Protein AF-0000000078833634 (afdb_homodimer)

Organism: Myxococcus xanthus (strain DK1622) (NCBI:txid246197)

Sequence (546 aa):
MDEECPRMRRIAFINEKGGTCKTTLAVNTAAWLAKERGLRVLLVDLDTQGHAGKALGVDVRTLPRNVFHLLTDTSVRFEDVVQRSALEGLDVLPAYKEMADFPVVVAADERRAHRLADRLRAAEAAGYDAIVFDAPPSMGTTTRNILVAATEVVVPVALTYLALDGCAEVADTVRQVGEAEGRPDLRVTKVVPTLYRKTALATAILERLKAYFPDALAATPLGYDVKVDEAQSHGQTIWEYAPRSRGAQMLAAIAAELHGEPAPKRRRASQKAMDEECPRMRRIAFINEKGGTCKTTLAVNTAAWLAKERGLRVLLVDLDTQGHAGKALGVDVRTLPRNVFHLLTDTSVRFEDVVQRSALEGLDVLPAYKEMADFPVVVAADERRAHRLADRLRAAEAAGYDAIVFDAPPSMGTTTRNILVAATEVVVPVALTYLALDGCAEVADTVRQVGEAEGRPDLRVTKVVPTLYRKTALATAILERLKAYFPDALAATPLGYDVKVDEAQSHGQTIWEYAPRSRGAQMLAAIAAELHGEPAPKRRRASQKA

Nearest PDB structures (foldseek):
  2bej-assembly1_A  TM=9.418E-01  e=9.243E-22  Thermus thermophilus HB27
  2bek-assembly2_D  TM=9.414E-01  e=1.473E-21  Thermus thermophilus HB27
  6non-assembly2_B  TM=8.761E-01  e=3.487E-17  Cyanothece
  2oze-assembly1_A-2  TM=8.473E-01  e=8.302E-15  Streptococcus pyogenes
  3k9h-assembly1_B  TM=8.268E-01  e=2.221E-12  Borreliella burgdorferi B31

InterPro domains:
  IPR025669 AAA domain [PF13614] (8-180)
  IPR027417 P-loop containing nucleoside triphosphate hydrolase [G3DSA:3.40.50.300] (4-267)
  IPR027417 P-loop containing nucleoside triphosphate hydrolase [SSF52540] (8-264)
  IPR050678 DNA Partitioning ATPase [PTHR13696] (7-258)

Structure (mmCIF, N/CA/C/O backbone):
data_AF-0000000078833634-model_v1
#
loop_
_entity.id
_entity.type
_entity.pdbx_description
1 polymer 'Sporulation initiation inhibitor protein'
#
loop_
_atom_site.group_PDB
_atom_site.id
_atom_site.type_symbol
_atom_site.label_atom_id
_atom_site.label_alt_id
_atom_site.label_comp_id
_atom_site.label_asym_id
_atom_site.label_entity_id
_atom_site.label_seq_id
_atom_site.pdbx_PDB_ins_code
_atom_site.Cartn_x
_atom_site.Cartn_y
_atom_site.Cartn_z
_atom_site.occupancy
_atom_site.B_iso_or_equiv
_atom_site.auth_seq_id
_atom_site.auth_comp_id
_atom_site.auth_asym_id
_atom_site.auth_atom_id
_atom_site.pdbx_PDB_model_num
ATOM 1 N N . MET A 1 1 ? -18.234 43.625 10.953 1 28.36 1 MET A N 1
ATOM 2 C CA . MET A 1 1 ? -17.047 43.125 10.273 1 28.36 1 MET A CA 1
ATOM 3 C C . MET A 1 1 ? -16.703 41.719 10.742 1 28.36 1 MET A C 1
ATOM 5 O O . MET A 1 1 ? -16.234 41.531 11.867 1 28.36 1 MET A O 1
ATOM 9 N N . ASP A 1 2 ? -17.578 40.719 10.633 1 33.41 2 ASP A N 1
ATOM 10 C CA . ASP A 1 2 ? -17.578 39.344 11.125 1 33.41 2 ASP A CA 1
ATOM 11 C C . ASP A 1 2 ? -16.234 38.688 10.875 1 33.41 2 ASP A C 1
ATOM 13 O O . ASP A 1 2 ? -15.805 38.531 9.727 1 33.41 2 ASP A O 1
ATOM 17 N N . GLU A 1 3 ? -15.164 39 11.578 1 36.03 3 GLU A N 1
ATOM 18 C CA . GLU A 1 3 ? -13.812 38.438 11.555 1 36.03 3 GLU A CA 1
ATOM 19 C C . GLU A 1 3 ? -13.852 36.938 11.258 1 36.03 3 GLU A C 1
ATOM 21 O O . GLU A 1 3 ? -14.453 36.156 12 1 36.03 3 GLU A O 1
ATOM 26 N N . GLU A 1 4 ? -14.094 36.531 10.055 1 41.19 4 GLU A N 1
ATOM 27 C CA . GLU A 1 4 ? -14.102 35.156 9.562 1 41.19 4 GLU A CA 1
ATOM 28 C C . GLU A 1 4 ? -13.047 34.312 10.266 1 41.19 4 GLU A C 1
ATOM 30 O O . GLU A 1 4 ? -11.859 34.656 10.266 1 41.19 4 GLU A O 1
ATOM 35 N N . CYS A 1 5 ? -13.234 33.938 11.484 1 42.56 5 CYS A N 1
ATOM 36 C CA . CYS A 1 5 ? -12.375 33 12.219 1 42.56 5 CYS A CA 1
ATOM 37 C C . CYS A 1 5 ? -11.625 32.094 11.258 1 42.56 5 CYS A C 1
ATOM 39 O O . CYS A 1 5 ? -12.227 31.453 10.398 1 42.56 5 CYS A O 1
ATOM 41 N N . PRO A 1 6 ? -10.352 32.469 10.969 1 53.53 6 PRO A N 1
ATOM 42 C CA . PRO A 1 6 ? -9.578 31.656 10.016 1 53.53 6 PRO A CA 1
ATOM 43 C C . PRO A 1 6 ? -9.867 30.156 10.125 1 53.53 6 PRO A C 1
ATOM 45 O O . PRO A 1 6 ? -9.898 29.625 11.234 1 53.53 6 PRO A O 1
ATOM 48 N N . ARG A 1 7 ? -10.672 29.562 9.25 1 73.12 7 ARG A N 1
ATOM 49 C CA . ARG A 1 7 ? -11.062 28.156 9.219 1 73.12 7 ARG A CA 1
ATOM 50 C C . ARG A 1 7 ? -9.836 27.25 9.242 1 73.12 7 ARG A C 1
ATOM 52 O O . ARG A 1 7 ? -8.812 27.562 8.625 1 73.12 7 ARG A O 1
ATOM 59 N N . MET A 1 8 ? -9.742 26.375 10.203 1 89 8 MET A N 1
ATOM 60 C CA . MET A 1 8 ? -8.695 25.375 10.344 1 89 8 MET A CA 1
ATOM 61 C C . MET A 1 8 ? -8.359 24.734 9 1 89 8 MET A C 1
ATOM 63 O O . MET A 1 8 ? -9.25 24.297 8.273 1 89 8 MET A O 1
ATOM 67 N N . ARG A 1 9 ? -7.117 24.953 8.586 1 92.88 9 ARG A N 1
ATOM 68 C CA . ARG A 1 9 ? -6.676 24.312 7.352 1 92.88 9 ARG A CA 1
ATOM 69 C C . ARG A 1 9 ? -6.605 22.797 7.508 1 92.88 9 ARG A C 1
ATOM 71 O O . ARG A 1 9 ? -6.09 22.297 8.508 1 92.88 9 ARG A O 1
ATOM 78 N N . ARG A 1 10 ? -7.199 22.109 6.609 1 96.56 10 ARG A N 1
ATOM 79 C CA . ARG A 1 10 ? -7.156 20.641 6.559 1 96.56 10 ARG A CA 1
ATOM 80 C C . ARG A 1 10 ? -6.598 20.156 5.227 1 96.56 10 ARG A C 1
ATOM 82 O O . ARG A 1 10 ? -7.32 20.094 4.234 1 96.56 10 ARG A O 1
ATOM 89 N N . ILE A 1 11 ? -5.305 19.781 5.211 1 97.44 11 ILE A N 1
ATOM 90 C CA . ILE A 1 11 ? -4.539 19.5 4 1 97.44 11 ILE A CA 1
ATOM 91 C C . ILE A 1 11 ? -4.359 18 3.828 1 97.44 11 ILE A C 1
ATOM 93 O O . ILE A 1 11 ? -3.742 17.344 4.668 1 97.44 11 ILE A O 1
ATOM 97 N N . ALA A 1 12 ? -4.859 17.484 2.74 1 98.31 12 ALA A N 1
ATOM 98 C CA . ALA A 1 12 ? -4.758 16.062 2.486 1 98.31 12 ALA A CA 1
ATOM 99 C C . ALA A 1 12 ? -3.758 15.766 1.37 1 98.31 12 ALA A C 1
ATOM 101 O O . ALA A 1 12 ? -3.834 16.359 0.291 1 98.31 12 ALA A O 1
ATOM 102 N N . PHE A 1 13 ? -2.812 14.898 1.613 1 98.31 13 PHE A N 1
ATOM 103 C CA . PHE A 1 13 ? -1.938 14.359 0.581 1 98.31 13 PHE A CA 1
ATOM 104 C C . PHE A 1 13 ? -2.471 13.023 0.066 1 98.31 13 PHE A C 1
ATOM 106 O O . PHE A 1 13 ? -2.496 12.039 0.8 1 98.31 13 PHE A O 1
ATOM 113 N N . ILE A 1 14 ? -2.873 13.062 -1.222 1 97.06 14 ILE A N 1
ATOM 114 C CA . ILE A 1 14 ? -3.549 11.875 -1.734 1 97.06 14 ILE A CA 1
ATOM 115 C C . ILE A 1 14 ? -2.943 11.477 -3.078 1 97.06 14 ILE A C 1
ATOM 117 O O . ILE A 1 14 ? -2.533 12.336 -3.861 1 97.06 14 ILE A O 1
ATOM 121 N N . ASN A 1 15 ? -2.812 10.242 -3.268 1 94.19 15 ASN A N 1
ATOM 122 C CA . ASN A 1 15 ? -2.488 9.602 -4.539 1 94.19 15 ASN A CA 1
ATOM 123 C C . ASN A 1 15 ? -2.762 8.102 -4.496 1 94.19 15 ASN A C 1
ATOM 125 O O . ASN A 1 15 ? -2.582 7.465 -3.459 1 94.19 15 ASN A O 1
ATOM 129 N N . GLU A 1 16 ? -3.217 7.555 -5.582 1 90.44 16 GLU A N 1
ATOM 130 C CA . GLU A 1 16 ? -3.52 6.129 -5.648 1 90.44 16 GLU A CA 1
ATOM 131 C C . GLU A 1 16 ? -2.242 5.297 -5.758 1 90.44 16 GLU A C 1
ATOM 133 O O . GLU A 1 16 ? -2.234 4.113 -5.414 1 90.44 16 GLU A O 1
ATOM 138 N N . LYS A 1 17 ? -1.292 5.938 -6.152 1 88.56 17 LYS A N 1
ATOM 139 C CA . LYS A 1 17 ? -0.023 5.238 -6.328 1 88.56 17 LYS A CA 1
ATOM 140 C C . LYS A 1 17 ? 0.823 5.305 -5.059 1 88.56 17 LYS A C 1
ATOM 142 O O . LYS A 1 17 ? 0.898 6.348 -4.41 1 88.56 17 LYS A O 1
ATOM 147 N N . GLY A 1 18 ? 1.418 4.156 -4.754 1 87.25 18 GLY A N 1
ATOM 148 C CA . GLY A 1 18 ? 2.389 4.129 -3.672 1 87.25 18 GLY A CA 1
ATOM 149 C C . GLY A 1 18 ? 3.748 4.668 -4.074 1 87.25 18 GLY A C 1
ATOM 150 O O . GLY A 1 18 ? 4.047 4.785 -5.266 1 87.25 18 GLY A O 1
ATOM 151 N N . GLY A 1 19 ? 4.457 5.086 -3.158 1 87.38 19 GLY A N 1
ATOM 152 C CA . GLY A 1 19 ? 5.832 5.473 -3.432 1 87.38 19 GLY A CA 1
ATOM 153 C C . GLY A 1 19 ? 5.953 6.852 -4.055 1 87.38 19 GLY A C 1
ATOM 154 O O . GLY A 1 19 ? 6.98 7.184 -4.645 1 87.38 19 GLY A O 1
ATOM 155 N N . THR A 1 20 ? 4.98 7.633 -3.896 1 91.94 20 THR A N 1
ATOM 156 C CA . THR A 1 20 ? 4.996 8.953 -4.52 1 91.94 20 THR A CA 1
ATOM 157 C C . THR A 1 20 ? 5.398 10.023 -3.508 1 91.94 20 THR A C 1
ATOM 159 O O . THR A 1 20 ? 5.234 11.219 -3.764 1 91.94 20 THR A O 1
ATOM 162 N N . CYS A 1 21 ? 5.75 9.703 -2.281 1 95.25 21 CYS A N 1
ATOM 163 C CA . CYS A 1 21 ? 6.27 10.594 -1.244 1 95.25 21 CYS A CA 1
ATOM 164 C C . CYS A 1 21 ? 5.133 11.281 -0.495 1 95.25 21 CYS A C 1
ATOM 166 O O . CYS A 1 21 ? 5.277 12.422 -0.049 1 95.25 21 CYS A O 1
ATOM 168 N N . LYS A 1 22 ? 3.986 10.703 -0.498 1 96.75 22 LYS A N 1
ATOM 169 C CA . LYS A 1 22 ? 2.861 11.242 0.261 1 96.75 22 LYS A CA 1
ATOM 170 C C . LYS A 1 22 ? 3.242 11.469 1.721 1 96.75 22 LYS A C 1
ATOM 172 O O . LYS A 1 22 ? 3.094 12.57 2.242 1 96.75 22 LYS A O 1
ATOM 177 N N . THR A 1 23 ? 3.797 10.422 2.324 1 96.62 23 THR A N 1
ATOM 178 C CA . THR A 1 23 ? 4.148 10.469 3.74 1 96.62 23 THR A CA 1
ATOM 179 C C . THR A 1 23 ? 5.25 11.492 3.99 1 96.62 23 THR A C 1
ATOM 181 O O . THR A 1 23 ? 5.16 12.297 4.918 1 96.62 23 THR A O 1
ATOM 184 N N . THR A 1 24 ? 6.258 11.484 3.135 1 96.31 24 THR A N 1
ATOM 185 C CA . THR A 1 24 ? 7.359 12.43 3.26 1 96.31 24 THR A CA 1
ATOM 186 C C . THR A 1 24 ? 6.844 13.867 3.236 1 96.31 24 THR A C 1
ATOM 188 O O . THR A 1 24 ? 7.188 14.672 4.109 1 96.31 24 THR A O 1
ATOM 191 N N . LEU A 1 25 ? 5.98 14.141 2.289 1 97.81 25 LEU A N 1
ATOM 192 C CA . LEU A 1 25 ? 5.453 15.492 2.141 1 97.81 25 LEU A CA 1
ATOM 193 C C . LEU A 1 25 ? 4.531 15.844 3.301 1 97.81 25 LEU A C 1
ATOM 195 O O . LEU A 1 25 ? 4.586 16.953 3.828 1 97.81 25 LEU A O 1
ATOM 199 N N . ALA A 1 26 ? 3.719 14.945 3.709 1 98.38 26 ALA A N 1
ATOM 200 C CA . ALA A 1 26 ? 2.781 15.195 4.801 1 98.38 26 ALA A CA 1
ATOM 201 C C . ALA A 1 26 ? 3.523 15.508 6.102 1 98.38 26 ALA A C 1
ATOM 203 O O . ALA A 1 26 ? 3.264 16.531 6.742 1 98.38 26 ALA A O 1
ATOM 204 N N . VAL A 1 27 ? 4.484 14.68 6.438 1 98.06 27 VAL A N 1
ATOM 205 C CA . VAL A 1 27 ? 5.227 14.812 7.688 1 98.06 27 VAL A CA 1
ATOM 206 C C . VAL A 1 27 ? 6.008 16.125 7.699 1 98.06 27 VAL A C 1
ATOM 208 O O . VAL A 1 27 ? 5.934 16.891 8.664 1 98.06 27 VAL A O 1
ATOM 211 N N . ASN A 1 28 ? 6.641 16.375 6.645 1 97.12 28 ASN A N 1
ATOM 212 C CA . ASN A 1 28 ? 7.547 17.516 6.648 1 97.12 28 ASN A CA 1
ATOM 213 C C . ASN A 1 28 ? 6.793 18.828 6.445 1 97.12 28 ASN A C 1
ATOM 215 O O . ASN A 1 28 ? 7.211 19.875 6.945 1 97.12 28 ASN A O 1
ATOM 219 N N . THR A 1 29 ? 5.676 18.781 5.73 1 97.5 29 THR A N 1
ATOM 220 C CA . THR A 1 29 ? 4.816 19.969 5.672 1 97.5 29 THR A CA 1
ATOM 221 C C . THR A 1 29 ? 4.262 20.297 7.055 1 97.5 29 THR A C 1
ATOM 223 O O . THR A 1 29 ? 4.316 21.453 7.492 1 97.5 29 THR A O 1
ATOM 226 N N . ALA A 1 30 ? 3.777 19.281 7.762 1 98.44 30 ALA A N 1
ATOM 227 C CA . ALA A 1 30 ? 3.273 19.484 9.117 1 98.44 30 ALA A CA 1
ATOM 228 C C . ALA A 1 30 ? 4.359 20.047 10.031 1 98.44 30 ALA A C 1
ATOM 230 O O . ALA A 1 30 ? 4.117 21 10.781 1 98.44 30 ALA A O 1
ATOM 231 N N . ALA A 1 31 ? 5.504 19.5 9.914 1 98.06 31 ALA A N 1
ATOM 232 C CA . ALA A 1 31 ? 6.629 19.953 10.734 1 98.06 31 ALA A CA 1
ATOM 233 C C . ALA A 1 31 ? 6.996 21.391 10.414 1 98.06 31 ALA A C 1
ATOM 235 O O . ALA A 1 31 ? 7.258 22.188 11.32 1 98.06 31 ALA A O 1
ATOM 236 N N . TRP A 1 32 ? 7.035 21.719 9.156 1 97.56 32 TRP A N 1
ATOM 237 C CA . TRP A 1 32 ? 7.391 23.062 8.734 1 97.56 32 TRP A CA 1
ATOM 238 C C . TRP A 1 32 ? 6.371 24.078 9.242 1 97.56 32 TRP A C 1
ATOM 240 O O . TRP A 1 32 ? 6.742 25.156 9.727 1 97.56 32 TRP A O 1
ATOM 250 N N . LEU A 1 33 ? 5.113 23.75 9.164 1 97.38 33 LEU A N 1
ATOM 251 C CA . LEU A 1 33 ? 4.055 24.625 9.641 1 97.38 33 LEU A CA 1
ATOM 252 C C . LEU A 1 33 ? 4.215 24.906 11.133 1 97.38 33 LEU A C 1
ATOM 254 O O . LEU A 1 33 ? 4.059 26.047 11.586 1 97.38 33 LEU A O 1
ATOM 258 N N . ALA A 1 34 ? 4.516 23.875 11.867 1 97.5 34 ALA A N 1
ATOM 259 C CA . ALA A 1 34 ? 4.695 24.031 13.305 1 97.5 34 ALA A CA 1
ATOM 260 C C . ALA A 1 34 ? 5.953 24.844 13.625 1 97.5 34 ALA A C 1
ATOM 262 O O . ALA A 1 34 ? 5.902 25.797 14.391 1 97.5 34 ALA A O 1
ATOM 263 N N . LYS A 1 35 ? 7.008 24.5 12.984 1 96.62 35 LYS A N 1
ATOM 264 C CA . LYS A 1 35 ? 8.312 25.062 13.32 1 96.62 35 LYS A CA 1
ATOM 265 C C . LYS A 1 35 ? 8.445 26.484 12.805 1 96.62 35 LYS A C 1
ATOM 267 O O . LYS A 1 35 ? 8.867 27.375 13.547 1 96.62 35 LYS A O 1
ATOM 272 N N . GLU A 1 36 ? 8.125 26.703 11.562 1 95.38 36 GLU A N 1
ATOM 273 C CA . GLU A 1 36 ? 8.414 27.969 10.906 1 95.38 36 GLU A CA 1
ATOM 274 C C . GLU A 1 36 ? 7.266 28.953 11.07 1 95.38 36 GLU A C 1
ATOM 276 O O . GLU A 1 36 ? 7.484 30.172 11.109 1 95.38 36 GLU A O 1
ATOM 281 N N . ARG A 1 37 ? 6.066 28.422 11.25 1 95.06 37 ARG A N 1
ATOM 282 C CA . ARG A 1 37 ? 4.922 29.328 11.328 1 95.06 37 ARG A CA 1
ATOM 283 C C . ARG A 1 37 ? 4.344 29.359 12.734 1 95.06 37 ARG A C 1
ATOM 285 O O . ARG A 1 37 ? 3.438 30.156 13.023 1 95.06 37 ARG A O 1
ATOM 292 N N . GLY A 1 38 ? 4.758 28.531 13.602 1 96.06 38 GLY A N 1
ATOM 293 C CA . GLY A 1 38 ? 4.316 28.516 14.984 1 96.06 38 GLY A CA 1
ATOM 294 C C . GLY A 1 38 ? 2.893 28.016 15.156 1 96.06 38 GLY A C 1
ATOM 295 O O . GLY A 1 38 ? 2.195 28.422 16.094 1 96.06 38 GLY A O 1
ATOM 296 N N . LEU A 1 39 ? 2.479 27.188 14.25 1 96.69 39 LEU A N 1
ATOM 297 C CA . LEU A 1 39 ? 1.116 26.656 14.305 1 96.69 39 LEU A CA 1
ATOM 298 C C . LEU A 1 39 ? 1.049 25.391 15.156 1 96.69 39 LEU A C 1
ATOM 300 O O . LEU A 1 39 ? 2.033 24.656 15.258 1 96.69 39 LEU A O 1
ATOM 304 N N . ARG A 1 40 ? -0.09 25.203 15.75 1 97.69 40 ARG A N 1
ATOM 305 C CA . ARG A 1 40 ? -0.394 23.891 16.328 1 97.69 40 ARG A CA 1
ATOM 306 C C . ARG A 1 40 ? -0.978 22.953 15.273 1 97.69 40 ARG A C 1
ATOM 308 O O . ARG A 1 40 ? -2.082 23.188 14.773 1 97.69 40 ARG A O 1
ATOM 315 N N . VAL A 1 41 ? -0.226 21.922 14.953 1 98.38 41 VAL A N 1
ATOM 316 C CA . VAL A 1 41 ? -0.566 21.094 13.805 1 98.38 41 VAL A CA 1
ATOM 317 C C . VAL A 1 41 ? -0.829 19.672 14.258 1 98.38 41 VAL A C 1
ATOM 319 O O . VAL A 1 41 ? -0.1 19.125 15.094 1 98.38 41 VAL A O 1
ATOM 322 N N . LEU A 1 42 ? -1.906 19.062 13.734 1 98.75 42 LEU A N 1
ATOM 323 C CA . LEU A 1 42 ? -2.191 17.641 13.906 1 98.75 42 LEU A CA 1
ATOM 324 C C . LEU A 1 42 ? -1.935 16.875 12.609 1 98.75 42 LEU A C 1
ATOM 326 O O . LEU A 1 42 ? -2.543 17.172 11.578 1 98.75 42 LEU A O 1
ATOM 330 N N . LEU A 1 43 ? -0.965 16.031 12.648 1 98.81 43 LEU A N 1
ATOM 331 C CA . LEU A 1 43 ? -0.747 15.094 11.547 1 98.81 43 LEU A CA 1
ATOM 332 C C . LEU A 1 43 ? -1.576 13.828 11.734 1 98.81 43 LEU A C 1
ATOM 334 O O . LEU A 1 43 ? -1.431 13.125 12.742 1 98.81 43 LEU A O 1
ATOM 338 N N . VAL A 1 44 ? -2.441 13.516 10.789 1 98.88 44 VAL A N 1
ATOM 339 C CA . VAL A 1 44 ? -3.322 12.359 10.883 1 98.88 44 VAL A CA 1
ATOM 340 C C . VAL A 1 44 ? -2.877 11.289 9.883 1 98.88 44 VAL A C 1
ATOM 342 O O . VAL A 1 44 ? -2.904 11.516 8.672 1 98.88 44 VAL A O 1
ATOM 345 N N . ASP A 1 45 ? -2.453 10.203 10.414 1 98.56 45 ASP A N 1
ATOM 346 C CA . ASP A 1 45 ? -2.088 9.039 9.609 1 98.56 45 ASP A CA 1
ATOM 347 C C . ASP A 1 45 ? -3.277 8.094 9.445 1 98.56 45 ASP A C 1
ATOM 349 O O . ASP A 1 45 ? -3.955 7.762 10.414 1 98.56 45 ASP A O 1
ATOM 353 N N . LEU A 1 46 ? -3.496 7.672 8.172 1 98.31 46 LEU A N 1
ATOM 354 C CA . LEU A 1 46 ? -4.598 6.742 7.957 1 98.31 46 LEU A CA 1
ATOM 355 C C . LEU A 1 46 ? -4.141 5.531 7.148 1 98.31 46 LEU A C 1
ATOM 357 O O . LEU A 1 46 ? -4.969 4.797 6.605 1 98.31 46 LEU A O 1
ATOM 361 N N . ASP A 1 47 ? -2.887 5.375 7.051 1 96.81 47 ASP A N 1
ATOM 362 C CA . ASP A 1 47 ? -2.307 4.23 6.352 1 96.81 47 ASP A CA 1
ATOM 363 C C . ASP A 1 47 ? -2.004 3.092 7.324 1 96.81 47 ASP A C 1
ATOM 365 O O . ASP A 1 47 ? -1.521 3.328 8.43 1 96.81 47 ASP A O 1
ATOM 369 N N . THR A 1 48 ? -2.168 1.844 6.863 1 95.19 48 THR A N 1
ATOM 370 C CA . THR A 1 48 ? -1.993 0.668 7.711 1 95.19 48 THR A CA 1
ATOM 371 C C . THR A 1 48 ? -0.525 0.487 8.086 1 95.19 48 THR A C 1
ATOM 373 O O . THR A 1 48 ? -0.205 -0.255 9.016 1 95.19 48 THR A O 1
ATOM 376 N N . GLN A 1 49 ? 0.316 1.157 7.441 1 91.69 49 GLN A N 1
ATOM 377 C CA . GLN A 1 49 ? 1.747 0.987 7.664 1 91.69 49 GLN A CA 1
ATOM 378 C C . GLN A 1 49 ? 2.234 1.866 8.812 1 91.69 49 GLN A C 1
ATOM 380 O O . GLN A 1 49 ? 3.266 1.582 9.422 1 91.69 49 GLN A O 1
ATOM 385 N N . GLY A 1 50 ? 1.528 2.924 9.125 1 94.94 50 GLY A N 1
ATOM 386 C CA . GLY A 1 50 ? 1.855 3.793 10.242 1 94.94 50 GLY A CA 1
ATOM 387 C C . GLY A 1 50 ? 3.133 4.582 10.023 1 94.94 50 GLY A C 1
ATOM 388 O O . GLY A 1 50 ? 3.834 4.91 10.984 1 94.94 50 GLY A O 1
ATOM 389 N N . HIS A 1 51 ? 3.453 4.926 8.844 1 94.44 51 HIS A N 1
ATOM 390 C CA . HIS A 1 51 ? 4.742 5.531 8.531 1 94.44 51 HIS A CA 1
ATOM 391 C C . HIS A 1 51 ? 4.844 6.941 9.102 1 94.44 51 HIS A C 1
ATOM 393 O O . HIS A 1 51 ? 5.918 7.367 9.523 1 94.44 51 HIS A O 1
ATOM 399 N N . ALA A 1 52 ? 3.73 7.66 9.078 1 96.94 52 ALA A N 1
ATOM 400 C CA . ALA A 1 52 ? 3.773 9.039 9.547 1 96.94 52 ALA A CA 1
ATOM 401 C C . ALA A 1 52 ? 4.145 9.102 11.023 1 96.94 52 ALA A C 1
ATOM 403 O O . ALA A 1 52 ? 5.008 9.891 11.422 1 96.94 52 ALA A O 1
ATOM 404 N N . GLY A 1 53 ? 3.465 8.273 11.867 1 96.75 53 GLY A N 1
ATOM 405 C CA . GLY A 1 53 ? 3.826 8.211 13.273 1 96.75 53 GLY A CA 1
ATOM 406 C C . GLY A 1 53 ? 5.266 7.789 13.5 1 96.75 53 GLY A C 1
ATOM 407 O O . GLY A 1 53 ? 5.988 8.422 14.281 1 96.75 53 GLY A O 1
ATOM 408 N N . LYS A 1 54 ? 5.684 6.77 12.773 1 94.12 54 LYS A N 1
ATOM 409 C CA . LYS A 1 54 ? 7.051 6.27 12.891 1 94.12 54 LYS A CA 1
ATOM 410 C C . LYS A 1 54 ? 8.062 7.352 12.531 1 94.12 54 LYS A C 1
ATOM 412 O O . LYS A 1 54 ? 9.094 7.492 13.195 1 94.12 54 LYS A O 1
ATOM 417 N N . ALA A 1 55 ? 7.777 8.109 11.516 1 95.5 55 ALA A N 1
ATOM 418 C CA . ALA A 1 55 ? 8.664 9.164 11.039 1 95.5 55 ALA A CA 1
ATOM 419 C C . ALA A 1 55 ? 8.844 10.258 12.094 1 95.5 55 ALA A C 1
ATOM 421 O O . ALA A 1 55 ? 9.781 11.055 12.016 1 95.5 55 ALA A O 1
ATOM 422 N N . LEU A 1 56 ? 7.902 10.281 13.039 1 96.62 56 LEU A N 1
ATOM 423 C CA . LEU A 1 56 ? 7.988 11.273 14.109 1 96.62 56 LEU A CA 1
ATOM 424 C C . LEU A 1 56 ? 8.453 10.633 15.414 1 96.62 56 LEU A C 1
ATOM 426 O O . LEU A 1 56 ? 8.344 11.242 16.484 1 96.62 56 LEU A O 1
ATOM 430 N N . GLY A 1 57 ? 8.805 9.43 15.359 1 94.31 57 GLY A N 1
ATOM 431 C CA . GLY A 1 57 ? 9.406 8.766 16.5 1 94.31 57 GLY A CA 1
ATOM 432 C C . GLY A 1 57 ? 8.391 8.055 17.375 1 94.31 57 GLY A C 1
ATOM 433 O O . GLY A 1 57 ? 8.711 7.625 18.484 1 94.31 57 GLY A O 1
ATOM 434 N N . VAL A 1 58 ? 7.188 7.895 16.938 1 95 58 VAL A N 1
ATOM 435 C CA . VAL A 1 58 ? 6.148 7.191 17.672 1 95 58 VAL A CA 1
ATOM 436 C C . VAL A 1 58 ? 6.23 5.695 17.391 1 95 58 VAL A C 1
ATOM 438 O O . VAL A 1 58 ? 6.332 5.285 16.219 1 95 58 VAL A O 1
ATOM 441 N N . ASP A 1 59 ? 6.258 4.863 18.422 1 93.31 59 ASP A N 1
ATOM 442 C CA . ASP A 1 59 ? 6.16 3.418 18.219 1 93.31 59 ASP A CA 1
ATOM 443 C C . ASP A 1 59 ? 4.707 2.979 18.062 1 93.31 59 ASP A C 1
ATOM 445 O O . ASP A 1 59 ? 4.078 2.543 19.031 1 93.31 59 ASP A O 1
ATOM 449 N N . VAL A 1 60 ? 4.234 2.973 16.906 1 93.62 60 VAL A N 1
ATOM 450 C CA . VAL A 1 60 ? 2.82 2.771 16.609 1 93.62 60 VAL A CA 1
ATOM 451 C C . VAL A 1 60 ? 2.424 1.332 16.922 1 93.62 60 VAL A C 1
ATOM 453 O O . VAL A 1 60 ? 1.242 1.032 17.109 1 93.62 60 VAL A O 1
ATOM 456 N N . ARG A 1 61 ? 3.33 0.419 17.047 1 88.75 61 ARG A N 1
ATOM 457 C CA . ARG A 1 61 ? 3.066 -1.001 17.266 1 88.75 61 ARG A CA 1
ATOM 458 C C . ARG A 1 61 ? 2.607 -1.269 18.688 1 88.75 61 ARG A C 1
ATOM 460 O O . ARG A 1 61 ? 1.964 -2.285 18.953 1 88.75 61 ARG A O 1
ATOM 467 N N . THR A 1 62 ? 2.959 -0.361 19.578 1 91.31 62 THR A N 1
ATOM 468 C CA . THR A 1 62 ? 2.738 -0.616 21 1 91.31 62 THR A CA 1
ATOM 469 C C . THR A 1 62 ? 1.574 0.219 21.516 1 91.31 62 THR A C 1
ATOM 471 O O . THR A 1 62 ? 1.202 0.108 22.688 1 91.31 62 THR A O 1
ATOM 474 N N . LEU A 1 63 ? 1.021 1.036 20.703 1 95.31 63 LEU A N 1
ATOM 475 C CA . LEU A 1 63 ? -0.062 1.902 21.156 1 95.31 63 LEU A CA 1
ATOM 476 C C . LEU A 1 63 ? -1.334 1.097 21.391 1 95.31 63 LEU A C 1
ATOM 478 O O . LEU A 1 63 ? -1.732 0.284 20.562 1 95.31 63 LEU A O 1
ATOM 482 N N . PRO A 1 64 ? -1.992 1.345 22.516 1 95.06 64 PRO A N 1
ATOM 483 C CA . PRO A 1 64 ? -3.227 0.611 22.797 1 95.06 64 PRO A CA 1
ATOM 484 C C . PRO A 1 64 ? -4.383 1.022 21.891 1 95.06 64 PRO A C 1
ATOM 486 O O . PRO A 1 64 ? -5.316 0.244 21.688 1 95.06 64 PRO A O 1
ATOM 489 N N . ARG A 1 65 ? -4.324 2.309 21.484 1 97.19 65 ARG A N 1
ATOM 490 C CA . ARG A 1 65 ? -5.344 2.85 20.594 1 97.19 65 ARG A CA 1
ATOM 491 C C . ARG A 1 65 ? -4.719 3.719 19.516 1 97.19 65 ARG A C 1
ATOM 493 O O . ARG A 1 65 ? -3.643 4.289 19.703 1 97.19 65 ARG A O 1
ATOM 500 N N . ASN A 1 66 ? -5.352 3.707 18.438 1 98.06 66 ASN A N 1
ATOM 501 C CA . ASN A 1 66 ? -4.973 4.57 17.312 1 98.06 66 ASN A CA 1
ATOM 502 C C . ASN A 1 66 ? -6.199 5.09 16.578 1 98.06 66 ASN A C 1
ATOM 504 O O . ASN A 1 66 ? -7.309 5.086 17.109 1 98.06 66 ASN A O 1
ATOM 508 N N . VAL A 1 67 ? -6.035 5.586 15.438 1 98.62 67 VAL A N 1
ATOM 509 C CA . VAL A 1 67 ? -7.109 6.266 14.719 1 98.62 67 VAL A CA 1
ATOM 510 C C . VAL A 1 67 ? -8.242 5.285 14.422 1 98.62 67 VAL A C 1
ATOM 512 O O . VAL A 1 67 ? -9.414 5.664 14.414 1 98.62 67 VAL A O 1
ATOM 515 N N . PHE A 1 68 ? -7.938 3.99 14.227 1 98.56 68 PHE A N 1
ATOM 516 C CA . PHE A 1 68 ? -8.953 2.975 13.984 1 98.56 68 PHE A CA 1
ATOM 517 C C . PHE A 1 68 ? -9.961 2.926 15.133 1 98.56 68 PHE A C 1
ATOM 519 O O . PHE A 1 68 ? -11.172 2.953 14.906 1 98.56 68 PHE A O 1
ATOM 526 N N . HIS A 1 69 ? -9.453 2.957 16.281 1 98.62 69 HIS A N 1
ATOM 527 C CA . HIS A 1 69 ? -10.289 2.889 17.469 1 98.62 69 HIS A CA 1
ATOM 528 C C . HIS A 1 69 ? -11.109 4.164 17.641 1 98.62 69 HIS A C 1
ATOM 530 O O . HIS A 1 69 ? -12.289 4.105 18 1 98.62 69 HIS A O 1
ATOM 536 N N . LEU A 1 70 ? -10.469 5.266 17.375 1 98.5 70 LEU A N 1
ATOM 537 C CA . LEU A 1 70 ? -11.18 6.539 17.422 1 98.5 70 LEU A CA 1
ATOM 538 C C . LEU A 1 70 ? -12.375 6.539 16.484 1 98.5 70 LEU A C 1
ATOM 540 O O . LEU A 1 70 ? -13.453 7.027 16.828 1 98.5 70 LEU A O 1
ATOM 544 N N . LEU A 1 71 ? -12.25 5.914 15.289 1 98.25 71 LEU A N 1
ATOM 545 C CA . LEU A 1 71 ? -13.242 6.008 14.227 1 98.25 71 LEU A CA 1
ATOM 546 C C . LEU A 1 71 ? -14.32 4.945 14.391 1 98.25 71 LEU A C 1
ATOM 548 O O . LEU A 1 71 ? -15.398 5.051 13.797 1 98.25 71 LEU A O 1
ATOM 552 N N . THR A 1 72 ? -14.031 3.867 15.172 1 98.06 72 THR A N 1
ATOM 553 C CA . THR A 1 72 ? -14.945 2.732 15.156 1 98.06 72 THR A CA 1
ATOM 554 C C . THR A 1 72 ? -15.586 2.533 16.531 1 98.06 72 THR A C 1
ATOM 556 O O . THR A 1 72 ? -16.547 1.785 16.672 1 98.06 72 THR A O 1
ATOM 559 N N . ASP A 1 73 ? -15.062 3.209 17.547 1 97.5 73 ASP A N 1
ATOM 560 C CA . ASP A 1 73 ? -15.555 3.09 18.922 1 97.5 73 ASP A CA 1
ATOM 561 C C . ASP A 1 73 ? -15.898 4.457 19.5 1 97.5 73 ASP A C 1
ATOM 563 O O . ASP A 1 73 ? -15.008 5.258 19.797 1 97.5 73 ASP A O 1
ATOM 567 N N . THR A 1 74 ? -17.156 4.719 19.766 1 95.06 74 THR A N 1
ATOM 568 C CA . THR A 1 74 ? -17.641 6.02 20.219 1 95.06 74 THR A CA 1
ATOM 569 C C . THR A 1 74 ? -17.141 6.332 21.625 1 95.06 74 THR A C 1
ATOM 571 O O . THR A 1 74 ? -17.156 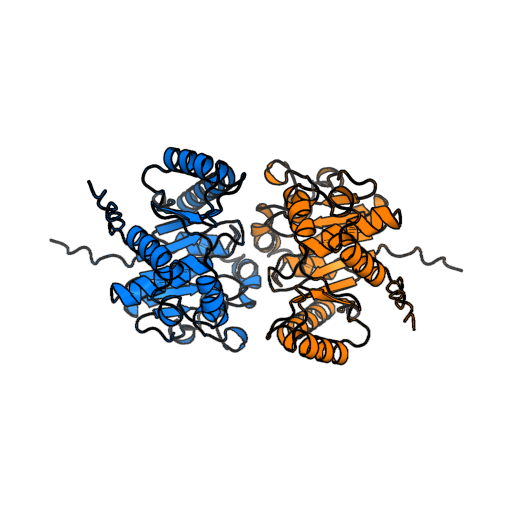7.492 22.047 1 95.06 74 THR A O 1
ATOM 574 N N . SER A 1 75 ? -16.672 5.348 22.312 1 97.12 75 SER A N 1
ATOM 575 C CA . SER A 1 75 ? -16.203 5.555 23.672 1 97.12 75 SER A CA 1
ATOM 576 C C . SER A 1 75 ? -14.766 6.066 23.703 1 97.12 75 SER A C 1
ATOM 578 O O . SER A 1 75 ? -14.281 6.543 24.734 1 97.12 75 SER A O 1
ATOM 580 N N . VAL A 1 76 ? -14.078 5.973 22.641 1 97.94 76 VAL A N 1
ATOM 581 C CA . VAL A 1 76 ? -12.688 6.41 22.578 1 97.94 76 VAL A CA 1
ATOM 582 C C . VAL A 1 76 ? -12.633 7.918 22.328 1 97.94 76 VAL A C 1
ATOM 584 O O . VAL A 1 76 ? -13.266 8.43 21.406 1 97.94 76 VAL A O 1
ATOM 587 N N . ARG A 1 77 ? -11.883 8.617 23.172 1 97.12 77 ARG A N 1
ATOM 588 C CA . ARG A 1 77 ? -11.781 10.07 23.062 1 97.12 77 ARG A CA 1
ATOM 589 C C . ARG A 1 77 ? -10.57 10.477 22.234 1 97.12 77 ARG A C 1
ATOM 591 O O . ARG A 1 77 ? -9.555 9.781 22.219 1 97.12 77 ARG A O 1
ATOM 598 N N . PHE A 1 78 ? -10.727 11.586 21.625 1 97.56 78 PHE A N 1
ATOM 599 C CA . PHE A 1 78 ? -9.688 12.172 20.781 1 97.56 78 PHE A CA 1
ATOM 600 C C . PHE A 1 78 ? -8.375 12.289 21.547 1 97.56 78 PHE A C 1
ATOM 602 O O . PHE A 1 78 ? -7.324 11.867 21.047 1 97.56 78 PHE A O 1
ATOM 609 N N . GLU A 1 79 ? -8.445 12.648 22.781 1 96.12 79 GLU A N 1
ATOM 610 C CA . GLU A 1 79 ? -7.273 12.906 23.609 1 96.12 79 GLU A CA 1
ATOM 611 C C . GLU A 1 79 ? -6.559 11.609 23.984 1 96.12 79 GLU A C 1
ATOM 613 O O . GLU A 1 79 ? -5.367 11.625 24.297 1 96.12 79 GLU A O 1
ATOM 618 N N . ASP A 1 80 ? -7.324 10.492 23.844 1 95.62 80 ASP A N 1
ATOM 619 C CA . ASP A 1 80 ? -6.77 9.195 24.219 1 95.62 80 ASP A CA 1
ATOM 620 C C . ASP A 1 80 ? -5.91 8.617 23.109 1 95.62 80 ASP A C 1
ATOM 622 O O . ASP A 1 80 ? -5.141 7.676 23.328 1 95.62 80 ASP A O 1
ATOM 626 N N . VAL A 1 81 ? -5.957 9.203 21.953 1 98.06 81 VAL A N 1
ATOM 627 C CA . VAL A 1 81 ? -5.344 8.578 20.781 1 98.06 81 VAL A CA 1
ATOM 628 C C . VAL A 1 81 ? -4.203 9.453 20.266 1 98.06 81 VAL A C 1
ATOM 630 O O . VAL A 1 81 ? -3.209 8.945 19.75 1 98.06 81 VAL A O 1
ATOM 633 N N . VAL A 1 82 ? -4.258 10.75 20.469 1 98.31 82 VAL A N 1
ATOM 634 C CA . VAL A 1 82 ? -3.279 11.703 19.953 1 98.31 82 VAL A CA 1
ATOM 635 C C . VAL A 1 82 ? -1.949 11.516 20.672 1 98.31 82 VAL A C 1
ATOM 637 O O . VAL A 1 82 ? -1.92 11.336 21.891 1 98.31 82 VAL A O 1
ATOM 640 N N . GLN A 1 83 ? -0.899 11.516 19.906 1 98.12 83 GLN A N 1
ATOM 641 C CA . GLN A 1 83 ? 0.45 11.422 20.453 1 98.12 83 GLN A CA 1
ATOM 642 C C . GLN A 1 83 ? 1.233 12.711 20.219 1 98.12 83 GLN A C 1
ATOM 644 O O . GLN A 1 83 ? 1.114 13.328 19.156 1 98.12 83 GLN A O 1
ATOM 649 N N . ARG A 1 84 ? 2.02 13.07 21.172 1 96.25 84 ARG A N 1
ATOM 650 C CA . ARG A 1 84 ? 2.932 14.195 21 1 96.25 84 ARG A CA 1
ATOM 651 C C . ARG A 1 84 ? 4.18 13.773 20.234 1 96.25 84 ARG A C 1
ATOM 653 O O . ARG A 1 84 ? 4.609 12.617 20.328 1 96.25 84 ARG A O 1
ATOM 660 N N . SER A 1 85 ? 4.648 14.656 19.422 1 95.38 85 SER A N 1
ATOM 661 C CA . SER A 1 85 ? 5.945 14.43 18.797 1 95.38 85 SER A CA 1
ATOM 662 C C . SER A 1 85 ? 7.047 15.203 19.516 1 95.38 85 SER A C 1
ATOM 664 O O . SER A 1 85 ? 6.785 15.914 20.484 1 95.38 85 SER A O 1
ATOM 666 N N . ALA A 1 86 ? 8.273 15.016 19.047 1 92.94 86 ALA A N 1
ATOM 667 C CA . ALA A 1 86 ? 9.406 15.727 19.625 1 92.94 86 ALA A CA 1
ATOM 668 C C . ALA A 1 86 ? 9.398 17.203 19.219 1 92.94 86 ALA A C 1
ATOM 670 O O . ALA A 1 86 ? 10.031 18.031 19.875 1 92.94 86 ALA A O 1
ATOM 671 N N . LEU A 1 87 ? 8.703 17.516 18.203 1 94.81 87 LEU A N 1
ATOM 672 C CA . LEU A 1 87 ? 8.633 18.891 17.719 1 94.81 87 LEU A CA 1
ATOM 673 C C . LEU A 1 87 ? 7.465 19.641 18.359 1 94.81 87 LEU A C 1
ATOM 675 O O . LEU A 1 87 ? 6.305 19.234 18.203 1 94.81 87 LEU A O 1
ATOM 679 N N . GLU A 1 88 ? 7.801 20.688 19.016 1 95.38 88 GLU A N 1
ATOM 680 C CA . GLU A 1 88 ? 6.758 21.5 19.656 1 95.38 88 GLU A CA 1
ATOM 681 C C . GLU A 1 88 ? 5.734 21.969 18.625 1 95.38 88 GLU A C 1
ATOM 683 O O . GLU A 1 88 ? 6.105 22.438 17.531 1 95.38 88 GLU A O 1
ATOM 688 N N . GLY A 1 89 ? 4.512 21.75 18.969 1 97 89 GLY A N 1
ATOM 689 C CA . GLY A 1 89 ? 3.439 22.219 18.109 1 97 89 GLY A CA 1
ATOM 690 C C . GLY A 1 89 ? 2.949 21.172 17.125 1 97 89 GLY A C 1
ATOM 691 O O . GLY A 1 89 ? 1.975 21.406 16.406 1 97 89 GLY A O 1
ATOM 692 N N . LEU A 1 90 ? 3.613 20.031 17.125 1 98.06 90 LEU A N 1
ATOM 693 C CA . LEU A 1 90 ? 3.229 18.984 16.188 1 98.06 90 LEU A CA 1
ATOM 694 C C . LEU A 1 90 ? 2.811 17.719 16.938 1 98.06 90 LEU A C 1
ATOM 696 O O . LEU A 1 90 ? 3.623 17.125 17.656 1 98.06 90 LEU A O 1
ATOM 700 N N . ASP A 1 91 ? 1.537 17.375 16.797 1 98.5 91 ASP A N 1
ATOM 701 C CA . ASP A 1 91 ? 1.019 16.125 17.312 1 98.5 91 ASP A CA 1
ATOM 702 C C . ASP A 1 91 ? 0.653 15.164 16.188 1 98.5 91 ASP A C 1
ATOM 704 O O . ASP A 1 91 ? 0.575 15.578 15.023 1 98.5 91 ASP A O 1
ATOM 708 N N . VAL A 1 92 ? 0.518 13.914 16.578 1 98.5 92 VAL A N 1
ATOM 709 C CA . VAL A 1 92 ? 0.189 12.938 15.547 1 98.5 92 VAL A CA 1
ATOM 710 C C . VAL A 1 92 ? -0.956 12.047 16.031 1 98.5 92 VAL A C 1
ATOM 712 O O . VAL A 1 92 ? -1.012 11.672 17.203 1 98.5 92 VAL A O 1
ATOM 715 N N . LEU A 1 93 ? -1.918 11.875 15.211 1 98.62 93 LEU A N 1
ATOM 716 C CA . LEU A 1 93 ? -2.916 10.82 15.328 1 98.62 93 LEU A CA 1
ATOM 717 C C . LEU A 1 93 ? -2.5 9.586 14.531 1 98.62 93 LEU A C 1
ATOM 719 O O . LEU A 1 93 ? -2.664 9.547 13.312 1 98.62 93 LEU A O 1
ATOM 723 N N . PRO A 1 94 ? -1.95 8.578 15.172 1 98.44 94 PRO A N 1
ATOM 724 C CA . PRO A 1 94 ? -1.281 7.48 14.477 1 98.44 94 PRO A CA 1
ATOM 725 C C . PRO A 1 94 ? -2.256 6.414 13.977 1 98.44 94 PRO A C 1
ATOM 727 O O . PRO A 1 94 ? -3.365 6.293 14.5 1 98.44 94 PRO A O 1
ATOM 730 N N . ALA A 1 95 ? -1.84 5.723 12.953 1 97.94 95 ALA A N 1
ATOM 731 C CA . ALA A 1 95 ? -2.514 4.535 12.43 1 97.94 95 ALA A CA 1
ATOM 732 C C . ALA A 1 95 ? -1.604 3.314 12.508 1 97.94 95 ALA A C 1
ATOM 734 O O . ALA A 1 95 ? -0.399 3.441 12.734 1 97.94 95 ALA A O 1
ATOM 735 N N . TYR A 1 96 ? -2.184 2.209 12.367 1 95.12 96 TYR A N 1
ATOM 736 C CA . TYR A 1 96 ? -1.444 0.958 12.234 1 95.12 96 TYR A CA 1
ATOM 737 C C . TYR A 1 96 ? -2.301 -0.111 11.57 1 95.12 96 TYR A C 1
ATOM 739 O O . TYR A 1 96 ? -3.18 0.202 10.758 1 95.12 96 TYR A O 1
ATOM 747 N N . LYS A 1 97 ? -2.064 -1.339 11.781 1 93.25 97 LYS A N 1
ATOM 748 C CA . LYS A 1 97 ? -2.555 -2.467 10.992 1 93.25 97 LYS A CA 1
ATOM 749 C C . LYS A 1 97 ? -4.066 -2.609 11.125 1 93.25 97 LYS A C 1
ATOM 751 O O . LYS A 1 97 ? -4.73 -3.107 10.211 1 93.25 97 LYS A O 1
ATOM 756 N N . GLU A 1 98 ? -4.652 -2.066 12.25 1 95.12 98 GLU A N 1
ATOM 757 C CA . GLU A 1 98 ? -6.086 -2.211 12.477 1 95.12 98 GLU A CA 1
ATOM 758 C C . GLU A 1 98 ? -6.891 -1.479 11.406 1 95.12 98 GLU A C 1
ATOM 760 O O . GLU A 1 98 ? -8.031 -1.853 11.109 1 95.12 98 GLU A O 1
ATOM 765 N N . MET A 1 99 ? -6.223 -0.524 10.758 1 97 99 MET A N 1
ATOM 766 C CA . MET A 1 99 ? -6.91 0.269 9.742 1 97 99 MET A CA 1
ATOM 767 C C . MET A 1 99 ? -7.328 -0.602 8.562 1 97 99 MET A C 1
ATOM 769 O O . MET A 1 99 ? -8.195 -0.216 7.781 1 97 99 MET A O 1
ATOM 773 N N . ALA A 1 100 ? -6.758 -1.767 8.414 1 95.06 100 ALA A N 1
ATOM 774 C CA . ALA A 1 100 ? -7.105 -2.693 7.336 1 95.06 100 ALA A CA 1
ATOM 775 C C . ALA A 1 100 ? -8.562 -3.137 7.445 1 95.06 100 ALA A C 1
ATOM 777 O O . ALA A 1 100 ? -9.195 -3.459 6.438 1 95.06 100 ALA A O 1
ATOM 778 N N . ASP A 1 101 ? -9.156 -3.043 8.656 1 95.94 101 ASP A N 1
ATOM 779 C CA . ASP A 1 101 ? -10.508 -3.537 8.906 1 95.94 101 ASP A CA 1
ATOM 780 C C . ASP A 1 101 ? -11.531 -2.406 8.844 1 95.94 101 ASP A C 1
ATOM 782 O O . ASP A 1 101 ? -12.734 -2.652 8.844 1 95.94 101 ASP A O 1
ATOM 786 N N . PHE A 1 102 ? -11.047 -1.222 8.742 1 98.06 102 PHE A N 1
ATOM 787 C CA . PHE A 1 102 ? -11.906 -0.05 8.852 1 98.06 102 PHE A CA 1
ATOM 788 C C . PHE A 1 102 ? -13.047 -0.117 7.844 1 98.06 102 PHE A C 1
ATOM 790 O O . PHE A 1 102 ? -14.219 0.017 8.211 1 98.06 102 PHE A O 1
ATOM 797 N N . PRO A 1 103 ? -12.789 -0.443 6.531 1 96.94 103 PRO A N 1
ATOM 798 C CA . PRO A 1 103 ? -13.875 -0.427 5.543 1 96.94 103 PRO A CA 1
ATOM 799 C C . PRO A 1 103 ? -14.984 -1.425 5.867 1 96.94 103 PRO A C 1
ATOM 801 O O . PRO A 1 103 ? -16.172 -1.09 5.77 1 96.94 103 PRO A O 1
ATOM 804 N N . VAL A 1 104 ? -14.609 -2.562 6.312 1 95.5 104 VAL A N 1
ATOM 805 C CA . VAL A 1 104 ? -15.594 -3.605 6.566 1 95.5 104 VAL A CA 1
ATOM 806 C C . VAL A 1 104 ? -16.391 -3.275 7.828 1 95.5 104 VAL A C 1
ATOM 808 O O . VAL A 1 104 ? -17.594 -3.498 7.887 1 95.5 104 VAL A O 1
ATOM 811 N N . VAL A 1 105 ? -15.734 -2.701 8.836 1 96.62 105 VAL A N 1
ATOM 812 C CA . VAL A 1 105 ? -16.344 -2.41 10.125 1 96.62 105 VAL A CA 1
ATOM 813 C C . VAL A 1 105 ? -17.422 -1.344 9.961 1 96.62 105 VAL A C 1
ATOM 815 O O . VAL A 1 105 ? -18.484 -1.414 10.594 1 96.62 105 VAL A O 1
ATOM 818 N N . VAL A 1 106 ? -17.219 -0.429 9.039 1 97.25 106 VAL A N 1
ATOM 819 C CA . VAL A 1 106 ? -18.141 0.707 8.969 1 97.25 106 VAL A CA 1
ATOM 820 C C . VAL A 1 106 ? -19.078 0.537 7.781 1 97.25 106 VAL A C 1
ATOM 822 O O . VAL A 1 106 ? -19.906 1.417 7.5 1 97.25 106 VAL A O 1
ATOM 825 N N . ALA A 1 107 ? -19.062 -0.575 7.066 1 96.75 107 ALA A N 1
ATOM 826 C CA . ALA A 1 107 ? -19.734 -0.768 5.785 1 96.75 107 ALA A CA 1
ATOM 827 C C . ALA A 1 107 ? -21.234 -0.541 5.91 1 96.75 107 ALA A C 1
ATOM 829 O O . ALA A 1 107 ? -21.875 -0.006 4.992 1 96.75 107 ALA A O 1
ATOM 830 N N . ALA A 1 108 ? -21.812 -0.836 7.035 1 95.25 108 ALA A N 1
ATOM 831 C CA . ALA A 1 108 ? -23.266 -0.773 7.199 1 95.25 108 ALA A CA 1
ATOM 832 C C . ALA A 1 108 ? -23.703 0.625 7.621 1 95.25 108 ALA A C 1
ATOM 834 O O . ALA A 1 108 ? -24.891 0.934 7.609 1 95.25 108 ALA A O 1
ATOM 835 N N . ASP A 1 109 ? -22.734 1.456 7.988 1 95.81 109 ASP A N 1
ATOM 836 C CA . ASP A 1 109 ? -23.047 2.811 8.43 1 95.81 109 ASP A CA 1
ATOM 837 C C . ASP A 1 109 ? -23.344 3.719 7.242 1 95.81 109 ASP A C 1
ATOM 839 O O . ASP A 1 109 ? -22.5 3.926 6.375 1 95.81 109 ASP A O 1
ATOM 843 N N . GLU A 1 110 ? -24.484 4.352 7.262 1 93.94 110 GLU A N 1
ATOM 844 C CA . GLU A 1 110 ? -24.906 5.246 6.18 1 93.94 110 GLU A CA 1
ATOM 845 C C . GLU A 1 110 ? -23.984 6.469 6.098 1 93.94 110 GLU A C 1
ATOM 847 O O . GLU A 1 110 ? -23.828 7.059 5.031 1 93.94 110 GLU A O 1
ATOM 852 N N . ARG A 1 111 ? -23.375 6.793 7.211 1 94.88 111 ARG A N 1
ATOM 853 C CA . ARG A 1 111 ? -22.484 7.953 7.262 1 94.88 111 ARG A CA 1
ATOM 854 C C . ARG A 1 111 ? -21.031 7.527 7.34 1 94.88 111 ARG A C 1
ATOM 856 O O . ARG A 1 111 ? -20.219 8.188 7.984 1 94.88 111 ARG A O 1
ATOM 863 N N . ARG A 1 112 ? -20.734 6.398 6.73 1 95.62 112 ARG A N 1
ATOM 864 C CA . ARG A 1 112 ? -19.406 5.801 6.84 1 95.62 112 ARG A CA 1
ATOM 865 C C . ARG A 1 112 ? -18.328 6.746 6.305 1 95.62 112 ARG A C 1
ATOM 867 O O . ARG A 1 112 ? -17.188 6.707 6.75 1 95.62 112 ARG A O 1
ATOM 874 N N . ALA A 1 113 ? -18.688 7.656 5.422 1 96.5 113 ALA A N 1
ATOM 875 C CA . ALA A 1 113 ? -17.719 8.547 4.809 1 96.5 113 ALA A CA 1
ATOM 876 C C . ALA A 1 113 ? -17.453 9.766 5.699 1 96.5 113 ALA A C 1
ATOM 878 O O . ALA A 1 113 ? -16.5 10.516 5.469 1 96.5 113 ALA A O 1
ATOM 879 N N . HIS A 1 114 ? -18.188 9.977 6.797 1 96.88 114 HIS A N 1
ATOM 880 C CA . HIS A 1 114 ? -18.141 11.211 7.574 1 96.88 114 HIS A CA 1
ATOM 881 C C . HIS A 1 114 ? -17.5 10.969 8.938 1 96.88 114 HIS A C 1
ATOM 883 O O . HIS A 1 114 ? -17.359 11.906 9.734 1 96.88 114 HIS A O 1
ATOM 889 N N . ARG A 1 115 ? -17.078 9.797 9.188 1 97.75 115 ARG A N 1
ATOM 890 C CA . ARG A 1 115 ? -16.625 9.422 10.531 1 97.75 115 ARG A CA 1
ATOM 891 C C . ARG A 1 115 ? -15.398 10.227 10.938 1 97.75 115 ARG A C 1
ATOM 893 O O . ARG A 1 115 ? -15.32 10.719 12.07 1 97.75 115 ARG A O 1
ATOM 900 N N . LEU A 1 116 ? -14.469 10.367 10.031 1 98.19 116 LEU A N 1
ATOM 901 C CA . LEU A 1 116 ? -13.258 11.117 10.336 1 98.19 116 LEU A CA 1
ATOM 902 C C . LEU A 1 116 ? -13.578 12.578 10.617 1 98.19 116 LEU A C 1
ATOM 904 O O . LEU A 1 116 ? -13.141 13.125 11.633 1 98.19 116 LEU A O 1
ATOM 908 N N . ALA A 1 117 ? -14.375 13.211 9.727 1 96.25 117 ALA A N 1
ATOM 909 C CA . ALA A 1 117 ? -14.773 14.602 9.914 1 96.25 117 ALA A CA 1
ATOM 910 C C . ALA A 1 117 ? -15.477 14.805 11.25 1 96.25 117 ALA A C 1
ATOM 912 O O . ALA A 1 117 ? -15.188 15.766 11.969 1 96.25 117 ALA A O 1
ATOM 913 N N . ASP A 1 118 ? -16.312 13.883 11.602 1 96.5 118 ASP A N 1
ATOM 914 C CA . ASP A 1 118 ? -17.078 13.977 12.836 1 96.5 118 ASP A CA 1
ATOM 915 C C . ASP A 1 118 ? -16.172 13.906 14.062 1 96.5 118 ASP A C 1
ATOM 917 O O . ASP A 1 118 ? -16.297 14.711 14.984 1 96.5 118 ASP A O 1
ATOM 921 N N . ARG A 1 119 ? -15.227 12.977 14.039 1 97.19 119 ARG A N 1
ATOM 922 C CA . ARG A 1 119 ? -14.375 12.781 15.203 1 97.19 119 ARG A CA 1
ATOM 923 C C . ARG A 1 119 ? -13.336 13.883 15.312 1 97.19 119 ARG A C 1
ATOM 925 O O . ARG A 1 119 ? -12.852 14.188 16.406 1 97.19 119 ARG A O 1
ATOM 932 N N . LEU A 1 120 ? -13.023 14.555 14.227 1 96.56 120 LEU A N 1
ATOM 933 C CA . LEU A 1 120 ? -11.977 15.57 14.219 1 96.56 120 LEU A CA 1
ATOM 934 C C . LEU A 1 120 ? -12.531 16.938 14.633 1 96.56 120 LEU A C 1
ATOM 936 O O . LEU A 1 120 ? -11.789 17.906 14.734 1 96.56 120 LEU A O 1
ATOM 940 N N . ARG A 1 121 ? -13.789 17.031 14.852 1 94.12 121 ARG A N 1
ATOM 941 C CA . ARG A 1 121 ? -14.344 18.25 15.438 1 94.12 121 ARG A CA 1
ATOM 942 C C . ARG A 1 121 ? -13.664 18.578 16.766 1 94.12 121 ARG A C 1
ATOM 944 O O . ARG A 1 121 ? -13.492 19.734 17.109 1 94.12 121 ARG A O 1
ATOM 951 N N . ALA A 1 122 ? -13.273 17.516 17.469 1 94.06 122 ALA A N 1
ATOM 952 C CA . ALA A 1 122 ? -12.594 17.672 18.75 1 94.06 122 ALA A CA 1
ATOM 953 C C . ALA A 1 122 ? -11.25 18.375 18.578 1 94.06 122 ALA A C 1
ATOM 955 O O . ALA A 1 122 ? -10.742 19 19.516 1 94.06 122 ALA A O 1
ATOM 956 N N . ALA A 1 123 ? -10.641 18.281 17.391 1 93.19 123 ALA A N 1
ATOM 957 C CA . ALA A 1 123 ? -9.344 18.891 17.141 1 93.19 123 ALA A CA 1
ATOM 958 C C . ALA A 1 123 ? -9.453 20.422 17.141 1 93.19 123 ALA A C 1
ATOM 960 O O . ALA A 1 123 ? -8.547 21.109 17.609 1 93.19 123 ALA A O 1
ATOM 961 N N . GLU A 1 124 ? -10.531 20.922 16.594 1 87.12 124 GLU A N 1
ATOM 962 C CA . GLU A 1 124 ? -10.766 22.375 16.641 1 87.12 124 GLU A CA 1
ATOM 963 C C . GLU A 1 124 ? -10.875 22.859 18.078 1 87.12 124 GLU A C 1
ATOM 965 O O . GLU A 1 124 ? -10.266 23.875 18.438 1 87.12 124 GLU A O 1
ATOM 970 N N . ALA A 1 125 ? -11.617 22.109 18.812 1 89.94 125 ALA A N 1
ATOM 971 C CA . ALA A 1 125 ? -11.805 22.453 20.203 1 89.94 125 ALA A CA 1
ATOM 972 C C . ALA A 1 125 ? -10.492 22.375 20.984 1 89.94 125 ALA A C 1
ATOM 974 O O . ALA A 1 125 ? -10.266 23.125 21.922 1 89.94 125 ALA A O 1
ATOM 975 N N . ALA A 1 126 ? -9.578 21.547 20.547 1 94.38 126 ALA A N 1
ATOM 976 C CA . ALA A 1 126 ? -8.297 21.328 21.203 1 94.38 126 ALA A CA 1
ATOM 977 C C . ALA A 1 126 ? -7.289 22.406 20.812 1 94.38 126 ALA A C 1
ATOM 979 O O . ALA A 1 126 ? -6.172 22.438 21.328 1 94.38 126 ALA A O 1
ATOM 980 N N . GLY A 1 127 ? -7.629 23.25 19.797 1 93.75 127 GLY A N 1
ATOM 981 C CA . GLY A 1 127 ? -6.82 24.406 19.5 1 93.75 127 GLY A CA 1
ATOM 982 C C . GLY A 1 127 ? -5.852 24.188 18.359 1 93.75 127 GLY A C 1
ATOM 983 O O . GLY A 1 127 ? -4.883 24.938 18.203 1 93.75 127 GLY A O 1
ATOM 984 N N . TYR A 1 128 ? -6.043 23.172 17.609 1 96.94 128 TYR A N 1
ATOM 985 C CA . TYR A 1 128 ? -5.195 23 16.438 1 96.94 128 TYR A CA 1
ATOM 986 C C . TYR A 1 128 ? -5.512 24.031 15.367 1 96.94 128 TYR A C 1
ATOM 988 O O . TYR A 1 128 ? -6.676 24.375 15.148 1 96.94 128 TYR A O 1
ATOM 996 N N . ASP A 1 129 ? -4.438 24.5 14.719 1 96.06 129 ASP A N 1
ATOM 997 C CA . ASP A 1 129 ? -4.566 25.484 13.656 1 96.06 129 ASP A CA 1
ATOM 998 C C . ASP A 1 129 ? -4.676 24.797 12.289 1 96.06 129 ASP A C 1
ATOM 1000 O O . ASP A 1 129 ? -5.219 25.375 11.344 1 96.06 129 ASP A O 1
ATOM 1004 N N . ALA A 1 130 ? -4.117 23.609 12.242 1 97.31 130 ALA A N 1
ATOM 1005 C CA . ALA A 1 130 ? -4.102 22.891 10.969 1 97.31 130 ALA A CA 1
ATOM 1006 C C . ALA A 1 130 ? -4.094 21.391 11.195 1 97.31 130 ALA A C 1
ATOM 1008 O O . ALA A 1 130 ? -3.572 20.906 12.203 1 97.31 130 ALA A O 1
ATOM 1009 N N . ILE A 1 131 ? -4.723 20.703 10.242 1 98.31 131 ILE A N 1
ATOM 1010 C CA . ILE A 1 131 ? -4.672 19.25 10.18 1 98.31 131 ILE A CA 1
ATOM 1011 C C . ILE A 1 131 ? -4.066 18.812 8.844 1 98.31 131 ILE A C 1
ATOM 1013 O O . ILE A 1 131 ? -4.426 19.328 7.789 1 98.31 131 ILE A O 1
ATOM 1017 N N . VAL A 1 132 ? -3.076 17.938 8.883 1 98.69 132 VAL A N 1
ATOM 1018 C CA . VAL A 1 132 ? -2.455 17.344 7.699 1 98.69 132 VAL A CA 1
ATOM 1019 C C . VAL A 1 132 ? -2.75 15.852 7.645 1 98.69 132 VAL A C 1
ATOM 1021 O O . VAL A 1 132 ? -2.553 15.141 8.633 1 98.69 132 VAL A O 1
ATOM 1024 N N . PHE A 1 133 ? -3.27 15.383 6.52 1 98.81 133 PHE A N 1
ATOM 1025 C CA . PHE A 1 133 ? -3.643 13.984 6.387 1 98.81 133 PHE A CA 1
ATOM 1026 C C . PHE A 1 133 ? -2.635 13.234 5.52 1 98.81 133 PHE A C 1
ATOM 1028 O O . PHE A 1 133 ? -2.316 13.664 4.41 1 98.81 133 PHE A O 1
ATOM 1035 N N . ASP A 1 134 ? -2.131 12.148 6 1 98.5 134 ASP A N 1
ATOM 1036 C CA . ASP A 1 134 ? -1.375 11.164 5.227 1 98.5 134 ASP A CA 1
ATOM 1037 C C . ASP A 1 134 ? -2.262 9.992 4.812 1 98.5 134 ASP A C 1
ATOM 1039 O O . ASP A 1 134 ? -2.602 9.141 5.637 1 98.5 134 ASP A O 1
ATOM 1043 N N . ALA A 1 135 ? -2.543 9.938 3.557 1 98.06 135 ALA A N 1
ATOM 1044 C CA . ALA A 1 135 ? -3.518 8.977 3.043 1 98.06 135 ALA A CA 1
ATOM 1045 C C . ALA A 1 135 ? -2.826 7.719 2.525 1 98.06 135 ALA A C 1
ATOM 1047 O O . ALA A 1 135 ? -1.684 7.773 2.064 1 98.06 135 ALA A O 1
ATOM 1048 N N . PRO A 1 136 ? -3.508 6.578 2.58 1 96.69 136 PRO A N 1
ATOM 1049 C CA . PRO A 1 136 ? -2.988 5.367 1.942 1 96.69 136 PRO A CA 1
ATOM 1050 C C . PRO A 1 136 ? -3.01 5.445 0.417 1 96.69 136 PRO A C 1
ATOM 1052 O O . PRO A 1 136 ? -3.639 6.344 -0.148 1 96.69 136 PRO A O 1
ATOM 1055 N N . PRO A 1 137 ? -2.354 4.535 -0.246 1 93.5 137 PRO A N 1
ATOM 1056 C CA . PRO A 1 137 ? -2.309 4.543 -1.71 1 93.5 137 PRO A CA 1
ATOM 1057 C C . PRO A 1 137 ? -3.512 3.846 -2.34 1 93.5 137 PRO A C 1
ATOM 1059 O O . PRO A 1 137 ? -3.346 2.889 -3.104 1 93.5 137 PRO A O 1
ATOM 1062 N N . SER A 1 138 ? -4.66 4.285 -2.049 1 93.25 138 SER A N 1
ATOM 1063 C CA . SER A 1 138 ? -5.91 3.766 -2.594 1 93.25 138 SER A CA 1
ATOM 1064 C C . SER A 1 138 ? -7.047 4.766 -2.414 1 93.25 138 SER A C 1
ATOM 1066 O O . SER A 1 138 ? -6.988 5.633 -1.539 1 93.25 138 SER A O 1
ATOM 1068 N N . MET A 1 139 ? -8.023 4.645 -3.314 1 92.38 139 MET A N 1
ATOM 1069 C CA . MET A 1 139 ? -9.195 5.52 -3.246 1 92.38 139 MET A CA 1
ATOM 1070 C C . MET A 1 139 ? -10.406 4.762 -2.715 1 92.38 139 MET A C 1
ATOM 1072 O O . MET A 1 139 ? -11.469 4.766 -3.338 1 92.38 139 MET A O 1
ATOM 1076 N N . GLY A 1 140 ? -10.305 4.188 -1.561 1 94.5 140 GLY A N 1
ATOM 1077 C CA . GLY A 1 140 ? -11.391 3.451 -0.939 1 94.5 140 GLY A CA 1
ATOM 1078 C C . GLY A 1 140 ? -12.055 4.211 0.193 1 94.5 140 GLY A C 1
ATOM 1079 O O . GLY A 1 140 ? -12.039 5.445 0.212 1 94.5 140 GLY A O 1
ATOM 1080 N N . THR A 1 141 ? -12.656 3.512 1.093 1 97 141 THR A N 1
ATOM 1081 C CA . THR A 1 141 ? -13.422 4.066 2.199 1 97 141 THR A CA 1
ATOM 1082 C C . THR A 1 141 ? -12.562 5 3.047 1 97 141 THR A C 1
ATOM 1084 O O . THR A 1 141 ? -13.008 6.082 3.434 1 97 141 THR A O 1
ATOM 1087 N N . THR A 1 142 ? -11.344 4.629 3.268 1 97.88 142 THR A N 1
ATOM 1088 C CA . THR A 1 142 ? -10.445 5.418 4.105 1 97.88 142 THR A CA 1
ATOM 1089 C C . THR A 1 142 ? -10.156 6.77 3.457 1 97.88 142 THR A C 1
ATOM 1091 O O . THR A 1 142 ? -10.32 7.816 4.09 1 97.88 142 THR A O 1
ATOM 1094 N N . THR A 1 143 ? -9.82 6.75 2.205 1 97.12 143 THR A N 1
ATOM 1095 C CA . THR A 1 143 ? -9.492 7.984 1.496 1 97.12 143 THR A CA 1
ATOM 1096 C C . THR A 1 143 ? -10.734 8.859 1.33 1 97.12 143 THR A C 1
ATOM 1098 O O . THR A 1 143 ? -10.648 10.086 1.385 1 97.12 143 THR A O 1
ATOM 1101 N N . ARG A 1 144 ? -11.852 8.242 1.175 1 96.88 144 ARG A N 1
ATOM 1102 C CA . ARG A 1 144 ? -13.102 9 1.1 1 96.88 144 ARG A CA 1
ATOM 1103 C C . ARG A 1 144 ? -13.336 9.789 2.383 1 96.88 144 ARG A C 1
ATOM 1105 O O . ARG A 1 144 ? -13.781 10.938 2.338 1 96.88 144 ARG A O 1
ATOM 1112 N N . ASN A 1 145 ? -13.07 9.18 3.5 1 97.94 145 ASN A N 1
ATOM 1113 C CA . ASN A 1 145 ? -13.172 9.883 4.773 1 97.94 145 ASN A CA 1
ATOM 1114 C C . ASN A 1 145 ? -12.234 11.086 4.824 1 97.94 145 ASN A C 1
ATOM 1116 O O . ASN A 1 145 ? -12.609 12.148 5.324 1 97.94 145 ASN A O 1
ATOM 1120 N N . ILE A 1 146 ? -11.062 10.906 4.297 1 98.31 146 ILE A N 1
ATOM 1121 C CA . ILE A 1 146 ? -10.07 11.977 4.277 1 98.31 146 ILE A CA 1
ATOM 1122 C C . ILE A 1 146 ? -10.578 13.133 3.414 1 98.31 146 ILE A C 1
ATOM 1124 O O . ILE A 1 146 ? -10.523 14.297 3.824 1 98.31 146 ILE A O 1
ATOM 1128 N N . LEU A 1 147 ? -11.109 12.82 2.297 1 97.44 147 LEU A N 1
ATOM 1129 C CA . LEU A 1 147 ? -11.578 13.828 1.355 1 97.44 147 LEU A CA 1
ATOM 1130 C C . LEU A 1 147 ? -12.75 14.617 1.938 1 97.44 147 LEU A C 1
ATOM 1132 O O . LEU A 1 147 ? -12.852 15.828 1.744 1 97.44 147 LEU A O 1
ATOM 1136 N N . VAL A 1 148 ? -13.578 13.961 2.674 1 96.44 148 VAL A N 1
ATOM 1137 C CA . VAL A 1 148 ? -14.711 14.617 3.312 1 96.44 148 VAL A CA 1
ATOM 1138 C C . VAL A 1 148 ? -14.219 15.547 4.414 1 96.44 148 VAL A C 1
ATOM 1140 O O . VAL A 1 148 ? -14.766 16.641 4.602 1 96.44 148 VAL A O 1
ATOM 1143 N N . ALA A 1 149 ? -13.188 15.164 5.059 1 96.56 149 ALA A N 1
ATOM 1144 C CA . ALA A 1 149 ? -12.672 15.93 6.191 1 96.56 149 ALA A CA 1
ATOM 1145 C C . ALA A 1 149 ? -11.773 17.062 5.723 1 96.56 149 ALA A C 1
ATOM 1147 O O . ALA A 1 149 ? -11.578 18.047 6.441 1 96.56 149 ALA A O 1
ATOM 1148 N N . ALA A 1 150 ? -11.25 17 4.543 1 96.44 150 ALA A N 1
ATOM 1149 C CA . ALA A 1 150 ? -10.203 17.906 4.078 1 96.44 150 ALA A CA 1
ATOM 1150 C C . ALA A 1 150 ? -10.797 19.172 3.479 1 96.44 150 ALA A C 1
ATOM 1152 O O . ALA A 1 150 ? -11.953 19.172 3.035 1 96.44 150 ALA A O 1
ATOM 1153 N N . THR A 1 151 ? -10.008 20.266 3.494 1 93.31 151 THR A N 1
ATOM 1154 C CA . THR A 1 151 ? -10.352 21.5 2.801 1 93.31 151 THR A CA 1
ATOM 1155 C C . THR A 1 151 ? -9.422 21.734 1.61 1 93.31 151 THR A C 1
ATOM 1157 O O . THR A 1 151 ? -9.75 22.484 0.697 1 93.31 151 THR A O 1
ATOM 1160 N N . GLU A 1 152 ? -8.281 21.109 1.659 1 94.88 152 GLU A N 1
ATOM 1161 C CA . GLU A 1 152 ? -7.254 21.188 0.625 1 94.88 152 GLU A CA 1
ATOM 1162 C C . GLU A 1 152 ? -6.738 19.812 0.248 1 94.88 152 GLU A C 1
ATOM 1164 O O . GLU A 1 152 ? -6.559 18.953 1.114 1 94.88 152 GLU A O 1
ATOM 1169 N N . VAL A 1 153 ? -6.582 19.641 -1.072 1 97.38 153 VAL A N 1
ATOM 1170 C CA . VAL A 1 153 ? -6.102 18.359 -1.56 1 97.38 153 VAL A CA 1
ATOM 1171 C C . VAL A 1 153 ? -4.816 18.547 -2.359 1 97.38 153 VAL A C 1
ATOM 1173 O O . VAL A 1 153 ? -4.812 19.234 -3.387 1 97.38 153 VAL A O 1
ATOM 1176 N N . VAL A 1 154 ? -3.74 17.938 -1.856 1 98 154 VAL A N 1
ATOM 1177 C CA . VAL A 1 154 ? -2.432 17.984 -2.502 1 98 154 VAL A CA 1
ATOM 1178 C C . VAL A 1 154 ? -2.119 16.625 -3.127 1 98 154 VAL A C 1
ATOM 1180 O O . VAL A 1 154 ? -2.234 15.594 -2.467 1 98 154 VAL A O 1
ATOM 1183 N N . VAL A 1 155 ? -1.693 16.656 -4.387 1 97.88 155 VAL A N 1
ATOM 1184 C CA . VAL A 1 155 ? -1.405 15.406 -5.094 1 97.88 155 VAL A CA 1
ATOM 1185 C C . VAL A 1 155 ? 0.075 15.352 -5.465 1 97.88 155 VAL A C 1
ATOM 1187 O O . VAL A 1 155 ? 0.513 16.031 -6.398 1 97.88 155 VAL A O 1
ATOM 1190 N N . PRO A 1 156 ? 0.837 14.57 -4.742 1 97.62 156 PRO A N 1
ATOM 1191 C CA . PRO A 1 156 ? 2.193 14.273 -5.207 1 97.62 156 PRO A CA 1
ATOM 1192 C C . PRO A 1 156 ? 2.209 13.414 -6.469 1 97.62 156 PRO A C 1
ATOM 1194 O O . PRO A 1 156 ? 1.531 12.383 -6.527 1 97.62 156 PRO A O 1
ATOM 1197 N N . VAL A 1 157 ? 3.031 13.828 -7.418 1 96 157 VAL A N 1
ATOM 1198 C CA . VAL A 1 157 ? 3.066 13.117 -8.688 1 96 157 VAL A CA 1
ATOM 1199 C C . VAL A 1 157 ? 4.512 12.773 -9.047 1 96 157 VAL A C 1
ATOM 1201 O O . VAL A 1 157 ? 5.324 13.664 -9.297 1 96 157 VAL A O 1
ATOM 1204 N N . ALA A 1 158 ? 4.754 11.477 -9.055 1 93.69 158 ALA A N 1
ATOM 1205 C CA . ALA A 1 158 ? 6.059 11.039 -9.547 1 93.69 158 ALA A CA 1
ATOM 1206 C C . ALA A 1 158 ? 6.191 11.297 -11.047 1 93.69 158 ALA A C 1
ATOM 1208 O O . ALA A 1 158 ? 5.266 11.023 -11.812 1 93.69 158 ALA A O 1
ATOM 1209 N N . LEU A 1 159 ? 7.301 11.797 -11.477 1 92.38 159 LEU A N 1
ATOM 1210 C CA . LEU A 1 159 ? 7.496 12.18 -12.875 1 92.38 159 LEU A CA 1
ATOM 1211 C C . LEU A 1 159 ? 7.883 10.969 -13.719 1 92.38 159 LEU A C 1
ATOM 1213 O O . LEU A 1 159 ? 8.992 10.906 -14.25 1 92.38 159 LEU A O 1
ATOM 1217 N N . THR A 1 160 ? 6.957 10.125 -13.867 1 84.5 160 THR A N 1
ATOM 1218 C CA . THR A 1 160 ? 7.082 8.938 -14.711 1 84.5 160 THR A CA 1
ATOM 1219 C C . THR A 1 160 ? 6.16 9.039 -15.922 1 84.5 160 THR A C 1
ATOM 1221 O O . THR A 1 160 ? 5.379 9.977 -16.047 1 84.5 160 THR A O 1
ATOM 1224 N N . TYR A 1 161 ? 6.211 8.094 -16.781 1 78.25 161 TYR A N 1
ATOM 1225 C CA . TYR A 1 161 ? 5.434 8.094 -18.016 1 78.25 161 TYR A CA 1
ATOM 1226 C C . TYR A 1 161 ? 3.939 8.055 -17.719 1 78.25 161 TYR A C 1
ATOM 1228 O O . TYR A 1 161 ? 3.125 8.5 -18.531 1 78.25 161 TYR A O 1
ATOM 1236 N N . LEU A 1 162 ? 3.594 7.641 -16.562 1 79.62 162 LEU A N 1
ATOM 1237 C CA . LEU A 1 162 ? 2.184 7.492 -16.219 1 79.62 162 LEU A CA 1
ATOM 1238 C C . LEU A 1 162 ? 1.705 8.656 -15.367 1 79.62 162 LEU A C 1
ATOM 1240 O O . LEU A 1 162 ? 0.561 8.664 -14.906 1 79.62 162 LEU A O 1
ATOM 1244 N N . ALA A 1 163 ? 2.486 9.547 -15.242 1 85.25 163 ALA A N 1
ATOM 1245 C CA . ALA A 1 163 ? 2.248 10.641 -14.305 1 85.25 163 ALA A CA 1
ATOM 1246 C C . ALA A 1 163 ? 0.96 11.383 -14.641 1 85.25 163 ALA A C 1
ATOM 1248 O O . ALA A 1 163 ? 0.117 11.609 -13.773 1 85.25 163 ALA A O 1
ATOM 1249 N N . LEU A 1 164 ? 0.776 11.711 -15.875 1 87.19 164 LEU A N 1
ATOM 1250 C CA . LEU A 1 164 ? -0.352 12.539 -16.281 1 87.19 164 LEU A CA 1
ATOM 1251 C C . LEU A 1 164 ? -1.668 11.789 -16.125 1 87.19 164 LEU A C 1
ATOM 1253 O O . LEU A 1 164 ? -2.633 12.328 -15.57 1 87.19 164 LEU A O 1
ATOM 1257 N N . ASP A 1 165 ? -1.689 10.633 -16.547 1 85.12 165 ASP A N 1
ATOM 1258 C CA . ASP A 1 165 ? -2.893 9.812 -16.438 1 85.12 165 ASP A CA 1
ATOM 1259 C C . ASP A 1 165 ? -3.268 9.586 -14.969 1 85.12 165 ASP A C 1
ATOM 1261 O O . ASP A 1 165 ? -4.441 9.688 -14.602 1 85.12 165 ASP A O 1
ATOM 1265 N N . GLY A 1 166 ? -2.311 9.297 -14.211 1 86.44 166 GLY A N 1
ATOM 1266 C CA . GLY A 1 166 ? -2.545 9.102 -12.789 1 86.44 166 GLY A CA 1
ATOM 1267 C C . GLY A 1 166 ? -3.094 10.336 -12.102 1 86.44 166 GLY A C 1
ATOM 1268 O O . GLY A 1 166 ? -4.023 10.242 -11.297 1 86.44 166 GLY A O 1
ATOM 1269 N N . CYS A 1 167 ? -2.549 11.398 -12.453 1 90.88 167 CYS A N 1
ATOM 1270 C CA . CYS A 1 167 ? -2.984 12.656 -11.859 1 90.88 167 CYS A CA 1
ATOM 1271 C C . CYS A 1 167 ? -4.414 12.984 -12.273 1 90.88 167 CYS A C 1
ATOM 1273 O O . CYS A 1 167 ? -5.215 13.43 -11.445 1 90.88 167 CYS A O 1
ATOM 1275 N N . ALA A 1 168 ? -4.723 12.773 -13.516 1 88.88 168 ALA A N 1
ATOM 1276 C CA . ALA A 1 168 ? -6.07 13.031 -14.016 1 88.88 168 ALA A CA 1
ATOM 1277 C C . ALA A 1 168 ? -7.094 12.148 -13.312 1 88.88 168 ALA A C 1
ATOM 1279 O O . ALA A 1 168 ? -8.188 12.602 -12.969 1 88.88 168 ALA A O 1
ATOM 1280 N N . GLU A 1 169 ? -6.711 10.969 -13.078 1 88.31 169 GLU A N 1
ATOM 1281 C CA . GLU A 1 169 ? -7.602 10.039 -12.391 1 88.31 169 GLU A CA 1
ATOM 1282 C C . GLU A 1 169 ? -7.875 10.484 -10.961 1 88.31 169 GLU A C 1
ATOM 1284 O O . GLU A 1 169 ? -9.016 10.422 -10.492 1 88.31 169 GLU A O 1
ATOM 1289 N N . VAL A 1 170 ? -6.848 10.938 -10.336 1 93.31 170 VAL A N 1
ATOM 1290 C CA . VAL A 1 170 ? -7.004 11.422 -8.969 1 93.31 170 VAL A CA 1
ATOM 1291 C C . VAL A 1 170 ? -7.941 12.633 -8.953 1 93.31 170 VAL A C 1
ATOM 1293 O O . VAL A 1 170 ? -8.867 12.695 -8.141 1 93.31 170 VAL A O 1
ATOM 1296 N N . ALA A 1 171 ? -7.727 13.539 -9.852 1 93.75 171 ALA A N 1
ATOM 1297 C CA . ALA A 1 171 ? -8.539 14.75 -9.93 1 93.75 171 ALA A CA 1
ATOM 1298 C C . ALA A 1 171 ? -10.008 14.406 -10.164 1 93.75 171 ALA A C 1
ATOM 1300 O O . ALA A 1 171 ? -10.898 14.992 -9.531 1 93.75 171 ALA A O 1
ATOM 1301 N N . ASP A 1 172 ? -10.219 13.453 -10.992 1 91.88 172 ASP A N 1
ATOM 1302 C CA . ASP A 1 172 ? -11.578 13.023 -11.297 1 91.88 172 ASP A CA 1
ATOM 1303 C C . ASP A 1 172 ? -12.242 12.391 -10.078 1 91.88 172 ASP A C 1
ATOM 1305 O O . ASP A 1 172 ? -13.406 12.672 -9.781 1 91.88 172 ASP A O 1
ATOM 1309 N N . THR A 1 173 ? -11.5 11.602 -9.414 1 91.69 173 THR A N 1
ATOM 1310 C CA . THR A 1 173 ? -12.023 10.945 -8.227 1 91.69 173 THR A CA 1
ATOM 1311 C C . THR A 1 173 ? -12.352 11.969 -7.141 1 91.69 173 THR A C 1
ATOM 1313 O O . THR A 1 173 ? -13.398 11.875 -6.492 1 91.69 173 THR A O 1
ATOM 1316 N N . VAL A 1 174 ? -11.523 12.922 -6.957 1 95.44 174 VAL A N 1
ATOM 1317 C CA . VAL A 1 174 ? -11.742 13.977 -5.973 1 95.44 174 VAL A CA 1
ATOM 1318 C C . VAL A 1 174 ? -13.031 14.727 -6.297 1 95.44 174 VAL A C 1
ATOM 1320 O O . VAL A 1 174 ? -13.852 14.969 -5.41 1 95.44 174 VAL A O 1
ATOM 1323 N N . ARG A 1 175 ? -13.227 14.984 -7.535 1 94 175 ARG A N 1
ATOM 1324 C CA . ARG A 1 175 ? -14.43 15.688 -7.977 1 94 175 ARG A CA 1
ATOM 1325 C C . ARG A 1 175 ? -15.68 14.852 -7.711 1 94 175 ARG A C 1
ATOM 1327 O O . ARG A 1 175 ? -16.672 15.352 -7.188 1 94 175 ARG A O 1
ATOM 1334 N N . GLN A 1 176 ? -15.578 13.625 -7.977 1 92.75 176 GLN A N 1
ATOM 1335 C CA . GLN A 1 176 ? -16.719 12.719 -7.812 1 92.75 176 GLN A CA 1
ATOM 1336 C C . GLN A 1 176 ? -17.094 12.578 -6.34 1 92.75 176 GLN A C 1
ATOM 1338 O O . GLN A 1 176 ? -18.281 12.609 -5.992 1 92.75 176 GLN A O 1
ATOM 1343 N N . VAL A 1 177 ? -16.109 12.422 -5.547 1 92.19 177 VAL A N 1
ATOM 1344 C CA . VAL A 1 177 ? -16.359 12.305 -4.113 1 92.19 177 VAL A CA 1
ATOM 1345 C C . VAL A 1 177 ? -16.969 13.602 -3.59 1 92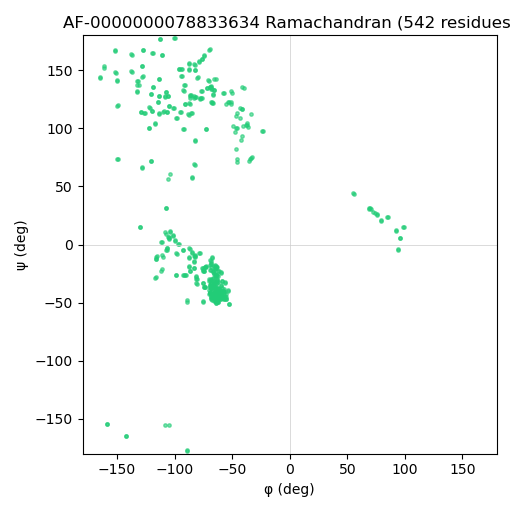.19 177 VAL A C 1
ATOM 1347 O O . VAL A 1 177 ? -17.922 13.578 -2.805 1 92.19 177 VAL A O 1
ATOM 1350 N N . GLY A 1 178 ? -16.406 14.742 -4.031 1 93.94 178 GLY A N 1
ATOM 1351 C CA . GLY A 1 178 ? -16.984 16.031 -3.641 1 93.94 178 GLY A CA 1
ATOM 1352 C C . GLY A 1 178 ? -18.453 16.156 -3.982 1 93.94 178 GLY A C 1
ATOM 1353 O O . GLY A 1 178 ? -19.25 16.547 -3.139 1 93.94 178 GLY A O 1
ATOM 1354 N N . GLU A 1 179 ? -18.797 15.758 -5.145 1 93.88 179 GLU A N 1
ATOM 1355 C CA . GLU A 1 179 ? -20.188 15.82 -5.602 1 93.88 179 GLU A CA 1
ATOM 1356 C C . GLU A 1 179 ? -21.078 14.883 -4.797 1 93.88 179 GLU A C 1
ATOM 1358 O O . GLU A 1 179 ? -22.156 15.273 -4.352 1 93.88 179 GLU A O 1
ATOM 1363 N N . ALA A 1 180 ? -20.625 13.758 -4.578 1 92.75 180 ALA A N 1
ATOM 1364 C CA . ALA A 1 180 ? -21.406 12.734 -3.896 1 92.75 180 ALA A CA 1
ATOM 1365 C C . ALA A 1 180 ? -21.625 13.094 -2.43 1 92.75 180 ALA A C 1
ATOM 1367 O O . ALA A 1 180 ? -22.672 12.766 -1.854 1 92.75 180 ALA A O 1
ATOM 1368 N N . GLU A 1 181 ? -20.656 13.812 -1.901 1 92.88 181 GLU A N 1
ATOM 1369 C CA . GLU A 1 181 ? -20.719 14.078 -0.467 1 92.88 181 GLU A CA 1
ATOM 1370 C C . GLU A 1 181 ? -21.172 15.508 -0.188 1 92.88 181 GLU A C 1
ATOM 1372 O O . GLU A 1 181 ? -21 16.016 0.922 1 92.88 181 GLU A O 1
ATOM 1377 N N . GLY A 1 182 ? -21.641 16.188 -1.185 1 91.56 182 GLY A N 1
ATOM 1378 C CA . GLY A 1 182 ? -22.172 17.531 -1.024 1 91.56 182 GLY A CA 1
ATOM 1379 C C . GLY A 1 182 ? -21.109 18.594 -0.848 1 91.56 182 GLY A C 1
ATOM 1380 O O . GLY A 1 182 ? -21.312 19.562 -0.128 1 91.56 182 GLY A O 1
ATOM 1381 N N . ARG A 1 183 ? -19.969 18.328 -1.343 1 91.25 183 ARG A N 1
ATOM 1382 C CA . ARG A 1 183 ? -18.844 19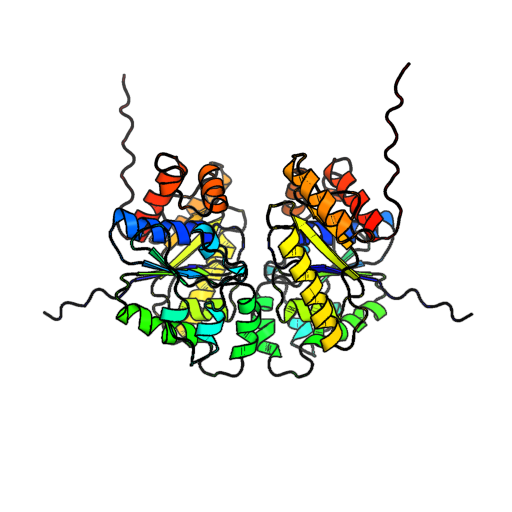.266 -1.329 1 91.25 183 ARG A CA 1
ATOM 1383 C C . ARG A 1 183 ? -18.375 19.578 -2.746 1 91.25 183 ARG A C 1
ATOM 1385 O O . ARG A 1 183 ? -17.25 19.266 -3.117 1 91.25 183 ARG A O 1
ATOM 1392 N N . PRO A 1 184 ? -19.141 20.312 -3.443 1 88.06 184 PRO A N 1
ATOM 1393 C CA . PRO A 1 184 ? -18.828 20.547 -4.855 1 88.06 184 PRO A CA 1
ATOM 1394 C C . PRO A 1 184 ? -17.562 21.375 -5.047 1 88.06 184 PRO A C 1
ATOM 1396 O O . PRO A 1 184 ? -16.984 21.406 -6.137 1 88.06 184 PRO A O 1
ATOM 1399 N N . ASP A 1 185 ? -17.047 21.984 -3.938 1 88.06 185 ASP A N 1
ATOM 1400 C CA . ASP A 1 185 ? -15.867 22.828 -4.047 1 88.06 185 ASP A CA 1
ATOM 1401 C C . ASP A 1 185 ? -14.586 22.031 -3.797 1 88.06 185 ASP A C 1
ATOM 1403 O O . ASP A 1 185 ? -13.484 22.562 -3.967 1 88.06 185 ASP A O 1
ATOM 1407 N N . LEU A 1 186 ? -14.82 20.766 -3.445 1 90.88 186 LEU A N 1
ATOM 1408 C CA . LEU A 1 186 ? -13.641 19.938 -3.215 1 90.88 186 LEU A CA 1
ATOM 1409 C C . LEU A 1 186 ? -12.875 19.703 -4.512 1 90.88 186 LEU A C 1
ATOM 1411 O O . LEU A 1 186 ? -13.445 19.25 -5.508 1 90.88 186 LEU A O 1
ATOM 1415 N N . ARG A 1 187 ? -11.586 20.094 -4.539 1 91.94 187 ARG A N 1
ATOM 1416 C CA . ARG A 1 187 ? -10.742 19.938 -5.719 1 91.94 187 ARG A CA 1
ATOM 1417 C C . ARG A 1 187 ? -9.281 19.797 -5.328 1 91.94 187 ARG A C 1
ATOM 1419 O O . ARG A 1 187 ? -8.898 20.078 -4.191 1 91.94 187 ARG A O 1
ATOM 1426 N N . VAL A 1 188 ? -8.555 19.391 -6.281 1 95.62 188 VAL A N 1
ATOM 1427 C CA . VAL A 1 188 ? -7.109 19.375 -6.105 1 95.62 188 VAL A CA 1
ATOM 1428 C C . VAL A 1 188 ? -6.582 20.812 -6.016 1 95.62 188 VAL A C 1
ATOM 1430 O O . VAL A 1 188 ? -6.785 21.609 -6.93 1 95.62 188 VAL A O 1
ATOM 1433 N N . THR A 1 189 ? -5.91 21.125 -4.93 1 94.94 189 THR A N 1
ATOM 1434 C CA . THR A 1 189 ? -5.457 22.5 -4.715 1 94.94 189 THR A CA 1
ATOM 1435 C C . THR A 1 189 ? -3.994 22.656 -5.117 1 94.94 189 THR A C 1
ATOM 1437 O O . THR A 1 189 ? -3.553 23.75 -5.469 1 94.94 189 THR A O 1
ATOM 1440 N N . LYS A 1 190 ? -3.262 21.578 -5.055 1 96.94 190 LYS A N 1
ATOM 1441 C CA . LYS A 1 190 ? -1.849 21.625 -5.418 1 96.94 190 LYS A CA 1
ATOM 1442 C C . LYS A 1 190 ? -1.383 20.281 -5.977 1 96.94 190 LYS A C 1
ATOM 1444 O O . LYS A 1 190 ? -1.795 19.219 -5.492 1 96.94 190 LYS A O 1
ATOM 1449 N N . VAL A 1 191 ? -0.557 20.344 -6.969 1 97.56 191 VAL A N 1
ATOM 1450 C CA . VAL A 1 191 ? 0.151 19.203 -7.52 1 97.56 191 VAL A CA 1
ATOM 1451 C C . VAL A 1 191 ? 1.652 19.344 -7.281 1 97.56 191 VAL A C 1
ATOM 1453 O O . VAL A 1 191 ? 2.25 20.344 -7.684 1 97.56 191 VAL A O 1
ATOM 1456 N N . VAL A 1 192 ? 2.256 18.391 -6.625 1 98 192 VAL A N 1
ATOM 1457 C CA . VAL A 1 192 ? 3.676 18.484 -6.301 1 98 192 VAL A CA 1
ATOM 1458 C C . VAL A 1 192 ? 4.445 17.406 -7.062 1 98 192 VAL A C 1
ATOM 1460 O O . VAL A 1 192 ? 4.309 16.219 -6.777 1 98 192 VAL A O 1
ATOM 1463 N N . PRO A 1 193 ? 5.305 17.828 -8.023 1 97.5 193 PRO A N 1
ATOM 1464 C CA . PRO A 1 193 ? 6.16 16.828 -8.664 1 97.5 193 PRO A CA 1
ATOM 1465 C C . PRO A 1 193 ? 7.168 16.203 -7.707 1 97.5 193 PRO A C 1
ATOM 1467 O O . PRO A 1 193 ? 7.793 16.906 -6.91 1 97.5 193 PRO A O 1
ATOM 1470 N N . THR A 1 194 ? 7.242 14.906 -7.762 1 97.06 194 THR A N 1
ATOM 1471 C CA . THR A 1 194 ? 8.156 14.188 -6.883 1 97.06 194 THR A CA 1
ATOM 1472 C C . THR A 1 194 ? 9.055 13.25 -7.68 1 97.06 194 THR A C 1
ATOM 1474 O O . THR A 1 194 ? 8.867 13.086 -8.891 1 97.06 194 THR A O 1
ATOM 1477 N N . LEU A 1 195 ? 10.109 12.75 -6.973 1 93.75 195 LEU A N 1
ATOM 1478 C CA . LEU A 1 195 ? 11.109 11.883 -7.582 1 93.75 195 LEU A CA 1
ATOM 1479 C C . LEU A 1 195 ? 11.742 12.547 -8.805 1 93.75 195 LEU A C 1
ATOM 1481 O O . LEU A 1 195 ? 11.883 11.922 -9.852 1 93.75 195 LEU A O 1
ATOM 1485 N N . TYR A 1 196 ? 12.016 13.719 -8.625 1 94.69 196 TYR A N 1
ATOM 1486 C CA . TYR A 1 196 ? 12.477 14.547 -9.742 1 94.69 196 TYR A CA 1
ATOM 1487 C C . TYR A 1 196 ? 13.969 14.336 -10 1 94.69 196 TYR A C 1
ATOM 1489 O O . TYR A 1 196 ? 14.773 14.406 -9.07 1 94.69 196 TYR A O 1
ATOM 1497 N N . ARG A 1 197 ? 14.234 14.031 -11.211 1 91.88 197 ARG A N 1
ATOM 1498 C CA . ARG A 1 197 ? 15.562 14.102 -11.82 1 91.88 197 ARG A CA 1
ATOM 1499 C C . ARG A 1 197 ? 15.523 14.898 -13.109 1 91.88 197 ARG A C 1
ATOM 1501 O O . ARG A 1 197 ? 14.57 14.812 -13.883 1 91.88 197 ARG A O 1
ATOM 1508 N N . LYS A 1 198 ? 16.641 15.625 -13.297 1 91.88 198 LYS A N 1
ATOM 1509 C CA . LYS A 1 198 ? 16.656 16.438 -14.508 1 91.88 198 LYS A CA 1
ATOM 1510 C C . LYS A 1 198 ? 16.828 15.578 -15.75 1 91.88 198 LYS A C 1
ATOM 1512 O O . LYS A 1 198 ? 17.938 15.148 -16.078 1 91.88 198 LYS A O 1
ATOM 1517 N N . THR A 1 199 ? 15.812 15.305 -16.391 1 92.81 199 THR A N 1
ATOM 1518 C CA . THR A 1 199 ? 15.766 14.539 -17.625 1 92.81 199 THR A CA 1
ATOM 1519 C C . THR A 1 199 ? 14.82 15.188 -18.625 1 92.81 199 THR A C 1
ATOM 1521 O O . THR A 1 199 ? 14.023 16.062 -18.266 1 92.81 199 THR A O 1
ATOM 1524 N N . ALA A 1 200 ? 14.984 14.773 -19.844 1 93.12 200 ALA A N 1
ATOM 1525 C CA . ALA A 1 200 ? 14.086 15.266 -20.875 1 93.12 200 ALA A CA 1
ATOM 1526 C C . ALA A 1 200 ? 12.641 14.852 -20.594 1 93.12 200 ALA A C 1
ATOM 1528 O O . ALA A 1 200 ? 11.711 15.633 -20.797 1 93.12 200 ALA A O 1
ATOM 1529 N N . LEU A 1 201 ? 12.5 13.742 -20.125 1 90.31 201 LEU A N 1
ATOM 1530 C CA . LEU A 1 201 ? 11.172 13.234 -19.797 1 90.31 201 LEU A CA 1
ATOM 1531 C C . LEU A 1 201 ? 10.539 14.062 -18.688 1 90.31 201 LEU A C 1
ATOM 1533 O O . LEU A 1 201 ? 9.375 14.469 -18.797 1 90.31 201 LEU A O 1
ATOM 1537 N N . ALA A 1 202 ? 11.273 14.234 -17.656 1 93.81 202 ALA A N 1
ATOM 1538 C CA . ALA A 1 202 ? 10.766 15.031 -16.531 1 93.81 202 ALA A CA 1
ATOM 1539 C C . ALA A 1 202 ? 10.336 16.422 -17 1 93.81 202 ALA A C 1
ATOM 1541 O O . ALA A 1 202 ? 9.281 16.922 -16.594 1 93.81 202 ALA A O 1
ATOM 1542 N N . THR A 1 203 ? 11.148 16.969 -17.828 1 94.88 203 THR A N 1
ATOM 1543 C CA . THR A 1 203 ? 10.852 18.297 -18.344 1 94.88 203 THR A CA 1
ATOM 1544 C C . THR A 1 203 ? 9.547 18.281 -19.141 1 94.88 203 THR A C 1
ATOM 1546 O O . THR A 1 203 ? 8.703 19.156 -18.984 1 94.88 203 THR A O 1
ATOM 1549 N N . ALA A 1 204 ? 9.414 17.359 -19.938 1 95 204 ALA A N 1
ATOM 1550 C CA . ALA A 1 204 ? 8.219 17.219 -20.766 1 95 204 ALA A CA 1
ATOM 1551 C C . ALA A 1 204 ? 6.977 17.047 -19.891 1 95 204 ALA A C 1
ATOM 1553 O O . ALA A 1 204 ? 5.934 17.641 -20.156 1 95 204 ALA A O 1
ATOM 1554 N N . ILE A 1 205 ? 7.055 16.203 -18.906 1 94.69 205 ILE A N 1
ATOM 1555 C CA . ILE A 1 205 ? 5.938 15.938 -18.016 1 94.69 205 ILE A CA 1
ATOM 1556 C C . ILE A 1 205 ? 5.57 17.219 -17.25 1 94.69 205 ILE A C 1
ATOM 1558 O O . ILE A 1 205 ? 4.387 17.531 -17.109 1 94.69 205 ILE A O 1
ATOM 1562 N N . LEU A 1 206 ? 6.566 17.922 -16.812 1 95.94 206 LEU A N 1
ATOM 1563 C CA . LEU A 1 206 ? 6.332 19.156 -16.062 1 95.94 206 LEU A CA 1
ATOM 1564 C C . LEU A 1 206 ? 5.594 20.172 -16.938 1 95.94 206 LEU A C 1
ATOM 1566 O O . LEU A 1 206 ? 4.695 20.859 -16.453 1 95.94 206 LEU A O 1
ATOM 1570 N N . GLU A 1 207 ? 5.953 20.219 -18.141 1 95.81 207 GLU A N 1
ATOM 1571 C CA . GLU A 1 207 ? 5.285 21.125 -19.062 1 95.81 207 GLU A CA 1
ATOM 1572 C C . GLU A 1 207 ? 3.812 20.766 -19.219 1 95.81 207 GLU A C 1
ATOM 1574 O O . GLU A 1 207 ? 2.947 21.641 -19.234 1 95.81 207 GLU A O 1
ATOM 1579 N N . ARG A 1 208 ? 3.568 19.562 -19.312 1 95.06 208 ARG A N 1
ATOM 1580 C CA . ARG A 1 208 ? 2.193 19.094 -19.484 1 95.06 208 ARG A CA 1
ATOM 1581 C C . ARG A 1 208 ? 1.388 19.312 -18.203 1 95.06 208 ARG A C 1
ATOM 1583 O O . ARG A 1 208 ? 0.222 19.719 -18.266 1 95.06 208 ARG A O 1
ATOM 1590 N N . LEU A 1 209 ? 2.006 19.016 -17.094 1 95.38 209 LEU A N 1
ATOM 1591 C CA . LEU A 1 209 ? 1.347 19.25 -15.82 1 95.38 209 LEU A CA 1
ATOM 1592 C C . LEU A 1 209 ? 1.005 20.734 -15.648 1 95.38 209 LEU A C 1
ATOM 1594 O O . LEU A 1 209 ? -0.059 21.062 -15.125 1 95.38 209 LEU A O 1
ATOM 1598 N N . LYS A 1 210 ? 1.919 21.531 -16.047 1 95 210 LYS A N 1
ATOM 1599 C CA . LYS A 1 210 ? 1.688 22.984 -15.969 1 95 210 LYS A CA 1
ATOM 1600 C C . LYS A 1 210 ? 0.491 23.391 -16.828 1 95 210 LYS A C 1
ATOM 1602 O O . LYS A 1 210 ? -0.286 24.266 -16.422 1 95 210 LYS A O 1
ATOM 1607 N N . ALA A 1 211 ? 0.374 22.781 -17.938 1 93.94 211 ALA A N 1
ATOM 1608 C CA . ALA A 1 211 ? -0.745 23.078 -18.828 1 93.94 211 ALA A CA 1
ATOM 1609 C C . ALA A 1 211 ? -2.066 22.609 -18.234 1 93.94 211 ALA A C 1
ATOM 1611 O O . ALA A 1 211 ? -3.084 23.297 -18.344 1 93.94 211 ALA A O 1
ATOM 1612 N N . TYR A 1 212 ? -2.049 21.5 -17.578 1 90.5 212 TYR A N 1
ATOM 1613 C CA . TYR A 1 212 ? -3.26 20.906 -17.031 1 90.5 212 TYR A CA 1
ATOM 1614 C C . TYR A 1 212 ? -3.637 21.562 -15.703 1 90.5 212 TYR A C 1
ATOM 1616 O O . TYR A 1 212 ? -4.816 21.641 -15.359 1 90.5 212 TYR A O 1
ATOM 1624 N N . PHE A 1 213 ? -2.574 21.953 -14.984 1 92.25 213 PHE A N 1
ATOM 1625 C CA . PHE A 1 213 ? -2.77 22.562 -13.68 1 92.25 213 PHE A CA 1
ATOM 1626 C C . PHE A 1 213 ? -2.01 23.875 -13.578 1 92.25 213 PHE A C 1
ATOM 1628 O O . PHE A 1 213 ? -1.134 24.031 -12.719 1 92.25 213 PHE A O 1
ATOM 1635 N N . PRO A 1 214 ? -2.352 24.859 -14.297 1 91.69 214 PRO A N 1
ATOM 1636 C CA . PRO A 1 214 ? -1.575 26.094 -14.383 1 91.69 214 PRO A CA 1
ATOM 1637 C C . PRO A 1 214 ? -1.487 26.828 -13.047 1 91.69 214 PRO A C 1
ATOM 1639 O O . PRO A 1 214 ? -0.449 27.422 -12.727 1 91.69 214 PRO A O 1
ATOM 1642 N N . ASP A 1 215 ? -2.475 26.703 -12.203 1 91.19 215 ASP A N 1
ATOM 1643 C CA . ASP A 1 215 ? -2.479 27.484 -10.969 1 91.19 215 ASP A CA 1
ATOM 1644 C C . ASP A 1 215 ? -2.176 26.594 -9.766 1 91.19 215 ASP A C 1
ATOM 1646 O O . ASP A 1 215 ? -1.997 27.078 -8.648 1 91.19 215 ASP A O 1
ATOM 1650 N N . ALA A 1 216 ? -2.072 25.281 -10.062 1 94.12 216 ALA A N 1
ATOM 1651 C CA . ALA A 1 216 ? -1.996 24.375 -8.93 1 94.12 216 ALA A CA 1
ATOM 1652 C C . ALA A 1 216 ? -0.65 23.656 -8.891 1 94.12 216 ALA A C 1
ATOM 1654 O O . ALA A 1 216 ? -0.284 23.062 -7.875 1 94.12 216 ALA A O 1
ATOM 1655 N N . LEU A 1 217 ? 0.127 23.766 -9.914 1 96.38 217 LEU A N 1
ATOM 1656 C CA . LEU A 1 217 ? 1.396 23.047 -9.953 1 96.38 217 LEU A CA 1
ATOM 1657 C C . LEU A 1 217 ? 2.434 23.734 -9.07 1 96.38 217 LEU A C 1
ATOM 1659 O O . LEU A 1 217 ? 2.67 24.938 -9.203 1 96.38 217 LEU A O 1
ATOM 1663 N N . ALA A 1 218 ? 3 23 -8.203 1 96.62 218 ALA A N 1
ATOM 1664 C CA . ALA A 1 218 ? 4.066 23.547 -7.367 1 96.62 218 ALA A CA 1
ATOM 1665 C C . ALA A 1 218 ? 5.289 23.906 -8.203 1 96.62 218 ALA A C 1
ATOM 1667 O O . ALA A 1 218 ? 5.656 23.188 -9.133 1 96.62 218 ALA A O 1
ATOM 1668 N N . ALA A 1 219 ? 5.898 24.953 -7.855 1 94.75 219 ALA A N 1
ATOM 1669 C CA . ALA A 1 219 ? 7.094 25.422 -8.555 1 94.75 219 ALA A CA 1
ATOM 1670 C C . ALA A 1 219 ? 8.312 24.578 -8.203 1 94.75 219 ALA A C 1
ATOM 1672 O O . ALA A 1 219 ? 9.211 24.391 -9.023 1 94.75 219 ALA A O 1
ATOM 1673 N N . THR A 1 220 ? 8.344 24.109 -7.004 1 95.56 220 THR A N 1
ATOM 1674 C CA . THR A 1 220 ? 9.477 23.328 -6.516 1 95.56 220 THR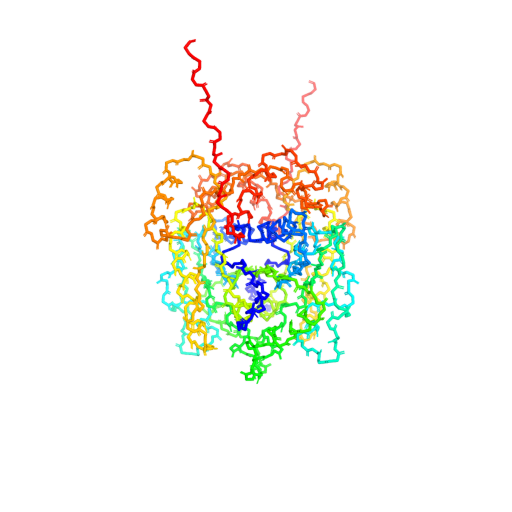 A CA 1
ATOM 1675 C C . THR A 1 220 ? 9.164 21.844 -6.547 1 95.56 220 THR A C 1
ATOM 1677 O O . THR A 1 220 ? 8.281 21.375 -5.832 1 95.56 220 THR A O 1
ATOM 1680 N N . PRO A 1 221 ? 9.914 21.062 -7.352 1 96.56 221 PRO A N 1
ATOM 1681 C CA . PRO A 1 221 ? 9.789 19.609 -7.293 1 96.56 221 PRO A CA 1
ATOM 1682 C C . PRO A 1 221 ? 10.609 18.984 -6.156 1 96.56 221 PRO A C 1
ATOM 1684 O O . PRO A 1 221 ? 11.602 19.562 -5.723 1 96.56 221 PRO A O 1
ATOM 1687 N N . LEU A 1 222 ? 10.109 17.891 -5.672 1 97.31 222 LEU A N 1
ATOM 1688 C CA . LEU A 1 222 ? 10.891 17.141 -4.691 1 97.31 222 LEU A CA 1
ATOM 1689 C C . LEU A 1 222 ? 11.828 16.156 -5.379 1 97.31 222 LEU A C 1
ATOM 1691 O O . LEU A 1 222 ? 11.383 15.18 -5.992 1 97.31 222 LEU A O 1
ATOM 1695 N N . GLY A 1 223 ? 13.086 16.453 -5.277 1 95.56 223 GLY A N 1
ATOM 1696 C CA . GLY A 1 223 ? 14.094 15.547 -5.824 1 95.56 223 GLY A CA 1
ATOM 1697 C C . GLY A 1 223 ? 14.547 14.492 -4.836 1 95.56 223 GLY A C 1
ATOM 1698 O O . GLY A 1 223 ? 14.039 14.414 -3.719 1 95.56 223 GLY A O 1
ATOM 1699 N N . TYR A 1 224 ? 15.461 13.727 -5.312 1 90.62 224 TYR A N 1
ATOM 1700 C CA . TYR A 1 224 ? 16.031 12.695 -4.461 1 90.62 224 TYR A CA 1
ATOM 1701 C C . TYR A 1 224 ? 17.016 13.297 -3.463 1 90.62 224 TYR A C 1
ATOM 1703 O O . TYR A 1 224 ? 17.844 14.148 -3.824 1 90.62 224 TYR A O 1
ATOM 1711 N N . ASP A 1 225 ? 16.844 12.906 -2.221 1 93.56 225 ASP A N 1
ATOM 1712 C CA . ASP A 1 225 ? 17.797 13.32 -1.186 1 93.56 225 ASP A CA 1
ATOM 1713 C C . ASP A 1 225 ? 17.906 12.258 -0.098 1 93.56 225 ASP A C 1
ATOM 1715 O O . ASP A 1 225 ? 16.938 11.969 0.607 1 93.56 225 ASP A O 1
ATOM 1719 N N . VAL A 1 226 ? 19.047 11.719 0.114 1 91.44 226 VAL A N 1
ATOM 1720 C CA . VAL A 1 226 ? 19.312 10.594 1.011 1 91.44 226 VAL A CA 1
ATOM 1721 C C . VAL A 1 226 ? 19.016 11.008 2.453 1 91.44 226 VAL A C 1
ATOM 1723 O O . VAL A 1 226 ? 18.625 10.18 3.275 1 91.44 226 VAL A O 1
ATOM 1726 N N . LYS A 1 227 ? 19.25 12.273 2.748 1 94.94 227 LYS A N 1
ATOM 1727 C CA . LYS A 1 227 ? 19.047 12.742 4.117 1 94.94 227 LYS A CA 1
ATOM 1728 C C . LYS A 1 227 ? 17.578 12.703 4.512 1 94.94 227 LYS A C 1
ATOM 1730 O O . LYS A 1 227 ? 17.25 12.508 5.684 1 94.94 227 LYS A O 1
ATOM 1735 N N . VAL A 1 228 ? 16.719 12.859 3.535 1 94.62 228 VAL A N 1
ATOM 1736 C CA . VAL A 1 228 ? 15.289 12.773 3.805 1 94.62 228 VAL A CA 1
ATOM 1737 C C . VAL A 1 228 ? 14.922 11.352 4.23 1 94.62 228 VAL A C 1
ATOM 1739 O O . VAL A 1 228 ? 14.219 11.156 5.223 1 94.62 228 VAL A O 1
ATOM 1742 N N . ASP A 1 229 ? 15.492 10.391 3.549 1 90.38 229 ASP A N 1
ATOM 1743 C CA . ASP A 1 229 ? 15.258 8.992 3.867 1 90.38 229 ASP A CA 1
ATOM 1744 C C . ASP A 1 229 ? 15.836 8.633 5.238 1 90.38 229 ASP A C 1
ATOM 1746 O O . ASP A 1 229 ? 15.195 7.93 6.02 1 90.38 229 ASP A O 1
ATOM 1750 N N . GLU A 1 230 ? 17 9.117 5.484 1 91.88 230 GLU A N 1
ATOM 1751 C CA . GLU A 1 230 ? 17.672 8.852 6.754 1 91.88 230 GLU A CA 1
ATOM 1752 C C . GLU A 1 230 ? 16.875 9.43 7.922 1 91.88 230 GLU A C 1
ATOM 1754 O O . GLU A 1 230 ? 16.703 8.766 8.945 1 91.88 230 GLU A O 1
ATOM 1759 N N . ALA A 1 231 ? 16.406 10.617 7.738 1 94.44 231 ALA A N 1
ATOM 1760 C CA . ALA A 1 231 ? 15.633 11.266 8.789 1 94.44 231 ALA A CA 1
ATOM 1761 C C . ALA A 1 231 ? 14.414 10.438 9.172 1 94.44 231 ALA A C 1
ATOM 1763 O O . ALA A 1 231 ? 14.148 10.203 10.352 1 94.44 231 ALA A O 1
ATOM 1764 N N . GLN A 1 232 ? 13.734 9.969 8.203 1 91.06 232 GLN A N 1
ATOM 1765 C CA . GLN A 1 232 ? 12.531 9.164 8.422 1 91.06 232 GLN A CA 1
ATOM 1766 C C . GLN A 1 232 ? 12.867 7.863 9.141 1 91.06 232 GLN A C 1
ATOM 1768 O O . GLN A 1 232 ? 12.133 7.438 10.039 1 91.06 232 GLN A O 1
ATOM 1773 N N . SER A 1 233 ? 13.969 7.273 8.805 1 87.06 233 SER A N 1
ATOM 1774 C CA . SER A 1 233 ? 14.391 6.012 9.414 1 87.06 233 SER A CA 1
ATOM 1775 C C . SER A 1 233 ? 14.773 6.207 10.883 1 87.06 233 SER A C 1
ATOM 1777 O O . SER A 1 233 ? 14.695 5.27 11.68 1 87.06 233 SER A O 1
ATOM 1779 N N . HIS A 1 234 ? 15.102 7.445 11.219 1 91.31 234 HIS A N 1
ATOM 1780 C CA . HIS A 1 234 ? 15.516 7.754 12.586 1 91.31 234 HIS A CA 1
ATOM 1781 C C . HIS A 1 234 ? 14.352 8.289 13.406 1 91.31 234 HIS A C 1
ATOM 1783 O O . HIS A 1 234 ? 14.523 8.68 14.562 1 91.31 234 HIS A O 1
ATOM 1789 N N . GLY A 1 235 ? 13.188 8.367 12.719 1 93 235 GLY A N 1
ATOM 1790 C CA . GLY A 1 235 ? 12.023 8.891 13.422 1 93 235 GLY A CA 1
ATOM 1791 C C . GLY A 1 235 ? 12.125 10.375 13.711 1 93 235 GLY A C 1
ATOM 1792 O O . GLY A 1 235 ? 11.68 10.836 14.766 1 93 235 GLY A O 1
ATOM 1793 N N . GLN A 1 236 ? 12.82 11.07 12.805 1 93.69 236 GLN A N 1
ATOM 1794 C CA . GLN A 1 236 ? 13.023 12.508 12.953 1 93.69 236 GLN A CA 1
ATOM 1795 C C . GLN A 1 236 ? 12.617 13.25 11.68 1 93.69 236 GLN A C 1
ATOM 1797 O O . GLN A 1 236 ? 12.656 12.695 10.586 1 93.69 236 GLN A O 1
ATOM 1802 N N . THR A 1 237 ? 12.25 14.5 11.875 1 93.44 237 THR A N 1
ATOM 1803 C CA . THR A 1 237 ? 12.047 15.352 10.711 1 93.44 237 THR A CA 1
ATOM 1804 C C . THR A 1 237 ? 13.383 15.758 10.094 1 93.44 237 THR A C 1
ATOM 1806 O O . THR A 1 237 ? 14.43 15.641 10.742 1 93.44 237 THR A O 1
ATOM 1809 N N . ILE A 1 238 ? 13.32 16.219 8.898 1 95.31 238 ILE A N 1
ATOM 1810 C CA . ILE A 1 238 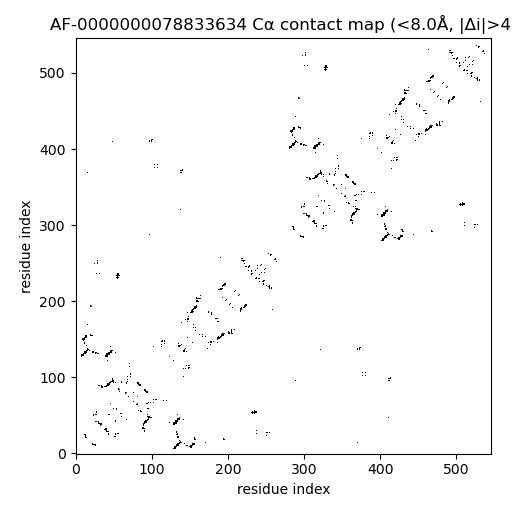? 14.531 16.578 8.18 1 95.31 238 ILE A CA 1
ATOM 1811 C C . ILE A 1 238 ? 15.219 17.75 8.898 1 95.31 238 ILE A C 1
ATOM 1813 O O . ILE A 1 238 ? 16.453 17.859 8.875 1 95.31 238 ILE A O 1
ATOM 1817 N N . TRP A 1 239 ? 14.484 18.594 9.633 1 94.81 239 TRP A N 1
ATOM 1818 C CA . TRP A 1 239 ? 15.055 19.766 10.289 1 94.81 239 TRP A CA 1
ATOM 1819 C C . TRP A 1 239 ? 15.727 19.359 11.602 1 94.81 239 TRP A C 1
ATOM 1821 O O . TRP A 1 239 ? 16.609 20.078 12.094 1 94.81 239 TRP A O 1
ATOM 1831 N N . GLU A 1 240 ? 15.289 18.312 12.227 1 93.56 240 GLU A N 1
ATOM 1832 C CA . GLU A 1 240 ? 15.977 17.75 13.391 1 93.56 240 GLU A CA 1
ATOM 1833 C C . GLU A 1 240 ? 17.234 17 12.977 1 93.56 240 GLU A C 1
ATOM 1835 O O . GLU A 1 240 ? 18.25 17.062 13.664 1 93.56 240 GLU A O 1
ATOM 1840 N N . TYR A 1 241 ? 17.141 16.359 11.883 1 95.31 241 TYR A N 1
ATOM 1841 C CA . TYR A 1 241 ? 18.188 15.43 11.461 1 95.31 241 TYR A CA 1
ATOM 1842 C C . TYR A 1 241 ? 19.266 16.141 10.648 1 95.31 241 TYR A C 1
ATOM 1844 O O . TYR A 1 241 ? 20.453 15.984 10.914 1 95.31 241 TYR A O 1
ATOM 1852 N N . ALA A 1 242 ? 18.875 16.969 9.641 1 97.19 242 ALA A N 1
ATOM 1853 C CA . ALA A 1 242 ? 19.797 17.641 8.727 1 97.19 242 ALA A CA 1
ATOM 1854 C C . ALA A 1 242 ? 19.219 18.969 8.25 1 97.19 242 ALA A C 1
ATOM 1856 O O . ALA A 1 242 ? 18.922 19.125 7.066 1 97.19 242 ALA A O 1
ATOM 1857 N N . PRO A 1 243 ? 19.203 19.953 9.102 1 95.38 243 PRO A N 1
ATOM 1858 C CA . PRO A 1 243 ? 18.516 21.203 8.82 1 95.38 243 PRO A CA 1
ATOM 1859 C C . PRO A 1 243 ? 19.141 21.984 7.668 1 95.38 243 PRO A C 1
ATOM 1861 O O . PRO A 1 243 ? 18.469 22.812 7.039 1 95.38 243 PRO A O 1
ATOM 1864 N N . ARG A 1 244 ? 20.375 21.719 7.273 1 95.94 244 ARG A N 1
ATOM 1865 C CA . ARG A 1 244 ? 21.047 22.5 6.242 1 95.94 244 ARG A CA 1
ATOM 1866 C C . ARG A 1 244 ? 21.172 21.703 4.949 1 95.94 244 ARG A C 1
ATOM 1868 O O . ARG A 1 244 ? 21.828 22.141 4.004 1 95.94 244 ARG A O 1
ATOM 1875 N N . SER A 1 245 ? 20.5 20.594 4.883 1 96.81 245 SER A N 1
ATOM 1876 C CA . SER A 1 245 ? 20.578 19.719 3.715 1 96.81 245 SER A CA 1
ATOM 1877 C C . SER A 1 245 ? 19.766 20.281 2.557 1 96.81 245 SER A C 1
ATOM 1879 O O . SER A 1 245 ? 18.891 21.125 2.756 1 96.81 245 SER A O 1
ATOM 1881 N N . ARG A 1 246 ? 20.125 19.797 1.39 1 95.88 246 ARG A N 1
ATOM 1882 C CA . ARG A 1 246 ? 19.344 20.125 0.206 1 95.88 246 ARG A CA 1
ATOM 1883 C C . ARG A 1 246 ? 17.906 19.656 0.359 1 95.88 246 ARG A C 1
ATOM 1885 O O . ARG A 1 246 ? 16.969 20.344 -0.075 1 95.88 246 ARG A O 1
ATOM 1892 N N . GLY A 1 247 ? 17.719 18.547 1.005 1 96.31 247 GLY A N 1
ATOM 1893 C CA . GLY A 1 247 ? 16.375 18.047 1.272 1 96.31 247 GLY A CA 1
ATOM 1894 C C . GLY A 1 247 ? 15.547 18.969 2.135 1 96.31 247 GLY A C 1
ATOM 1895 O O . GLY A 1 247 ? 14.367 19.203 1.849 1 96.31 247 GLY A O 1
ATOM 1896 N N . ALA A 1 248 ? 16.219 19.5 3.121 1 97.38 248 ALA A N 1
ATOM 1897 C CA . ALA A 1 248 ? 15.531 20.438 4.004 1 97.38 248 ALA A CA 1
ATOM 1898 C C . ALA A 1 248 ? 15.094 21.688 3.244 1 97.38 248 ALA A C 1
ATOM 1900 O O . ALA A 1 248 ? 13.977 22.188 3.441 1 97.38 248 ALA A O 1
ATOM 1901 N N . GLN A 1 249 ? 15.938 22.125 2.363 1 97 249 GLN A N 1
ATOM 1902 C CA . GLN A 1 249 ? 15.633 23.312 1.579 1 97 249 GLN A CA 1
ATOM 1903 C C . GLN A 1 249 ? 14.477 23.062 0.617 1 97 249 GLN A C 1
ATOM 1905 O O . GLN A 1 249 ? 13.562 23.875 0.509 1 97 249 GLN A O 1
ATOM 1910 N N . MET A 1 250 ? 14.477 21.984 -0.022 1 96.81 250 MET A N 1
ATOM 1911 C CA . MET A 1 250 ? 13.422 21.625 -0.975 1 96.81 250 MET A CA 1
ATOM 1912 C C . MET A 1 250 ? 12.078 21.5 -0.274 1 96.81 250 MET A C 1
ATOM 1914 O O . MET A 1 250 ? 11.078 22.047 -0.732 1 96.81 250 MET A O 1
ATOM 1918 N N . LEU A 1 251 ? 12.086 20.781 0.8 1 98.06 251 LEU A N 1
ATOM 1919 C CA . LEU A 1 251 ? 10.852 20.531 1.527 1 98.06 251 LEU A CA 1
ATOM 1920 C C . LEU A 1 251 ? 10.305 21.828 2.123 1 98.06 251 LEU A C 1
ATOM 1922 O O . LEU A 1 251 ? 9.086 22.031 2.17 1 98.06 251 LEU A O 1
ATOM 1926 N N . ALA A 1 252 ? 11.219 22.703 2.572 1 97.81 252 ALA A N 1
ATOM 1927 C CA . ALA A 1 252 ? 10.789 24.016 3.082 1 97.81 252 ALA A CA 1
ATOM 1928 C C . ALA A 1 252 ? 10.133 24.844 1.982 1 97.81 252 ALA A C 1
ATOM 1930 O O . ALA A 1 252 ? 9.094 25.469 2.205 1 97.81 252 ALA A O 1
ATOM 1931 N N . ALA A 1 253 ? 10.734 24.812 0.84 1 97.31 253 ALA A N 1
ATOM 1932 C CA . ALA A 1 253 ? 10.188 25.562 -0.287 1 97.31 253 ALA A CA 1
ATOM 1933 C C . ALA A 1 253 ? 8.812 25.047 -0.675 1 97.31 253 ALA A C 1
ATOM 1935 O O . ALA A 1 253 ? 7.887 25.828 -0.917 1 97.31 253 ALA A O 1
ATOM 1936 N N . ILE A 1 254 ? 8.648 23.766 -0.69 1 97.81 254 ILE A N 1
ATOM 1937 C CA . ILE A 1 254 ? 7.375 23.156 -1.038 1 97.81 254 ILE A CA 1
ATOM 1938 C C . ILE A 1 254 ? 6.328 23.5 0.017 1 97.81 254 ILE A C 1
ATOM 1940 O O . ILE A 1 254 ? 5.203 23.891 -0.317 1 97.81 254 ILE A O 1
ATOM 1944 N N . ALA A 1 255 ? 6.707 23.391 1.263 1 97.69 255 ALA A N 1
ATOM 1945 C CA . ALA A 1 255 ? 5.785 23.703 2.354 1 97.69 255 ALA A CA 1
ATOM 1946 C C . ALA A 1 255 ? 5.359 25.172 2.307 1 97.69 255 ALA A C 1
ATOM 1948 O O . ALA A 1 255 ? 4.191 25.484 2.553 1 97.69 255 ALA A O 1
ATOM 1949 N N . ALA A 1 256 ? 6.301 25.984 2.023 1 96.69 256 ALA A N 1
ATOM 1950 C CA . ALA A 1 256 ? 6.004 27.422 1.913 1 96.69 256 ALA A CA 1
ATOM 1951 C C . ALA A 1 256 ? 4.996 27.688 0.798 1 96.69 256 ALA A C 1
ATOM 1953 O O . ALA A 1 256 ? 4.074 28.484 0.963 1 96.69 256 ALA A O 1
ATOM 1954 N N . GLU A 1 257 ? 5.141 27 -0.31 1 95.44 257 GLU A N 1
ATOM 1955 C CA . GLU A 1 257 ? 4.199 27.141 -1.418 1 95.44 257 GLU A CA 1
ATOM 1956 C C . GLU A 1 257 ? 2.809 26.656 -1.018 1 95.44 257 GLU A C 1
ATOM 1958 O O . GLU A 1 257 ? 1.807 27.297 -1.352 1 95.44 257 GLU A O 1
ATOM 1963 N N . LEU A 1 258 ? 2.76 25.531 -0.339 1 95.38 258 LEU A N 1
ATOM 1964 C CA . LEU A 1 258 ? 1.489 24.984 0.104 1 95.38 258 LEU A CA 1
ATOM 1965 C C . LEU A 1 258 ? 0.794 25.906 1.087 1 95.38 258 LEU A C 1
ATOM 1967 O O . LEU A 1 258 ? -0.437 25.984 1.124 1 95.38 258 LEU A O 1
ATOM 1971 N N . HIS A 1 259 ? 1.598 26.594 1.887 1 92 259 HIS A N 1
ATOM 1972 C CA . HIS A 1 259 ? 1.065 27.516 2.889 1 92 259 HIS A CA 1
ATOM 1973 C C . HIS A 1 259 ? 0.638 28.828 2.256 1 92 259 HIS A C 1
ATOM 1975 O O . HIS A 1 259 ? -0.13 29.594 2.852 1 92 259 HIS A O 1
ATOM 1981 N N . GLY A 1 260 ? 0.909 29.078 0.967 1 83.5 260 GLY A N 1
ATOM 1982 C CA . GLY A 1 260 ? 0.494 30.281 0.27 1 83.5 260 GLY A CA 1
ATOM 1983 C C . GLY A 1 260 ? 1.571 31.359 0.231 1 83.5 260 GLY A C 1
ATOM 1984 O O . GLY A 1 260 ? 1.293 32.5 -0.085 1 83.5 260 GLY A O 1
ATOM 1985 N N . GLU A 1 261 ? 2.811 31.047 0.724 1 65.19 261 GLU A N 1
ATOM 1986 C CA . GLU A 1 261 ? 3.928 31.984 0.595 1 65.19 261 GLU A CA 1
ATOM 1987 C C . GLU A 1 261 ? 4.645 31.797 -0.739 1 65.19 261 GLU A C 1
ATOM 1989 O O . GLU A 1 261 ? 4.703 30.688 -1.272 1 65.19 261 GLU A O 1
ATOM 1994 N N . PRO A 1 262 ? 4.82 32.906 -1.582 1 53.91 262 PRO A N 1
ATOM 1995 C CA . PRO A 1 262 ? 5.551 32.75 -2.844 1 53.91 262 PRO A CA 1
ATOM 1996 C C . PRO A 1 262 ? 6.906 32.062 -2.664 1 53.91 262 PRO A C 1
ATOM 1998 O O . PRO A 1 262 ? 7.5 32.156 -1.584 1 53.91 262 PRO A O 1
ATOM 2001 N N . ALA A 1 263 ? 7.293 31.031 -3.457 1 49.25 263 ALA A N 1
ATOM 2002 C CA . ALA A 1 263 ? 8.609 30.391 -3.451 1 49.25 263 ALA A CA 1
ATOM 2003 C C . ALA A 1 263 ? 9.727 31.422 -3.332 1 49.25 263 ALA A C 1
ATOM 2005 O O . ALA A 1 263 ? 9.602 32.531 -3.834 1 49.25 263 ALA A O 1
ATOM 2006 N N . PRO A 1 264 ? 10.758 31.219 -2.486 1 43.19 264 PRO A N 1
ATOM 2007 C CA . PRO A 1 264 ? 11.859 32.188 -2.512 1 43.19 264 PRO A CA 1
ATOM 2008 C C . PRO A 1 264 ? 12.398 32.438 -3.92 1 43.19 264 PRO A C 1
ATOM 2010 O O . PRO A 1 264 ? 12.352 31.531 -4.77 1 43.19 264 PRO A O 1
ATOM 2013 N N . LYS A 1 265 ? 12.344 33.625 -4.348 1 39.25 265 LYS A N 1
ATOM 2014 C CA . LYS A 1 265 ? 12.984 34.031 -5.598 1 39.25 265 LYS A CA 1
ATOM 2015 C C . LYS A 1 265 ? 14.383 33.406 -5.711 1 39.25 265 LYS A C 1
ATOM 2017 O O . LYS A 1 265 ? 15.141 33.375 -4.738 1 39.25 265 LYS A O 1
ATOM 2022 N N . ARG A 1 266 ? 14.641 32.469 -6.547 1 40.09 266 ARG A N 1
ATOM 2023 C CA . ARG A 1 266 ? 16.016 32.062 -6.832 1 40.09 266 ARG A CA 1
ATOM 2024 C C . ARG A 1 266 ? 16.953 33.25 -6.848 1 40.09 266 ARG A C 1
ATOM 2026 O O . ARG A 1 266 ? 16.672 34.25 -7.527 1 40.09 266 ARG A O 1
ATOM 2033 N N . ARG A 1 267 ? 17.719 33.469 -5.844 1 36.69 267 ARG A N 1
ATOM 2034 C CA . ARG A 1 267 ? 18.766 34.469 -6 1 36.69 267 ARG A CA 1
ATOM 2035 C C . ARG A 1 267 ? 19.531 34.25 -7.305 1 36.69 267 ARG A C 1
ATOM 2037 O O . ARG A 1 267 ? 19.984 33.156 -7.594 1 36.69 267 ARG A O 1
ATOM 2044 N N . ARG A 1 268 ? 19.234 34.938 -8.414 1 33.31 268 ARG A N 1
ATOM 2045 C CA . ARG A 1 268 ? 20.047 35.031 -9.617 1 33.31 268 ARG A CA 1
ATOM 2046 C C . ARG A 1 268 ? 21.531 35 -9.273 1 33.31 268 ARG A C 1
ATOM 2048 O O . ARG A 1 268 ? 21.984 35.781 -8.414 1 33.31 268 ARG A O 1
ATOM 2055 N N . ALA A 1 269 ? 22.219 34 -9.625 1 38.44 269 ALA A N 1
ATOM 2056 C CA . ALA A 1 269 ? 23.672 34 -9.617 1 38.44 269 ALA A CA 1
ATOM 2057 C C . ALA A 1 269 ? 24.203 35.281 -10.273 1 38.44 269 ALA A C 1
ATOM 2059 O O . ALA A 1 269 ? 23.812 35.625 -11.383 1 38.44 269 ALA A O 1
ATOM 2060 N N . SER A 1 270 ? 24.609 36.25 -9.578 1 30.61 270 SER A N 1
ATOM 2061 C CA . SER A 1 270 ? 25.312 37.438 -10.102 1 30.61 270 SER A CA 1
ATOM 2062 C C . SER A 1 270 ? 26.344 37.031 -11.156 1 30.61 270 SER A C 1
ATOM 2064 O O . SER A 1 270 ? 27.172 36.125 -10.914 1 30.61 270 SER A O 1
ATOM 2066 N N . GLN A 1 271 ? 26.094 37 -12.445 1 29.78 271 GLN A N 1
ATOM 2067 C CA . GLN A 1 271 ? 27.062 37 -13.531 1 29.78 271 GLN A CA 1
ATOM 2068 C C . GLN A 1 271 ? 28.188 38 -13.258 1 29.78 271 GLN A C 1
ATOM 2070 O O . GLN A 1 271 ? 27.938 39.188 -13.102 1 29.78 271 GLN A O 1
ATOM 2075 N N . LYS A 1 272 ? 29.281 37.656 -12.617 1 36.97 272 LYS A N 1
ATOM 2076 C CA . LYS A 1 272 ? 30.484 38.469 -12.773 1 36.97 272 LYS A CA 1
ATOM 2077 C C . LYS A 1 272 ? 30.703 38.875 -14.227 1 36.97 272 LYS A C 1
ATOM 2079 O O . LYS A 1 272 ? 30.75 38 -15.109 1 36.97 272 LYS A O 1
ATOM 2084 N N . ALA A 1 273 ? 30.688 40.188 -14.539 1 26.17 273 ALA A N 1
ATOM 2085 C CA . ALA A 1 273 ? 31.281 40.781 -15.734 1 26.17 273 ALA A CA 1
ATOM 2086 C C . ALA A 1 273 ? 32.75 40.375 -15.891 1 26.17 273 ALA A C 1
ATOM 2088 O O . ALA A 1 273 ? 33.5 40.312 -14.914 1 26.17 273 ALA A O 1
ATOM 2089 N N . MET B 1 1 ? -4.621 -48 -5.547 1 28.56 1 MET B N 1
ATOM 2090 C CA . MET B 1 1 ? -3.525 -47.031 -5.414 1 28.56 1 MET B CA 1
ATOM 2091 C C . MET B 1 1 ? -3.969 -45.656 -5.828 1 28.56 1 MET B C 1
ATOM 2093 O O . MET B 1 1 ? -4.176 -45.375 -7.016 1 28.56 1 MET B O 1
ATOM 2097 N N . ASP B 1 2 ? -4.957 -45.031 -5.211 1 33.34 2 ASP B N 1
ATOM 2098 C CA . ASP B 1 2 ? -5.652 -43.781 -5.488 1 33.34 2 ASP B CA 1
ATOM 2099 C C . ASP B 1 2 ? -4.664 -42.656 -5.82 1 33.34 2 ASP B C 1
ATOM 2101 O O . ASP B 1 2 ? -3.824 -42.312 -4.992 1 33.34 2 ASP B O 1
ATOM 2105 N N . GLU B 1 3 ? -4.02 -42.656 -6.945 1 35.84 3 GLU B N 1
ATOM 2106 C CA . GLU B 1 3 ? -3.105 -41.656 -7.488 1 35.84 3 GLU B CA 1
ATOM 2107 C C . GLU B 1 3 ? -3.508 -40.25 -7.055 1 35.84 3 GLU B C 1
ATOM 2109 O O . GLU B 1 3 ? -4.605 -39.781 -7.367 1 35.84 3 GLU B O 1
ATOM 2114 N N . GLU B 1 4 ? -3.27 -39.844 -5.84 1 41.12 4 GLU B N 1
ATOM 2115 C CA . GLU B 1 4 ? -3.523 -38.531 -5.27 1 41.12 4 GLU B CA 1
ATOM 2116 C C . GLU B 1 4 ? -3.293 -37.406 -6.297 1 41.12 4 GLU B C 1
ATOM 2118 O O . GLU B 1 4 ? -2.207 -37.312 -6.871 1 41.12 4 GLU B O 1
ATOM 2123 N N . CYS B 1 5 ? -4.125 -37.25 -7.242 1 42.38 5 CYS B N 1
ATOM 2124 C CA . CYS B 1 5 ? -4.102 -36.125 -8.195 1 42.38 5 CYS B CA 1
ATOM 2125 C C . CYS B 1 5 ? -3.373 -34.938 -7.613 1 42.38 5 CYS B C 1
ATOM 2127 O O . CYS B 1 5 ? -3.695 -34.469 -6.516 1 42.38 5 CYS B O 1
ATOM 2129 N N . PRO B 1 6 ? -2.072 -34.781 -7.98 1 53.53 6 PRO B N 1
ATOM 2130 C CA . PRO B 1 6 ? -1.285 -33.688 -7.41 1 53.53 6 PRO B CA 1
ATOM 2131 C C . PRO B 1 6 ? -2.098 -32.406 -7.242 1 53.53 6 PRO B C 1
ATOM 2133 O O . PRO B 1 6 ? -2.82 -32 -8.156 1 53.53 6 PRO B O 1
ATOM 2136 N N . ARG B 1 7 ? -2.559 -32.031 -6.043 1 73.31 7 ARG B N 1
ATOM 2137 C CA . ARG B 1 7 ? -3.357 -30.859 -5.703 1 73.31 7 ARG B CA 1
ATOM 2138 C C . ARG B 1 7 ? -2.691 -29.578 -6.199 1 73.31 7 ARG B C 1
ATOM 2140 O O . ARG B 1 7 ? -1.466 -29.453 -6.141 1 73.31 7 ARG B O 1
ATOM 2147 N N . MET B 1 8 ? -3.369 -28.828 -7.004 1 89.19 8 MET B N 1
ATOM 2148 C CA . MET B 1 8 ? -2.936 -27.531 -7.527 1 89.19 8 MET B CA 1
ATOM 2149 C C . MET B 1 8 ? -2.268 -26.703 -6.434 1 89.19 8 MET B C 1
ATOM 2151 O O . MET B 1 8 ? -2.82 -26.547 -5.344 1 89.19 8 MET B O 1
ATOM 2155 N N . ARG B 1 9 ? -0.992 -26.422 -6.656 1 93 9 ARG B N 1
ATOM 2156 C CA . ARG B 1 9 ? -0.288 -25.562 -5.707 1 93 9 ARG B CA 1
ATOM 2157 C C . ARG B 1 9 ? -0.838 -24.141 -5.742 1 93 9 ARG B C 1
ATOM 2159 O O . ARG B 1 9 ? -1.058 -23.594 -6.816 1 93 9 ARG B O 1
ATOM 2166 N N . ARG B 1 10 ? -1.165 -23.625 -4.613 1 96.56 10 ARG B N 1
ATOM 2167 C CA . ARG B 1 10 ? -1.62 -22.25 -4.457 1 96.56 10 ARG B CA 1
ATOM 2168 C C . ARG B 1 10 ? -0.723 -21.484 -3.492 1 96.56 10 ARG B C 1
ATOM 2170 O O . ARG B 1 10 ? -0.885 -21.594 -2.273 1 96.56 10 ARG B O 1
ATOM 2177 N N . ILE B 1 11 ? 0.206 -20.672 -4.027 1 97.44 11 ILE B N 1
ATOM 2178 C CA . ILE B 1 11 ? 1.292 -20.047 -3.283 1 97.44 11 ILE B CA 1
ATOM 2179 C C . ILE B 1 11 ? 0.985 -18.562 -3.08 1 97.44 11 ILE B C 1
ATOM 2181 O O . ILE B 1 11 ? 0.876 -17.812 -4.047 1 97.44 11 ILE B O 1
ATOM 2185 N N . ALA B 1 12 ? 0.894 -18.172 -1.847 1 98.25 12 ALA B N 1
ATOM 2186 C CA . ALA B 1 12 ? 0.591 -16.781 -1.541 1 98.25 12 ALA B CA 1
ATOM 2187 C C . ALA B 1 12 ? 1.817 -16.062 -0.986 1 98.25 12 ALA B C 1
ATOM 2189 O O . ALA B 1 12 ? 2.455 -16.547 -0.047 1 98.25 12 ALA B O 1
ATOM 2190 N N . PHE B 1 13 ? 2.174 -14.945 -1.56 1 98.31 13 PHE B N 1
ATOM 2191 C CA . PHE B 1 13 ? 3.168 -14.039 -0.998 1 98.31 13 PHE B CA 1
ATOM 2192 C C . PHE B 1 13 ? 2.498 -12.938 -0.181 1 98.31 13 PHE B C 1
ATOM 2194 O O . PHE B 1 13 ? 1.792 -12.094 -0.731 1 98.31 13 PHE B O 1
ATOM 2201 N N . ILE B 1 14 ? 2.779 -12.992 1.142 1 97 14 ILE B N 1
ATOM 2202 C CA . ILE B 1 14 ? 2.041 -12.078 2.008 1 97 14 ILE B CA 1
ATOM 2203 C C . ILE B 1 14 ? 3.008 -11.375 2.961 1 97 14 ILE B C 1
ATOM 2205 O O . ILE B 1 14 ? 4.004 -11.969 3.391 1 97 14 ILE B O 1
ATOM 2209 N N . ASN B 1 15 ? 2.775 -10.164 3.178 1 94.06 15 ASN B N 1
ATOM 2210 C CA . ASN B 1 15 ? 3.393 -9.344 4.215 1 94.06 15 ASN B CA 1
ATOM 2211 C C . ASN B 1 15 ? 2.619 -8.047 4.438 1 94.06 15 ASN B C 1
ATOM 2213 O O . ASN B 1 15 ? 2.072 -7.477 3.49 1 94.06 15 ASN B O 1
ATOM 2217 N N . GLU B 1 16 ? 2.537 -7.605 5.648 1 90.38 16 GLU B N 1
ATOM 2218 C CA . GLU B 1 16 ? 1.815 -6.383 5.977 1 90.38 16 GLU B CA 1
ATOM 2219 C C . GLU B 1 16 ? 2.615 -5.145 5.574 1 90.38 16 GLU B C 1
ATOM 2221 O O . GLU B 1 16 ? 2.047 -4.07 5.371 1 90.38 16 GLU B O 1
ATOM 2226 N N . LYS B 1 17 ? 3.799 -5.363 5.43 1 88.62 17 LYS B N 1
ATOM 2227 C CA . LYS B 1 17 ? 4.672 -4.25 5.07 1 88.62 17 LYS B CA 1
ATOM 2228 C C . LYS B 1 17 ? 4.812 -4.129 3.557 1 88.62 17 LYS B C 1
ATOM 2230 O O . LYS B 1 17 ? 4.953 -5.133 2.859 1 88.62 17 LYS B O 1
ATOM 2235 N N . GLY B 1 18 ? 4.746 -2.887 3.115 1 87.19 18 GLY B N 1
ATOM 2236 C CA . GLY B 1 18 ? 5.031 -2.619 1.716 1 87.19 18 GLY B CA 1
ATOM 2237 C C . GLY B 1 18 ? 6.52 -2.6 1.406 1 87.19 18 GLY B C 1
ATOM 2238 O O . GLY B 1 18 ? 7.344 -2.492 2.312 1 87.19 18 GLY B O 1
ATOM 2239 N N . GLY B 1 19 ? 6.824 -2.809 0.224 1 87.5 19 GLY B N 1
ATOM 2240 C CA . GLY B 1 19 ? 8.211 -2.652 -0.195 1 87.5 19 GLY B CA 1
ATOM 2241 C C . GLY B 1 19 ? 9.086 -3.836 0.176 1 87.5 19 GLY B C 1
ATOM 2242 O O . GLY B 1 19 ? 10.312 -3.725 0.198 1 87.5 19 GLY B O 1
ATOM 2243 N N . THR B 1 20 ? 8.5 -4.926 0.406 1 92.06 20 THR B N 1
ATOM 2244 C CA . THR B 1 20 ? 9.266 -6.09 0.833 1 92.06 20 THR B CA 1
ATOM 2245 C C . THR B 1 20 ? 9.516 -7.035 -0.339 1 92.06 20 THR B C 1
ATOM 2247 O O . THR B 1 20 ? 9.93 -8.18 -0.145 1 92.06 20 THR B O 1
ATOM 2250 N N . CYS B 1 21 ? 9.117 -6.73 -1.552 1 95.25 21 CYS B N 1
ATOM 2251 C CA . CYS B 1 21 ? 9.375 -7.461 -2.787 1 95.25 21 CYS B CA 1
ATOM 2252 C C . CYS B 1 21 ? 8.352 -8.57 -2.994 1 95.25 21 CYS B C 1
ATOM 2254 O O . CYS B 1 21 ? 8.672 -9.617 -3.561 1 95.25 21 CYS B O 1
ATOM 2256 N N . LYS B 1 22 ? 7.215 -8.438 -2.41 1 96.75 22 LYS B N 1
ATOM 2257 C CA . LYS B 1 22 ? 6.141 -9.414 -2.619 1 96.75 22 LYS B CA 1
ATOM 2258 C C . LYS B 1 22 ? 5.863 -9.617 -4.105 1 96.75 22 LYS B C 1
ATOM 2260 O O . LYS B 1 22 ? 5.895 -10.742 -4.602 1 96.75 22 LYS B O 1
ATOM 2265 N N . THR B 1 23 ? 5.664 -8.492 -4.801 1 96.62 23 THR B N 1
ATOM 2266 C CA . THR B 1 23 ? 5.32 -8.539 -6.219 1 96.62 23 THR B CA 1
ATOM 2267 C C . THR B 1 23 ? 6.469 -9.125 -7.035 1 96.62 23 THR B C 1
ATOM 2269 O O . THR B 1 23 ? 6.25 -9.992 -7.887 1 96.62 23 THR B O 1
ATOM 2272 N N . THR B 1 24 ? 7.676 -8.688 -6.738 1 96.38 24 THR B N 1
ATOM 2273 C CA . THR B 1 24 ? 8.852 -9.195 -7.438 1 96.38 24 THR B CA 1
ATOM 2274 C C . THR B 1 24 ? 8.945 -10.711 -7.312 1 96.38 24 THR B C 1
ATOM 2276 O O . THR B 1 24 ? 9.109 -11.414 -8.312 1 96.38 24 THR B O 1
ATOM 2279 N N . LEU B 1 25 ? 8.773 -11.18 -6.102 1 97.81 25 LEU B N 1
ATOM 2280 C CA . LEU B 1 25 ? 8.891 -12.609 -5.852 1 97.81 25 LEU B CA 1
ATOM 2281 C C . LEU B 1 25 ? 7.73 -13.367 -6.488 1 97.81 25 LEU B C 1
ATOM 2283 O O . LEU B 1 25 ? 7.93 -14.438 -7.082 1 97.81 25 LEU B O 1
ATOM 2287 N N . ALA B 1 26 ? 6.562 -12.867 -6.395 1 98.38 26 ALA B N 1
ATOM 2288 C CA . ALA B 1 26 ? 5.387 -13.531 -6.957 1 98.38 26 ALA B CA 1
ATOM 2289 C C . ALA B 1 26 ? 5.508 -13.672 -8.469 1 98.38 26 ALA B C 1
ATOM 2291 O O . ALA B 1 26 ? 5.363 -14.766 -9.008 1 98.38 26 ALA B O 1
ATOM 2292 N N . VAL B 1 27 ? 5.848 -12.586 -9.133 1 98.06 27 VAL B N 1
ATOM 2293 C CA . VAL B 1 27 ? 5.922 -12.547 -10.594 1 98.06 27 VAL B CA 1
ATOM 2294 C C . VAL B 1 27 ? 7.02 -13.492 -11.078 1 98.06 27 VAL B C 1
ATOM 2296 O O . VAL B 1 27 ? 6.789 -14.32 -11.969 1 98.06 27 VAL B O 1
ATOM 2299 N N . ASN B 1 28 ? 8.102 -13.414 -10.453 1 97.12 28 ASN B N 1
ATOM 2300 C CA . ASN B 1 28 ? 9.242 -14.156 -10.977 1 97.12 28 ASN B CA 1
ATOM 2301 C C . ASN B 1 28 ? 9.188 -15.625 -10.57 1 97.12 28 ASN B C 1
ATOM 2303 O O . ASN B 1 28 ? 9.664 -16.5 -11.297 1 97.12 28 ASN B O 1
ATOM 2307 N N . THR B 1 29 ? 8.594 -15.922 -9.422 1 97.56 29 THR B N 1
ATOM 2308 C CA . THR B 1 29 ? 8.336 -17.328 -9.086 1 97.56 29 THR B CA 1
ATOM 2309 C C . THR B 1 29 ? 7.367 -17.953 -10.086 1 97.56 29 THR B C 1
ATOM 2311 O O . THR B 1 29 ? 7.617 -19.031 -10.602 1 97.56 29 THR B O 1
ATOM 2314 N N . ALA B 1 30 ? 6.289 -17.234 -10.398 1 98.44 30 ALA B N 1
ATOM 2315 C CA . ALA B 1 30 ? 5.324 -17.719 -11.383 1 98.44 30 ALA B CA 1
ATOM 2316 C C . ALA B 1 30 ? 5.988 -17.938 -12.734 1 98.44 30 ALA B C 1
ATOM 2318 O O . ALA B 1 30 ? 5.785 -18.969 -13.375 1 98.44 30 ALA B O 1
ATOM 2319 N N . ALA B 1 31 ? 6.785 -17.016 -13.109 1 98.12 31 ALA B N 1
ATOM 2320 C CA . ALA B 1 31 ? 7.488 -17.109 -14.391 1 98.12 31 ALA B CA 1
ATOM 2321 C C . ALA B 1 31 ? 8.438 -18.297 -14.406 1 98.12 31 ALA B C 1
ATOM 2323 O O . ALA B 1 31 ? 8.516 -19.016 -15.406 1 98.12 31 ALA B O 1
ATOM 2324 N N . TRP B 1 32 ? 9.164 -18.469 -13.344 1 97.56 32 TRP B N 1
ATOM 2325 C CA . TRP B 1 32 ? 10.125 -19.562 -13.25 1 97.56 32 TRP B CA 1
ATOM 2326 C C . TRP B 1 32 ? 9.414 -20.922 -13.328 1 97.56 32 TRP B C 1
ATOM 2328 O O . TRP B 1 32 ? 9.875 -21.828 -14.023 1 97.56 32 TRP B O 1
ATOM 2338 N N . LEU B 1 33 ? 8.305 -21.047 -12.648 1 97.38 33 LEU B N 1
ATOM 2339 C CA . LEU B 1 33 ? 7.535 -22.281 -12.672 1 97.38 33 LEU B CA 1
ATOM 2340 C C . LEU B 1 33 ? 7.074 -22.609 -14.086 1 97.38 33 LEU B C 1
ATOM 2342 O O . LEU B 1 33 ? 7.145 -23.766 -14.516 1 97.38 33 LEU B O 1
ATOM 2346 N N . ALA B 1 34 ? 6.621 -21.625 -14.781 1 97.5 34 ALA B N 1
ATOM 2347 C CA . ALA B 1 34 ? 6.164 -21.812 -16.156 1 97.5 34 ALA B CA 1
ATOM 2348 C C . ALA B 1 34 ? 7.328 -22.156 -17.078 1 97.5 34 ALA B C 1
ATOM 2350 O O . ALA B 1 34 ? 7.273 -23.141 -17.828 1 97.5 34 ALA B O 1
ATOM 2351 N N . LYS B 1 35 ? 8.367 -21.406 -16.969 1 96.62 35 LYS B N 1
ATOM 2352 C CA . LYS B 1 35 ? 9.484 -21.5 -17.906 1 96.62 35 LYS B CA 1
ATOM 2353 C C . LYS B 1 35 ? 10.328 -22.734 -17.641 1 96.62 35 LYS B C 1
ATOM 2355 O O . LYS B 1 35 ? 10.648 -23.484 -18.578 1 96.62 35 LYS B O 1
ATOM 2360 N N . GLU B 1 36 ? 10.703 -22.953 -16.406 1 95.31 36 GLU B N 1
ATOM 2361 C CA . GLU B 1 36 ? 11.695 -23.969 -16.078 1 95.31 36 GLU B CA 1
ATOM 2362 C C . GLU B 1 36 ? 11.031 -25.312 -15.789 1 95.31 36 GLU B C 1
ATOM 2364 O O . GLU B 1 36 ? 11.617 -26.375 -16.031 1 95.31 36 GLU B O 1
ATOM 2369 N N . ARG B 1 37 ? 9.781 -25.25 -15.344 1 95.06 37 ARG B N 1
ATOM 2370 C CA . ARG B 1 37 ? 9.133 -26.5 -14.969 1 95.06 37 ARG B CA 1
ATOM 2371 C C . ARG B 1 37 ? 8.031 -26.859 -15.961 1 95.06 37 ARG B C 1
ATOM 2373 O O . ARG B 1 37 ? 7.434 -27.938 -15.867 1 95.06 37 ARG B O 1
ATOM 2380 N N . GLY B 1 38 ? 7.66 -26.016 -16.828 1 96.12 38 GLY B N 1
ATOM 2381 C CA . GLY B 1 38 ? 6.66 -26.281 -17.859 1 96.12 38 GLY B CA 1
ATOM 2382 C C . GLY B 1 38 ? 5.246 -26.328 -17.312 1 96.12 38 GLY B C 1
ATOM 2383 O O . GLY B 1 38 ? 4.395 -27.031 -17.844 1 96.12 38 GLY B O 1
ATOM 2384 N N . LEU B 1 39 ? 5.035 -25.625 -16.234 1 96.75 39 LEU B N 1
ATOM 2385 C CA . LEU B 1 39 ? 3.715 -25.625 -15.617 1 96.75 39 LEU B CA 1
ATOM 2386 C C . LEU B 1 39 ? 2.824 -24.547 -16.234 1 96.75 39 LEU B C 1
ATOM 2388 O O . LEU B 1 39 ? 3.32 -23.516 -16.703 1 96.75 39 LEU B O 1
ATOM 2392 N N . ARG B 1 40 ? 1.551 -24.812 -16.219 1 97.75 40 ARG B N 1
ATOM 2393 C CA . ARG B 1 40 ? 0.579 -23.75 -16.469 1 97.75 40 ARG B CA 1
ATOM 2394 C C . ARG B 1 40 ? 0.255 -23 -15.195 1 97.75 40 ARG B C 1
ATOM 2396 O O . ARG B 1 40 ? -0.334 -23.562 -14.266 1 97.75 40 ARG B O 1
ATOM 2403 N N . VAL B 1 41 ? 0.656 -21.75 -15.156 1 98.38 41 VAL B N 1
ATOM 2404 C CA . VAL B 1 41 ? 0.614 -21 -13.906 1 98.38 41 VAL B CA 1
ATOM 2405 C C . VAL B 1 41 ? -0.314 -19.797 -14.062 1 98.38 41 VAL B C 1
ATOM 2407 O O . VAL B 1 41 ? -0.289 -19.109 -15.094 1 98.38 41 VAL B O 1
ATOM 2410 N N . LEU B 1 42 ? -1.175 -19.562 -13.055 1 98.75 42 LEU B N 1
ATOM 2411 C CA . LEU B 1 42 ? -1.986 -18.359 -12.953 1 98.75 42 LEU B CA 1
ATOM 2412 C C . LEU B 1 42 ? -1.455 -17.438 -11.852 1 98.75 42 LEU B C 1
ATOM 2414 O O . LEU B 1 42 ? -1.376 -17.844 -10.688 1 98.75 42 LEU B O 1
ATOM 2418 N N . LEU B 1 43 ? -0.976 -16.297 -12.258 1 98.81 43 LEU B N 1
ATOM 2419 C CA . LEU B 1 43 ? -0.623 -15.258 -11.297 1 98.81 43 LEU B CA 1
ATOM 2420 C C . LEU B 1 43 ? -1.832 -14.391 -10.977 1 98.81 43 LEU B C 1
ATOM 2422 O O . LEU B 1 43 ? -2.422 -13.781 -11.867 1 98.81 43 LEU B O 1
ATOM 2426 N N . VAL B 1 44 ? -2.211 -14.32 -9.711 1 98.81 44 VAL B N 1
ATOM 2427 C CA . VAL B 1 44 ? -3.381 -13.562 -9.289 1 98.81 44 VAL B CA 1
ATOM 2428 C C . VAL B 1 44 ? -2.938 -12.32 -8.508 1 98.81 44 VAL B C 1
ATOM 2430 O O . VAL B 1 44 ? -2.328 -12.438 -7.445 1 98.81 44 VAL B O 1
ATOM 2433 N N . ASP B 1 45 ? -3.207 -11.211 -9.078 1 98.56 45 ASP B N 1
ATOM 2434 C CA . ASP B 1 45 ? -2.957 -9.922 -8.43 1 98.56 45 ASP B CA 1
ATOM 2435 C C . ASP B 1 45 ? -4.184 -9.445 -7.656 1 98.56 45 ASP B C 1
ATOM 2437 O O . ASP B 1 45 ? -5.301 -9.461 -8.18 1 98.56 45 ASP B O 1
ATOM 2441 N N . LEU B 1 46 ? -3.932 -9.016 -6.398 1 98.31 46 LEU B N 1
ATOM 2442 C CA . LEU B 1 46 ? -5.066 -8.523 -5.625 1 98.31 46 LEU B CA 1
ATOM 2443 C C . LEU B 1 46 ? -4.754 -7.16 -5.012 1 98.31 46 LEU B C 1
ATOM 2445 O O . LEU B 1 46 ? -5.441 -6.719 -4.086 1 98.31 46 LEU B O 1
ATOM 2449 N N . ASP B 1 47 ? -3.742 -6.555 -5.488 1 96.75 47 ASP B N 1
ATOM 2450 C CA . ASP B 1 47 ? -3.352 -5.227 -5.031 1 96.75 47 ASP B CA 1
ATOM 2451 C C . ASP B 1 47 ? -3.945 -4.141 -5.926 1 96.75 47 ASP B C 1
ATOM 2453 O O . ASP B 1 47 ? -3.977 -4.281 -7.148 1 96.75 47 ASP B O 1
ATOM 2457 N N . THR B 1 48 ? -4.312 -2.99 -5.324 1 95.19 48 THR B N 1
ATOM 2458 C CA . THR B 1 48 ? -4.965 -1.904 -6.047 1 95.19 48 THR B CA 1
ATOM 2459 C C . THR B 1 48 ? -4.004 -1.254 -7.035 1 95.19 48 THR B C 1
ATOM 2461 O O . THR B 1 48 ? -4.426 -0.534 -7.941 1 95.19 48 THR B O 1
ATOM 2464 N N . GLN B 1 49 ? -2.789 -1.532 -6.902 1 91.62 49 GLN B N 1
ATOM 2465 C CA . GLN B 1 49 ? -1.779 -0.89 -7.738 1 91.62 49 GLN B CA 1
ATOM 2466 C C . GLN B 1 49 ? -1.598 -1.639 -9.055 1 91.62 49 GLN B C 1
ATOM 2468 O O . GLN B 1 49 ? -1.137 -1.063 -10.047 1 91.62 49 GLN B O 1
ATOM 2473 N N . GLY B 1 50 ? -1.945 -2.896 -9.117 1 94.94 50 GLY B N 1
ATOM 2474 C CA . GLY B 1 50 ? -1.886 -3.689 -10.336 1 94.94 50 GLY B CA 1
ATOM 2475 C C . GLY B 1 50 ? -0.468 -3.963 -10.797 1 94.94 50 GLY B C 1
ATOM 2476 O O . GLY B 1 50 ? -0.219 -4.102 -12 1 94.94 50 GLY B O 1
ATOM 2477 N N . HIS B 1 51 ? 0.457 -4.062 -9.93 1 94.38 51 HIS B N 1
ATOM 2478 C CA . HIS B 1 51 ? 1.867 -4.145 -10.289 1 94.38 51 HIS B CA 1
ATOM 2479 C C . HIS B 1 51 ? 2.186 -5.477 -10.969 1 94.38 51 HIS B C 1
ATOM 2481 O O . HIS B 1 51 ? 3.023 -5.531 -11.867 1 94.38 51 HIS B O 1
ATOM 2487 N N . ALA B 1 52 ? 1.547 -6.539 -10.508 1 96.88 52 ALA B N 1
ATOM 2488 C CA . ALA B 1 52 ? 1.854 -7.852 -11.07 1 96.88 52 ALA B CA 1
ATOM 2489 C C . ALA B 1 52 ? 1.501 -7.91 -12.555 1 96.88 52 ALA B C 1
ATOM 2491 O O . ALA B 1 52 ? 2.301 -8.375 -13.367 1 96.88 52 ALA B O 1
ATOM 2492 N N . GLY B 1 53 ? 0.267 -7.453 -12.906 1 96.69 53 GLY B N 1
ATOM 2493 C CA . GLY B 1 53 ? -0.099 -7.391 -14.312 1 96.69 53 GLY B CA 1
ATOM 2494 C C . GLY B 1 53 ? 0.826 -6.512 -15.133 1 96.69 53 GLY B C 1
ATOM 2495 O O . GLY B 1 53 ? 1.279 -6.914 -16.203 1 96.69 53 GLY B O 1
ATOM 2496 N N . LYS B 1 54 ? 1.134 -5.348 -14.586 1 94 54 LYS B N 1
ATOM 2497 C CA . LYS B 1 54 ? 2.021 -4.41 -15.273 1 94 54 LYS B CA 1
ATOM 2498 C C . LYS B 1 54 ? 3.396 -5.031 -15.508 1 94 54 LYS B C 1
ATOM 2500 O O . LYS B 1 54 ? 3.984 -4.855 -16.578 1 94 54 LYS B O 1
ATOM 2505 N N . ALA B 1 55 ? 3.893 -5.746 -14.547 1 95.44 55 ALA B N 1
ATOM 2506 C CA . ALA B 1 55 ? 5.211 -6.375 -14.617 1 95.44 55 ALA B CA 1
ATOM 2507 C C . ALA B 1 55 ? 5.258 -7.418 -15.734 1 95.44 55 ALA B C 1
ATOM 2509 O O . ALA B 1 55 ? 6.34 -7.828 -16.156 1 95.44 55 ALA B O 1
ATOM 2510 N N . LEU B 1 56 ? 4.062 -7.859 -16.156 1 96.62 56 LEU B N 1
ATOM 2511 C CA . LEU B 1 56 ? 3.998 -8.852 -17.219 1 96.62 56 LEU B CA 1
ATOM 2512 C C . LEU B 1 56 ? 3.553 -8.203 -18.531 1 96.62 56 LEU B C 1
ATOM 2514 O O . LEU B 1 56 ? 3.191 -8.906 -19.484 1 96.62 56 LEU B O 1
ATOM 2518 N N . GLY B 1 57 ? 3.443 -6.961 -18.531 1 94.31 57 GLY B N 1
ATOM 2519 C CA . GLY B 1 57 ? 3.172 -6.23 -19.766 1 94.31 57 GLY B CA 1
ATOM 2520 C C . GLY B 1 57 ? 1.692 -6.008 -20.016 1 94.31 57 GLY B C 1
ATOM 2521 O O . GLY B 1 57 ? 1.296 -5.594 -21.109 1 94.31 57 GLY B O 1
ATOM 2522 N N . VAL B 1 58 ? 0.857 -6.234 -19.062 1 95 58 VAL B N 1
ATOM 2523 C CA . VAL B 1 58 ? -0.58 -6.012 -19.172 1 95 58 VAL B CA 1
ATOM 2524 C C . VAL B 1 58 ? -0.906 -4.559 -18.828 1 95 58 VAL B C 1
ATOM 2526 O O . VAL B 1 58 ? -0.435 -4.039 -17.812 1 95 58 VAL B O 1
ATOM 2529 N N . ASP B 1 59 ? -1.646 -3.871 -19.672 1 93.25 59 ASP B N 1
ATOM 2530 C CA . ASP B 1 59 ? -2.143 -2.541 -19.328 1 93.25 59 ASP B CA 1
ATOM 2531 C C . ASP B 1 59 ? -3.412 -2.629 -18.484 1 93.25 59 ASP B C 1
ATOM 2533 O O . ASP B 1 59 ? -4.523 -2.531 -19.016 1 93.25 59 ASP B O 1
ATOM 2537 N N . VAL B 1 60 ? -3.271 -2.688 -17.25 1 93.56 60 VAL B N 1
ATOM 2538 C CA . VAL B 1 60 ? -4.359 -2.971 -16.312 1 93.56 60 VAL B CA 1
ATOM 2539 C C . VAL B 1 60 ? -5.336 -1.798 -16.297 1 93.56 60 VAL B C 1
ATOM 2541 O O . VAL B 1 60 ? -6.492 -1.952 -15.891 1 93.56 60 VAL B O 1
ATOM 2544 N N . ARG B 1 61 ? -4.977 -0.635 -16.734 1 88.62 61 ARG B N 1
ATOM 2545 C CA . ARG B 1 61 ? -5.789 0.575 -16.672 1 88.62 61 ARG B CA 1
ATOM 2546 C C . ARG B 1 61 ? -6.914 0.533 -17.703 1 88.62 61 ARG B C 1
ATOM 2548 O O . ARG B 1 61 ? -7.922 1.229 -17.562 1 88.62 61 ARG B O 1
ATOM 2555 N N . THR B 1 62 ? -6.711 -0.275 -18.734 1 91.25 62 THR B N 1
ATOM 2556 C CA . THR B 1 62 ? -7.629 -0.241 -19.859 1 91.25 62 THR B CA 1
ATOM 2557 C C . THR B 1 62 ? -8.523 -1.476 -19.859 1 91.25 62 THR B C 1
ATOM 2559 O O . THR B 1 62 ? -9.406 -1.607 -20.719 1 91.25 62 THR B O 1
ATOM 2562 N N . LEU B 1 63 ? -8.312 -2.348 -18.953 1 95.25 63 LEU B N 1
ATOM 2563 C CA . LEU B 1 63 ? -9.102 -3.576 -18.938 1 95.25 63 LEU B CA 1
ATOM 2564 C C . LEU B 1 63 ? -10.539 -3.293 -18.5 1 95.25 63 LEU B C 1
ATOM 2566 O O . LEU B 1 63 ? -10.766 -2.6 -17.516 1 95.25 63 LEU B O 1
ATOM 2570 N N . PRO B 1 64 ? -11.492 -3.855 -19.203 1 95 64 PRO B N 1
ATOM 2571 C CA . PRO B 1 64 ? -12.891 -3.633 -18.844 1 95 64 PRO B CA 1
ATOM 2572 C C . PRO B 1 64 ? -13.273 -4.34 -17.531 1 95 64 PRO B C 1
ATOM 2574 O O . PRO B 1 64 ? -14.219 -3.924 -16.859 1 95 64 PRO B O 1
ATOM 2577 N N . ARG B 1 65 ? -12.586 -5.484 -17.328 1 97.19 65 ARG B N 1
ATOM 2578 C CA . ARG B 1 65 ? -12.82 -6.266 -16.125 1 97.19 65 ARG B CA 1
ATOM 2579 C C . ARG B 1 65 ? -11.508 -6.758 -15.523 1 97.19 65 ARG B C 1
ATOM 2581 O O . ARG B 1 65 ? -10.523 -6.93 -16.234 1 97.19 65 ARG B O 1
ATOM 2588 N N . ASN B 1 66 ? -11.531 -6.871 -14.273 1 98.06 66 ASN B N 1
ATOM 2589 C CA . ASN B 1 66 ? -10.406 -7.445 -13.531 1 98.06 66 ASN B CA 1
ATOM 2590 C C . ASN B 1 66 ? -10.891 -8.297 -12.359 1 98.06 66 ASN B C 1
ATOM 2592 O O . ASN B 1 66 ? -12.047 -8.727 -12.328 1 98.06 66 ASN B O 1
ATOM 2596 N N . VAL B 1 67 ? -10.062 -8.609 -11.477 1 98.62 67 VAL B N 1
ATOM 2597 C CA . VAL B 1 67 ? -10.367 -9.562 -10.414 1 98.62 67 VAL B CA 1
ATOM 2598 C C . VAL B 1 67 ? -11.508 -9.016 -9.555 1 98.62 67 VAL B C 1
ATOM 2600 O O . VAL B 1 67 ? -12.328 -9.789 -9.039 1 98.62 67 VAL B O 1
ATOM 2603 N N . PHE B 1 68 ? -11.617 -7.684 -9.391 1 98.56 68 PHE B N 1
ATOM 2604 C CA . PHE B 1 68 ? -12.695 -7.07 -8.625 1 98.56 68 PHE B CA 1
ATOM 2605 C C . PHE B 1 68 ? -14.055 -7.484 -9.18 1 98.56 68 PHE B C 1
ATOM 2607 O O . PHE B 1 68 ? -14.93 -7.914 -8.43 1 98.56 68 PHE B O 1
ATOM 2614 N N . HIS B 1 69 ? -14.164 -7.441 -10.43 1 98.62 69 HIS B N 1
ATOM 2615 C CA . HIS B 1 69 ? -15.422 -7.777 -11.094 1 98.62 69 HIS B CA 1
ATOM 2616 C C . HIS B 1 69 ? -15.719 -9.273 -10.984 1 98.62 69 HIS B C 1
ATOM 2618 O O . HIS B 1 69 ? -16.859 -9.664 -10.758 1 98.62 69 HIS B O 1
ATOM 2624 N N . LEU B 1 70 ? -14.688 -10.055 -11.117 1 98.5 70 LEU B N 1
ATOM 2625 C CA . LEU B 1 70 ? -14.844 -11.492 -10.961 1 98.5 70 LEU B CA 1
ATOM 2626 C C . LEU B 1 70 ? -15.383 -11.828 -9.57 1 98.5 70 LEU B C 1
ATOM 2628 O O . LEU B 1 70 ? -16.25 -12.695 -9.43 1 98.5 70 LEU B O 1
ATOM 2632 N N . LEU B 1 71 ? -14.953 -11.094 -8.531 1 98.25 71 LEU B N 1
ATOM 2633 C CA . LEU B 1 71 ? -15.242 -11.438 -7.141 1 98.25 71 LEU B CA 1
ATOM 2634 C C . LEU B 1 71 ? -16.578 -10.836 -6.695 1 98.25 71 LEU B C 1
ATOM 2636 O O . LEU B 1 71 ? -17.141 -11.258 -5.688 1 98.25 71 LEU B O 1
ATOM 2640 N N . THR B 1 72 ? -17.078 -9.805 -7.434 1 98.06 72 THR B N 1
ATOM 2641 C CA . THR B 1 72 ? -18.219 -9.07 -6.902 1 98.06 72 THR B CA 1
ATOM 2642 C C . THR B 1 72 ? -19.438 -9.234 -7.809 1 98.06 72 THR B C 1
ATOM 2644 O O . THR B 1 72 ? -20.547 -8.898 -7.418 1 98.06 72 THR B O 1
ATOM 2647 N N . ASP B 1 73 ? -19.234 -9.766 -9.008 1 97.5 73 ASP B N 1
ATOM 2648 C CA . ASP B 1 73 ? -20.297 -9.953 -9.984 1 97.5 73 ASP B CA 1
ATOM 2649 C C . ASP B 1 73 ? -20.359 -11.398 -10.461 1 97.5 73 ASP B C 1
ATOM 2651 O O . ASP B 1 73 ? -19.5 -11.852 -11.211 1 97.5 73 ASP B O 1
ATOM 2655 N N . THR B 1 74 ? -21.422 -12.117 -10.148 1 95.06 74 THR B N 1
ATOM 2656 C CA . THR B 1 74 ? -21.562 -13.539 -10.438 1 95.06 74 THR B CA 1
ATOM 2657 C C . THR B 1 74 ? -21.688 -13.781 -11.938 1 95.06 74 THR B C 1
ATOM 2659 O O . THR B 1 74 ? -21.484 -14.898 -12.414 1 95.06 74 THR B O 1
ATOM 2662 N N . SER B 1 75 ? -21.984 -12.75 -12.68 1 97.06 75 SER B N 1
ATOM 2663 C CA . SER B 1 75 ? -22.156 -12.898 -14.117 1 97.06 75 SER B CA 1
ATOM 2664 C C . SER B 1 75 ? -20.812 -12.859 -14.844 1 97.06 75 SER B C 1
ATOM 2666 O O . SER B 1 75 ? -20.719 -13.227 -16.016 1 97.06 75 SER B O 1
ATOM 2668 N N . VAL B 1 76 ? -19.797 -12.445 -14.203 1 97.94 76 VAL B N 1
ATOM 2669 C CA . VAL B 1 76 ? -18.469 -12.352 -14.812 1 97.94 76 VAL B CA 1
ATOM 2670 C C . VAL B 1 76 ? -17.797 -13.719 -14.766 1 97.94 76 VAL B C 1
ATOM 2672 O O . VAL B 1 76 ? -17.703 -14.336 -13.703 1 97.94 76 VAL B O 1
ATOM 2675 N N . ARG B 1 77 ? -17.328 -14.188 -15.922 1 97.06 77 ARG B N 1
ATOM 2676 C CA . ARG B 1 77 ? -16.688 -15.492 -16 1 97.06 77 ARG B CA 1
ATOM 2677 C C . ARG B 1 77 ? -15.172 -15.375 -15.844 1 97.06 77 ARG B C 1
ATOM 2679 O O . ARG B 1 77 ? -14.586 -14.367 -16.25 1 97.06 77 ARG B O 1
ATOM 2686 N N . PHE B 1 78 ? -14.625 -16.406 -15.328 1 97.56 78 PHE B N 1
ATOM 2687 C CA . PHE B 1 78 ? -13.188 -16.5 -15.109 1 97.56 78 PHE B CA 1
ATOM 2688 C C . PHE B 1 78 ? -12.422 -16.219 -16.391 1 97.56 78 PHE B C 1
ATOM 2690 O O . PHE B 1 78 ? -11.492 -15.406 -16.406 1 97.56 78 PHE B O 1
ATOM 2697 N N . GLU B 1 79 ? -12.906 -16.688 -17.484 1 96.19 79 GLU B N 1
ATOM 2698 C CA . GLU B 1 79 ? -12.234 -16.594 -18.766 1 96.19 79 GLU B CA 1
ATOM 2699 C C . GLU B 1 79 ? -12.281 -15.172 -19.312 1 96.19 79 GLU B C 1
ATOM 2701 O O . GLU B 1 79 ? -11.453 -14.789 -20.141 1 96.19 79 GLU B O 1
ATOM 2706 N N . ASP B 1 80 ? -13.25 -14.375 -18.75 1 95.69 80 ASP B N 1
ATOM 2707 C CA . ASP B 1 80 ? -13.43 -13.008 -19.234 1 95.69 80 ASP B CA 1
ATOM 2708 C C . ASP B 1 80 ? -12.422 -12.062 -18.578 1 95.69 80 ASP B C 1
ATOM 2710 O O . ASP B 1 80 ? -12.227 -10.938 -19.047 1 95.69 80 ASP B O 1
ATOM 2714 N N . VAL B 1 81 ? -11.711 -12.531 -17.594 1 98.12 81 VAL B N 1
ATOM 2715 C CA . VAL B 1 81 ? -10.898 -11.641 -16.781 1 98.12 81 VAL B CA 1
ATOM 2716 C C . VAL B 1 81 ? -9.422 -12.008 -16.922 1 98.12 81 VAL B C 1
ATOM 2718 O O . VAL B 1 81 ? -8.547 -11.133 -16.875 1 98.12 81 VAL B O 1
ATOM 2721 N N . VAL B 1 82 ? -9.109 -13.242 -17.188 1 98.31 82 VAL B N 1
ATOM 2722 C CA . VAL B 1 82 ? -7.738 -13.742 -17.266 1 98.31 82 VAL B CA 1
ATOM 2723 C C . VAL B 1 82 ? -7.047 -13.164 -18.5 1 98.31 82 VAL B C 1
ATOM 2725 O O . VAL B 1 82 ? -7.648 -13.094 -19.578 1 98.31 82 VAL B O 1
ATOM 2728 N N . GLN B 1 83 ? -5.836 -12.727 -18.312 1 98.12 83 GLN B N 1
ATOM 2729 C CA . GLN B 1 83 ? -5.02 -12.211 -19.406 1 98.12 83 GLN B CA 1
ATOM 2730 C C . GLN B 1 83 ? -3.818 -13.109 -19.672 1 98.12 83 GLN B C 1
ATOM 2732 O O . GLN B 1 83 ? -3.211 -13.641 -18.734 1 98.12 83 GLN B O 1
ATOM 2737 N N . ARG B 1 84 ? -3.486 -13.258 -20.891 1 96.19 84 ARG B N 1
ATOM 2738 C CA . ARG B 1 84 ? -2.264 -13.969 -21.266 1 96.19 84 ARG B CA 1
ATOM 2739 C C . ARG B 1 84 ? -1.044 -13.062 -21.109 1 96.19 84 ARG B C 1
ATOM 2741 O O . ARG B 1 84 ? -1.142 -11.844 -21.297 1 96.19 84 ARG B O 1
ATOM 2748 N N . SER B 1 85 ? 0.019 -13.648 -20.703 1 95.38 85 SER B N 1
ATOM 2749 C CA . SER B 1 85 ? 1.286 -12.922 -20.719 1 95.38 85 SER B CA 1
ATOM 2750 C C . SER B 1 85 ? 2.129 -13.32 -21.938 1 95.38 85 SER B C 1
ATOM 2752 O O . SER B 1 85 ? 1.719 -14.164 -22.734 1 95.38 85 SER B O 1
ATOM 2754 N N . ALA B 1 86 ? 3.279 -12.672 -22.062 1 92.88 86 ALA B N 1
ATOM 2755 C CA . ALA B 1 86 ? 4.191 -12.992 -23.156 1 92.88 86 ALA B CA 1
ATOM 2756 C C . ALA B 1 86 ? 4.887 -14.328 -22.922 1 92.88 86 ALA B C 1
ATOM 2758 O O . ALA B 1 86 ? 5.398 -14.945 -23.859 1 92.88 86 ALA B O 1
ATOM 2759 N N . LEU B 1 87 ? 4.906 -14.781 -21.734 1 94.81 87 LEU B N 1
ATOM 2760 C CA . LEU B 1 87 ? 5.551 -16.047 -21.391 1 94.81 87 LEU B CA 1
ATOM 2761 C C . LEU B 1 87 ? 4.562 -17.203 -21.484 1 94.81 87 LEU B C 1
ATOM 2763 O O . LEU B 1 87 ? 3.555 -17.234 -20.781 1 94.81 87 LEU B O 1
ATOM 2767 N N . GLU B 1 88 ? 4.91 -18.125 -22.312 1 95.38 88 GLU B N 1
ATOM 2768 C CA . GLU B 1 88 ? 4.059 -19.297 -22.469 1 95.38 88 GLU B CA 1
ATOM 2769 C C . GLU B 1 88 ? 3.863 -20.016 -21.125 1 95.38 88 GLU B C 1
ATOM 2771 O O . GLU B 1 88 ? 4.82 -20.203 -20.375 1 95.38 88 GLU B O 1
ATOM 2776 N N . GLY B 1 89 ? 2.623 -20.266 -20.859 1 97.06 89 GLY B N 1
ATOM 2777 C CA . GLY B 1 89 ? 2.312 -21.016 -19.656 1 97.06 89 GLY B CA 1
ATOM 2778 C C . GLY B 1 89 ? 1.996 -20.125 -18.469 1 97.06 89 GLY B C 1
ATOM 2779 O O . GLY B 1 89 ? 1.611 -20.609 -17.391 1 97.06 89 GLY B O 1
ATOM 2780 N N . LEU B 1 90 ? 2.133 -18.812 -18.672 1 98.06 90 LEU B N 1
ATOM 2781 C CA . LEU B 1 90 ? 1.871 -17.891 -17.578 1 98.06 90 LEU B CA 1
ATOM 2782 C C . LEU B 1 90 ? 0.744 -16.922 -17.938 1 98.06 90 LEU B C 1
ATOM 2784 O O . LEU B 1 90 ? 0.87 -16.141 -18.875 1 98.06 90 LEU B O 1
ATOM 2788 N N . ASP B 1 91 ? -0.357 -17.047 -17.188 1 98.5 91 ASP B N 1
ATOM 2789 C CA . ASP B 1 91 ? -1.465 -16.094 -17.297 1 98.5 91 ASP B CA 1
ATOM 2790 C C . ASP B 1 91 ? -1.581 -15.242 -16.047 1 98.5 91 ASP B C 1
ATOM 2792 O O . ASP B 1 91 ? -0.972 -15.547 -15.016 1 98.5 91 ASP B O 1
ATOM 2796 N N . VAL B 1 92 ? -2.309 -14.164 -16.219 1 98.5 92 VAL B N 1
ATOM 2797 C CA . VAL B 1 92 ? -2.447 -13.273 -15.07 1 98.5 92 VAL B CA 1
ATOM 2798 C C . VAL B 1 92 ? -3.916 -12.891 -14.891 1 98.5 92 VAL B C 1
ATOM 2800 O O . VAL B 1 92 ? -4.629 -12.664 -15.867 1 98.5 92 VAL B O 1
ATOM 2803 N N . LEU B 1 93 ? -4.391 -13 -13.719 1 98.62 93 LEU B N 1
ATOM 2804 C CA . LEU B 1 93 ? -5.629 -12.383 -13.266 1 98.62 93 LEU B CA 1
ATOM 2805 C C . LEU B 1 93 ? -5.359 -11.016 -12.648 1 98.62 93 LEU B C 1
ATOM 2807 O O . LEU B 1 93 ? -4.949 -10.922 -11.484 1 98.62 93 LEU B O 1
ATOM 2811 N N . PRO B 1 94 ? -5.562 -9.93 -13.375 1 98.44 94 PRO B N 1
ATOM 2812 C CA . PRO B 1 94 ? -5.082 -8.609 -12.961 1 98.44 94 PRO B CA 1
ATOM 2813 C C . PRO B 1 94 ? -6.023 -7.918 -11.984 1 98.44 94 PRO B C 1
ATOM 2815 O O . PRO B 1 94 ? -7.211 -8.242 -11.93 1 98.44 94 PRO B O 1
ATOM 2818 N N . ALA B 1 95 ? -5.461 -7.035 -11.211 1 97.94 95 ALA B N 1
ATOM 2819 C CA . ALA B 1 95 ? -6.191 -6.121 -10.336 1 97.94 95 ALA B CA 1
ATOM 2820 C C . ALA B 1 95 ? -5.91 -4.668 -10.703 1 97.94 95 ALA B C 1
ATOM 2822 O O . ALA B 1 95 ? -4.98 -4.383 -11.461 1 97.94 95 ALA B O 1
ATOM 2823 N N . TYR B 1 96 ? -6.707 -3.828 -10.219 1 95.12 96 TYR B N 1
ATOM 2824 C CA . TYR B 1 96 ? -6.48 -2.391 -10.328 1 95.12 96 TYR B CA 1
ATOM 2825 C C . TYR B 1 96 ? -7.254 -1.638 -9.25 1 95.12 96 TYR B C 1
ATOM 2827 O O . TYR B 1 96 ? -7.488 -2.168 -8.164 1 95.12 96 TYR B O 1
ATOM 2835 N N . LYS B 1 97 ? -7.594 -0.429 -9.438 1 93.25 97 LYS B N 1
ATOM 2836 C CA . LYS B 1 97 ? -8.031 0.518 -8.422 1 93.25 97 LYS B CA 1
ATOM 2837 C C . LYS B 1 97 ? -9.375 0.106 -7.832 1 93.25 97 LYS B C 1
ATOM 2839 O O . LYS B 1 97 ? -9.68 0.42 -6.676 1 93.25 97 LYS B O 1
ATOM 2844 N N . GLU B 1 98 ? -10.172 -0.703 -8.602 1 95.06 98 GLU B N 1
ATOM 2845 C CA . GLU B 1 98 ? -11.5 -1.096 -8.133 1 95.06 98 GLU B CA 1
ATOM 2846 C C . GLU B 1 98 ? -11.406 -1.966 -6.879 1 95.06 98 GLU B C 1
ATOM 2848 O O . GLU B 1 98 ? -12.336 -1.995 -6.07 1 95.06 98 GLU B O 1
ATOM 2853 N N . MET B 1 99 ? -10.227 -2.566 -6.707 1 97 99 MET B N 1
ATOM 2854 C CA . MET B 1 99 ? -10.047 -3.457 -5.562 1 97 99 MET B CA 1
ATOM 2855 C C . MET B 1 99 ? -10.156 -2.689 -4.25 1 97 99 MET B C 1
ATOM 2857 O O . MET B 1 99 ? -10.367 -3.285 -3.193 1 97 99 MET B O 1
ATOM 2861 N N . ALA B 1 100 ? -10.023 -1.391 -4.273 1 95 100 ALA B N 1
ATOM 2862 C CA . ALA B 1 100 ? -10.148 -0.555 -3.08 1 95 100 ALA B CA 1
ATOM 2863 C C . ALA B 1 100 ? -11.539 -0.666 -2.471 1 95 100 ALA B C 1
ATOM 2865 O O . ALA B 1 100 ? -11.711 -0.502 -1.261 1 95 100 ALA B O 1
ATOM 2866 N N . ASP B 1 101 ? -12.555 -1.069 -3.271 1 95.88 101 ASP B N 1
ATOM 2867 C CA . ASP B 1 101 ? -13.945 -1.104 -2.838 1 95.88 101 ASP B CA 1
ATOM 2868 C C . ASP B 1 101 ? -14.352 -2.512 -2.41 1 95.88 101 ASP B C 1
ATOM 2870 O O . ASP B 1 101 ? -15.43 -2.707 -1.842 1 95.88 101 ASP B O 1
ATOM 2874 N N . PHE B 1 102 ? -13.492 -3.439 -2.654 1 98.06 102 PHE B N 1
ATOM 2875 C CA . PHE B 1 102 ? -13.836 -4.844 -2.465 1 98.06 102 PHE B CA 1
ATOM 2876 C C . PHE B 1 102 ? -14.328 -5.094 -1.044 1 98.06 102 PHE B C 1
ATOM 2878 O O . PHE B 1 102 ? -15.406 -5.664 -0.846 1 98.06 102 PHE B O 1
ATOM 2885 N N . PRO B 1 103 ? -13.633 -4.582 0.026 1 96.88 103 PRO B N 1
ATOM 2886 C CA . PRO B 1 103 ? -14.055 -4.891 1.394 1 96.88 103 PRO B CA 1
ATOM 2887 C C . PRO B 1 103 ? -15.461 -4.383 1.703 1 96.88 103 PRO B C 1
ATOM 2889 O O . PRO B 1 103 ? -16.266 -5.105 2.303 1 96.88 103 PRO B O 1
ATOM 2892 N N . VAL B 1 104 ? -15.758 -3.232 1.235 1 95.5 104 VAL B N 1
ATOM 2893 C CA . VAL B 1 104 ? -17.047 -2.631 1.555 1 95.5 104 VAL B CA 1
ATOM 2894 C C . VAL B 1 104 ? -18.156 -3.332 0.769 1 95.5 104 VAL B C 1
ATOM 2896 O O . VAL B 1 104 ? -19.25 -3.559 1.293 1 95.5 104 VAL B O 1
ATOM 2899 N N . VAL B 1 105 ? -17.875 -3.725 -0.468 1 96.62 105 VAL B N 1
ATOM 2900 C CA . VAL B 1 105 ? -18.859 -4.328 -1.357 1 96.62 105 VAL B CA 1
ATOM 2901 C C . VAL B 1 105 ? -19.297 -5.688 -0.811 1 96.62 105 VAL B C 1
ATOM 2903 O O . VAL B 1 105 ? -20.469 -6.051 -0.888 1 96.62 105 VAL B O 1
ATOM 2906 N N . VAL B 1 106 ? -18.391 -6.387 -0.167 1 97.25 106 VAL B N 1
ATOM 2907 C CA . VAL B 1 106 ? -18.703 -7.758 0.211 1 97.25 106 VAL B CA 1
ATOM 2908 C C . VAL B 1 106 ? -19 -7.832 1.708 1 97.25 106 VAL B C 1
ATOM 2910 O O . VAL B 1 106 ? -19.219 -8.914 2.252 1 97.25 106 VAL B O 1
ATOM 2913 N N . ALA B 1 107 ? -19.047 -6.73 2.422 1 96.75 107 ALA B N 1
ATOM 2914 C CA . ALA B 1 107 ? -19.062 -6.672 3.883 1 96.75 107 ALA B CA 1
ATOM 2915 C C . ALA B 1 107 ? -20.266 -7.426 4.438 1 96.75 107 ALA B C 1
ATOM 2917 O O . ALA B 1 107 ? -20.188 -8.062 5.488 1 96.75 107 ALA B O 1
ATOM 2918 N N . ALA B 1 108 ? -21.359 -7.453 3.725 1 95.25 108 ALA B N 1
ATOM 2919 C CA . ALA B 1 108 ? -22.594 -8.039 4.234 1 95.25 108 ALA B CA 1
ATOM 2920 C C . ALA B 1 108 ? -22.656 -9.539 3.943 1 95.25 108 ALA B C 1
ATOM 2922 O O . ALA B 1 108 ? -23.516 -10.25 4.48 1 95.25 108 ALA B O 1
ATOM 2923 N N . ASP B 1 109 ? -21.734 -10 3.109 1 95.81 109 ASP B N 1
ATOM 2924 C CA . ASP B 1 109 ? -21.719 -11.414 2.744 1 95.81 109 ASP B CA 1
ATOM 2925 C C . ASP B 1 109 ? -21.109 -12.258 3.859 1 95.81 109 ASP B C 1
ATOM 2927 O O . ASP B 1 109 ? -19.938 -12.07 4.223 1 95.81 109 ASP B O 1
ATOM 2931 N N . GLU B 1 110 ? -21.812 -13.25 4.305 1 93.88 110 GLU B N 1
ATOM 2932 C CA . GLU B 1 110 ? -21.344 -14.125 5.371 1 93.88 110 GLU B CA 1
ATOM 2933 C C . GLU B 1 110 ? -20.125 -14.938 4.922 1 93.88 110 GLU B C 1
ATOM 2935 O O . GLU B 1 110 ? -19.297 -15.336 5.746 1 93.88 110 GLU B O 1
ATOM 2940 N N . ARG B 1 111 ? -20.016 -15.125 3.633 1 94.81 111 ARG B N 1
ATOM 2941 C CA . ARG B 1 111 ? -18.906 -15.898 3.086 1 94.81 111 ARG B CA 1
ATOM 2942 C C . ARG B 1 111 ? -17.906 -14.992 2.385 1 94.81 111 ARG B C 1
ATOM 2944 O O . ARG B 1 111 ? -17.297 -15.383 1.385 1 94.81 111 ARG B O 1
ATOM 2951 N N . ARG B 1 112 ? -17.781 -13.781 2.877 1 95.62 112 ARG B N 1
ATOM 2952 C CA . ARG B 1 112 ? -16.953 -12.773 2.225 1 95.62 112 ARG B CA 1
ATOM 2953 C C . ARG B 1 112 ? -15.5 -13.219 2.127 1 95.62 112 ARG B C 1
ATOM 2955 O O . ARG B 1 112 ? -14.781 -12.82 1.21 1 95.62 112 ARG B O 1
ATOM 2962 N N . ALA B 1 113 ? -15.078 -14.125 2.99 1 96.44 113 ALA B N 1
ATOM 2963 C CA . ALA B 1 113 ? -13.688 -14.555 3.002 1 96.44 113 ALA B CA 1
ATOM 2964 C C . ALA B 1 113 ? -13.453 -15.672 1.989 1 96.44 113 ALA B C 1
ATOM 2966 O O . ALA B 1 113 ? -12.305 -16.016 1.691 1 96.44 113 ALA B O 1
ATOM 2967 N N . HIS B 1 114 ? -14.469 -16.219 1.323 1 96.88 114 HIS B N 1
ATOM 2968 C CA . HIS B 1 114 ? -14.359 -17.422 0.502 1 96.88 114 HIS B CA 1
ATOM 2969 C C . HIS B 1 114 ? -14.547 -17.094 -0.977 1 96.88 114 HIS B C 1
ATOM 2971 O O . HIS B 1 114 ? -14.469 -17.984 -1.826 1 96.88 114 HIS B O 1
ATOM 2977 N N . ARG B 1 115 ? -14.727 -15.875 -1.284 1 97.75 115 ARG B N 1
ATOM 2978 C CA . ARG B 1 115 ? -15.102 -15.484 -2.639 1 97.75 115 ARG B CA 1
ATOM 2979 C C . ARG B 1 115 ? -14.008 -15.844 -3.639 1 97.75 115 ARG B C 1
ATOM 2981 O O . ARG B 1 115 ? -14.289 -16.375 -4.715 1 97.75 115 ARG B O 1
ATOM 2988 N N . LEU B 1 116 ? -12.781 -15.57 -3.27 1 98.12 116 LEU B N 1
ATOM 2989 C CA . LEU B 1 116 ? -11.672 -15.867 -4.16 1 98.12 116 LEU B CA 1
ATOM 2990 C C . LEU B 1 116 ? -11.547 -17.359 -4.395 1 98.12 116 LEU B C 1
ATOM 2992 O O . LEU B 1 116 ? -11.461 -17.812 -5.543 1 98.12 116 LEU B O 1
ATOM 2996 N N . ALA B 1 117 ? -11.578 -18.156 -3.293 1 96.25 117 ALA B N 1
ATOM 2997 C CA . ALA B 1 117 ? -11.492 -19.609 -3.398 1 96.25 117 ALA B CA 1
ATOM 2998 C C . ALA B 1 117 ? -12.609 -20.172 -4.281 1 96.25 117 ALA B C 1
ATOM 3000 O O . ALA B 1 117 ? -12.367 -21.031 -5.133 1 96.25 117 ALA B O 1
ATOM 3001 N N . ASP B 1 118 ? -13.773 -19.625 -4.129 1 96.5 118 ASP B N 1
ATOM 3002 C CA . ASP B 1 118 ? -14.938 -20.109 -4.879 1 96.5 118 ASP B CA 1
ATOM 3003 C C . ASP B 1 118 ? -14.773 -19.828 -6.375 1 96.5 118 ASP B C 1
ATOM 3005 O O . ASP B 1 118 ? -15.016 -20.703 -7.203 1 96.5 118 ASP B O 1
ATOM 3009 N N . ARG B 1 119 ? -14.32 -18.625 -6.707 1 97.19 119 ARG B N 1
ATOM 3010 C CA . ARG B 1 119 ? -14.227 -18.234 -8.109 1 97.19 119 ARG B CA 1
ATOM 3011 C C . ARG B 1 119 ? -13.039 -18.906 -8.781 1 97.19 119 ARG B C 1
ATOM 3013 O O . ARG B 1 119 ? -13.031 -19.109 -10 1 97.19 119 ARG B O 1
ATOM 3020 N N . LEU B 1 120 ? -12.047 -19.328 -8.016 1 96.56 120 LEU B N 1
ATOM 3021 C CA . LEU B 1 120 ? -10.828 -19.906 -8.586 1 96.56 120 LEU B CA 1
ATOM 3022 C C . LEU B 1 120 ? -10.992 -21.406 -8.812 1 96.56 120 LEU B C 1
ATOM 3024 O O . LEU B 1 120 ? -10.086 -22.062 -9.336 1 96.56 120 LEU B O 1
ATOM 3028 N N . ARG B 1 121 ? -12.094 -21.969 -8.445 1 94.31 121 ARG B N 1
ATOM 3029 C CA . ARG B 1 121 ? -12.383 -23.344 -8.828 1 94.31 121 ARG B CA 1
ATOM 3030 C C . ARG B 1 121 ? -12.32 -23.516 -10.344 1 94.31 121 ARG B C 1
ATOM 3032 O O . ARG B 1 121 ? -11.922 -24.578 -10.836 1 94.31 121 ARG B O 1
ATOM 3039 N N . ALA B 1 122 ? -12.703 -22.469 -11.039 1 94.25 122 ALA B N 1
ATOM 3040 C CA . ALA B 1 122 ? -12.68 -22.469 -12.5 1 94.25 122 ALA B CA 1
ATOM 3041 C C . ALA B 1 122 ? -11.258 -22.641 -13.023 1 94.25 122 ALA B C 1
ATOM 3043 O O . ALA B 1 122 ? -11.047 -23.125 -14.141 1 94.25 122 ALA B O 1
ATOM 3044 N N . ALA B 1 123 ? -10.258 -22.219 -12.25 1 93.44 123 ALA B N 1
ATOM 3045 C CA . ALA B 1 123 ? -8.859 -22.328 -12.664 1 93.44 123 ALA B CA 1
ATOM 3046 C C . ALA B 1 123 ? -8.414 -23.781 -12.742 1 93.44 123 ALA B C 1
ATOM 3048 O O . ALA B 1 123 ? -7.645 -24.156 -13.633 1 93.44 123 ALA B O 1
ATOM 3049 N N . GLU B 1 124 ? -8.875 -24.578 -11.797 1 87.25 124 GLU B N 1
ATOM 3050 C CA . GLU B 1 124 ? -8.578 -26.016 -11.852 1 87.25 124 GLU B CA 1
ATOM 3051 C C . GLU B 1 124 ? -9.148 -26.641 -13.117 1 87.25 124 GLU B C 1
ATOM 3053 O O . GLU B 1 124 ? -8.461 -27.406 -13.805 1 87.25 124 GLU B O 1
ATOM 3058 N N . ALA B 1 125 ? -10.352 -26.25 -13.352 1 90 125 ALA B N 1
ATOM 3059 C CA . ALA B 1 125 ? -11.023 -26.781 -14.539 1 90 125 ALA B CA 1
ATOM 3060 C C . ALA B 1 125 ? -10.328 -26.312 -15.82 1 90 125 ALA B C 1
ATOM 3062 O O . ALA B 1 125 ? -10.32 -27.031 -16.828 1 90 125 ALA B O 1
ATOM 3063 N N . ALA B 1 126 ? -9.68 -25.188 -15.789 1 94.44 126 ALA B N 1
ATOM 3064 C CA . ALA B 1 126 ? -9.016 -24.594 -16.953 1 94.44 126 ALA B CA 1
ATOM 3065 C C . ALA B 1 126 ? -7.629 -25.203 -17.156 1 94.44 126 ALA B C 1
ATOM 3067 O O . ALA B 1 126 ? -6.945 -24.891 -18.125 1 94.44 126 ALA B O 1
ATOM 3068 N N . GLY B 1 127 ? -7.141 -26.016 -16.156 1 93.81 127 GLY B N 1
ATOM 3069 C CA . GLY B 1 127 ? -5.93 -26.797 -16.375 1 93.81 127 GLY B CA 1
ATOM 3070 C C . GLY B 1 127 ? -4.695 -26.141 -15.781 1 93.81 127 GLY B C 1
ATOM 3071 O O . GLY B 1 127 ? -3.57 -26.469 -16.156 1 93.81 127 GLY B O 1
ATOM 3072 N N . TYR B 1 128 ? -4.867 -25.203 -14.945 1 97 128 TYR B N 1
ATOM 3073 C CA . TYR B 1 128 ? -3.701 -24.625 -14.281 1 97 128 TYR B CA 1
ATOM 3074 C C . TYR B 1 128 ? -3.105 -25.609 -13.289 1 97 128 TYR B C 1
ATOM 3076 O O . TYR B 1 128 ? -3.836 -26.328 -12.586 1 97 128 TYR B O 1
ATOM 3084 N N . ASP B 1 129 ? -1.777 -25.609 -13.258 1 96.12 129 ASP B N 1
ATOM 3085 C CA . ASP B 1 129 ? -1.045 -26.469 -12.344 1 96.12 129 ASP B CA 1
ATOM 3086 C C . ASP B 1 129 ? -0.744 -25.75 -11.023 1 96.12 129 ASP B C 1
ATOM 3088 O O . ASP B 1 129 ? -0.548 -26.406 -9.992 1 96.12 129 ASP B O 1
ATOM 3092 N N . ALA B 1 130 ? -0.685 -24.453 -11.133 1 97.38 130 ALA B N 1
ATOM 3093 C CA . ALA B 1 130 ? -0.34 -23.656 -9.953 1 97.38 130 ALA B CA 1
ATOM 3094 C C . ALA B 1 130 ? -0.973 -22.266 -10.023 1 97.38 130 ALA B C 1
ATOM 3096 O O . ALA B 1 130 ? -1.178 -21.719 -11.109 1 97.38 130 ALA B O 1
ATOM 3097 N N . ILE B 1 131 ? -1.295 -21.766 -8.828 1 98.38 131 ILE B N 1
ATOM 3098 C CA . ILE B 1 131 ? -1.736 -20.391 -8.664 1 98.38 131 ILE B CA 1
ATOM 3099 C C . ILE B 1 131 ? -0.784 -19.656 -7.727 1 98.38 131 ILE B C 1
ATOM 3101 O O . ILE B 1 131 ? -0.408 -20.172 -6.676 1 98.38 131 ILE B O 1
ATOM 3105 N N . VAL B 1 132 ? -0.299 -18.5 -8.133 1 98.69 132 VAL B N 1
ATOM 3106 C CA . VAL B 1 132 ? 0.544 -17.625 -7.316 1 98.69 132 VAL B CA 1
ATOM 3107 C C . VAL B 1 132 ? -0.198 -16.328 -7.004 1 98.69 132 VAL B C 1
ATOM 3109 O O . VAL B 1 132 ? -0.739 -15.68 -7.902 1 98.69 132 VAL B O 1
ATOM 3112 N N . PHE B 1 133 ? -0.27 -15.977 -5.723 1 98.81 133 PHE B N 1
ATOM 3113 C CA . PHE B 1 133 ? -1.008 -14.789 -5.309 1 98.81 133 PHE B CA 1
ATOM 3114 C C . PHE B 1 133 ? -0.054 -13.664 -4.938 1 98.81 133 PHE B C 1
ATOM 3116 O O . PHE B 1 133 ? 0.867 -13.859 -4.141 1 98.81 133 PHE B O 1
ATOM 3123 N N . ASP B 1 134 ? -0.241 -12.516 -5.5 1 98.5 134 ASP B N 1
ATOM 3124 C CA . ASP B 1 134 ? 0.384 -11.266 -5.078 1 98.5 134 ASP B CA 1
ATOM 3125 C C . ASP B 1 134 ? -0.562 -10.445 -4.199 1 98.5 134 ASP B C 1
ATOM 3127 O O . ASP B 1 134 ? -1.518 -9.852 -4.699 1 98.5 134 ASP B O 1
ATOM 3131 N N . ALA B 1 135 ? -0.241 -10.375 -2.959 1 98.06 135 ALA B N 1
ATOM 3132 C CA . ALA B 1 135 ? -1.139 -9.781 -1.973 1 98.06 135 ALA B CA 1
ATOM 3133 C C . ALA B 1 135 ? -0.783 -8.32 -1.719 1 98.06 135 ALA B C 1
ATOM 3135 O O . ALA B 1 135 ? 0.379 -7.926 -1.846 1 98.06 135 ALA B O 1
ATOM 3136 N N . PRO B 1 136 ? -1.763 -7.508 -1.351 1 96.69 136 PRO B N 1
ATOM 3137 C CA . PRO B 1 136 ? -1.475 -6.137 -0.915 1 96.69 136 PRO B CA 1
ATOM 3138 C C . PRO B 1 136 ? -0.768 -6.086 0.438 1 96.69 136 PRO B C 1
ATOM 3140 O O . PRO B 1 136 ? -0.706 -7.094 1.146 1 96.69 136 PRO B O 1
ATOM 3143 N N . PRO B 1 137 ? -0.247 -4.953 0.812 1 93.38 137 PRO B N 1
ATOM 3144 C CA . PRO B 1 137 ? 0.461 -4.816 2.086 1 93.38 137 PRO B CA 1
ATOM 3145 C C . PRO B 1 137 ? -0.479 -4.531 3.256 1 93.38 137 PRO B C 1
ATOM 3147 O O . PRO B 1 137 ? -0.327 -3.518 3.943 1 93.38 137 PRO B O 1
ATOM 3150 N N . SER B 1 138 ? -1.398 -5.367 3.479 1 93.31 138 SER B N 1
ATOM 3151 C CA . SER B 1 138 ? -2.357 -5.27 4.574 1 93.31 138 SER B CA 1
ATOM 3152 C C . SER B 1 138 ? -3.02 -6.613 4.852 1 93.31 138 SER B C 1
ATOM 3154 O O . SER B 1 138 ? -3.088 -7.473 3.969 1 93.31 138 SER B O 1
ATOM 3156 N N . MET B 1 139 ? -3.422 -6.762 6.121 1 92.12 139 MET B N 1
ATOM 3157 C CA . MET B 1 139 ? -4.117 -7.984 6.52 1 92.12 139 MET B CA 1
ATOM 3158 C C . MET B 1 139 ? -5.613 -7.73 6.68 1 92.12 139 MET B C 1
ATOM 3160 O O . MET B 1 139 ? -6.176 -7.949 7.754 1 92.12 139 MET B O 1
ATOM 3164 N N . GLY B 1 140 ? -6.273 -7.332 5.648 1 94.38 140 GLY B N 1
ATOM 3165 C CA . GLY B 1 140 ? -7.703 -7.078 5.66 1 94.38 140 GLY B CA 1
ATOM 3166 C C . GLY B 1 140 ? -8.5 -8.117 4.895 1 94.38 140 GLY B C 1
ATOM 3167 O O . GLY B 1 140 ? -8.07 -9.266 4.77 1 94.38 140 GLY B O 1
ATOM 3168 N N . THR B 1 141 ? -9.633 -7.75 4.434 1 96.94 141 THR B N 1
ATOM 3169 C CA . THR B 1 141 ? -10.578 -8.633 3.758 1 96.94 141 THR B CA 1
ATOM 3170 C C . THR B 1 141 ? -9.93 -9.273 2.531 1 96.94 141 THR B C 1
ATOM 3172 O O . THR B 1 141 ? -10.086 -10.477 2.297 1 96.94 141 THR B O 1
ATOM 3175 N N . THR B 1 142 ? -9.164 -8.516 1.811 1 97.81 142 THR B N 1
ATOM 3176 C CA . THR B 1 142 ? -8.539 -9.008 0.591 1 97.81 142 THR B CA 1
ATOM 3177 C C . THR B 1 142 ? -7.531 -10.109 0.91 1 97.81 142 THR B C 1
ATOM 3179 O O . THR B 1 142 ? -7.582 -11.195 0.327 1 97.81 142 THR B O 1
ATOM 3182 N N . THR B 1 143 ? -6.684 -9.859 1.867 1 97.12 143 THR B N 1
ATOM 3183 C CA . THR B 1 143 ? -5.656 -10.836 2.232 1 97.12 143 THR B CA 1
ATOM 3184 C C . THR B 1 143 ? -6.285 -12.07 2.867 1 97.12 143 THR B C 1
ATOM 3186 O O . THR B 1 143 ? -5.809 -13.188 2.666 1 97.12 143 THR B O 1
ATOM 3189 N N . ARG B 1 144 ? -7.348 -11.891 3.568 1 96.81 144 ARG B N 1
ATOM 3190 C CA . ARG B 1 144 ? -8.062 -13.031 4.133 1 96.81 144 ARG B CA 1
ATOM 3191 C C . ARG B 1 144 ? -8.57 -13.961 3.035 1 96.81 144 ARG B C 1
ATOM 3193 O O . ARG B 1 144 ? -8.5 -15.18 3.17 1 96.81 144 ARG B O 1
ATOM 3200 N N . ASN B 1 145 ? -9.078 -13.391 1.979 1 97.88 145 ASN B N 1
ATOM 3201 C CA . ASN B 1 145 ? -9.492 -14.188 0.833 1 97.88 145 ASN B CA 1
ATOM 3202 C C . ASN B 1 145 ? -8.328 -14.984 0.25 1 97.88 145 ASN B C 1
ATOM 3204 O O . ASN B 1 145 ? -8.484 -16.141 -0.12 1 97.88 145 ASN B O 1
ATOM 3208 N N . ILE B 1 146 ? -7.184 -14.359 0.202 1 98.31 146 ILE B N 1
ATOM 3209 C CA . ILE B 1 146 ? -5.992 -15.008 -0.33 1 98.31 146 ILE B CA 1
ATOM 3210 C C . ILE B 1 146 ? -5.602 -16.188 0.563 1 98.31 146 ILE B C 1
ATOM 3212 O O . ILE B 1 146 ? -5.34 -17.281 0.072 1 98.31 146 ILE B O 1
ATOM 3216 N N . LEU B 1 147 ? -5.641 -15.984 1.826 1 97.44 147 LEU B N 1
ATOM 3217 C CA . LEU B 1 147 ? -5.238 -17.016 2.783 1 97.44 147 LEU B CA 1
ATOM 3218 C C . LEU B 1 147 ? -6.188 -18.203 2.73 1 97.44 147 LEU B C 1
ATOM 3220 O O . LEU B 1 147 ? -5.754 -19.344 2.836 1 97.44 147 LEU B O 1
ATOM 3224 N N . VAL B 1 148 ? -7.426 -17.953 2.512 1 96.44 148 VAL B N 1
ATOM 3225 C CA . VAL B 1 148 ? -8.414 -19.016 2.408 1 96.44 148 VAL B CA 1
ATOM 3226 C C . VAL B 1 148 ? -8.188 -19.812 1.126 1 96.44 148 VAL B C 1
ATOM 3228 O O . VAL B 1 148 ? -8.336 -21.031 1.111 1 96.44 148 VAL B O 1
ATOM 3231 N N . ALA B 1 149 ? -7.773 -19.141 0.114 1 96.56 149 ALA B N 1
ATOM 3232 C CA . ALA B 1 149 ? -7.602 -19.766 -1.192 1 96.56 149 ALA B CA 1
ATOM 3233 C C . ALA B 1 149 ? -6.25 -20.469 -1.291 1 96.56 149 ALA B C 1
ATOM 3235 O O . ALA B 1 149 ? -6.07 -21.375 -2.113 1 96.56 149 ALA B O 1
ATOM 3236 N N . ALA B 1 150 ? -5.309 -20.125 -0.477 1 96.5 150 ALA B N 1
ATOM 3237 C CA . ALA B 1 150 ? -3.924 -20.562 -0.626 1 96.5 150 ALA B CA 1
ATOM 3238 C C . ALA B 1 150 ? -3.691 -21.906 0.064 1 96.5 150 ALA B C 1
ATOM 3240 O O . ALA B 1 150 ? -4.434 -22.281 0.979 1 96.5 150 ALA B O 1
ATOM 3241 N N . THR B 1 151 ? -2.668 -22.625 -0.403 1 93.31 151 THR B N 1
ATOM 3242 C CA . THR B 1 151 ? -2.197 -23.844 0.258 1 93.31 151 THR B CA 1
ATOM 3243 C C . THR B 1 151 ? -0.814 -23.625 0.865 1 93.31 151 THR B C 1
ATOM 3245 O O . THR B 1 151 ? -0.399 -24.375 1.758 1 93.31 151 THR B O 1
ATOM 3248 N N . GLU B 1 152 ? -0.118 -22.656 0.347 1 94.88 152 GLU B N 1
ATOM 3249 C CA . GLU B 1 152 ? 1.224 -22.266 0.783 1 94.88 152 GLU B CA 1
ATOM 3250 C C . GLU B 1 152 ? 1.329 -20.766 1.006 1 94.88 152 GLU B C 1
ATOM 3252 O O . GLU B 1 152 ? 0.776 -19.984 0.234 1 94.88 152 GLU B O 1
ATOM 3257 N N . VAL B 1 153 ? 2.006 -20.453 2.115 1 97.38 153 VAL B N 1
ATOM 3258 C CA . VAL B 1 153 ? 2.164 -19.031 2.443 1 97.38 153 VAL B CA 1
ATOM 3259 C C . VAL B 1 153 ? 3.646 -18.688 2.545 1 97.38 153 VAL B C 1
ATOM 3261 O O . VAL B 1 153 ? 4.363 -19.234 3.389 1 97.38 153 VAL B O 1
ATOM 3264 N N . VAL B 1 154 ? 4.078 -17.781 1.663 1 98 154 VAL B N 1
ATOM 3265 C CA . VAL B 1 154 ? 5.457 -17.312 1.631 1 98 154 VAL B CA 1
ATOM 3266 C C . VAL B 1 154 ? 5.516 -15.875 2.162 1 98 154 VAL B C 1
ATOM 3268 O O . VAL B 1 154 ? 4.758 -15.016 1.721 1 98 154 VAL B O 1
ATOM 3271 N N . VAL B 1 155 ? 6.453 -15.641 3.076 1 97.88 155 VAL B N 1
ATOM 3272 C CA . VAL B 1 155 ? 6.57 -14.312 3.68 1 97.88 155 VAL B CA 1
ATOM 3273 C C . VAL B 1 155 ? 7.93 -13.711 3.338 1 97.88 155 VAL B C 1
ATOM 3275 O O . VAL B 1 155 ? 8.953 -14.094 3.91 1 97.88 155 VAL B O 1
ATOM 3278 N N . PRO B 1 156 ? 7.949 -12.773 2.416 1 97.69 156 PRO B N 1
ATOM 3279 C CA . PRO B 1 156 ? 9.164 -11.977 2.236 1 97.69 156 PRO B CA 1
ATOM 3280 C C . PRO B 1 156 ? 9.453 -11.062 3.422 1 97.69 156 PRO B C 1
ATOM 3282 O O . PRO B 1 156 ? 8.562 -10.336 3.873 1 97.69 156 PRO B O 1
ATOM 3285 N N . VAL B 1 157 ? 10.703 -11.078 3.852 1 96.06 157 VAL B N 1
ATOM 3286 C CA . VAL B 1 157 ? 11.062 -10.289 5.027 1 96.06 157 VAL B CA 1
ATOM 3287 C C . VAL B 1 157 ? 12.289 -9.43 4.719 1 96.06 157 VAL B C 1
ATOM 3289 O O . VAL B 1 157 ? 13.383 -9.953 4.492 1 96.06 157 VAL B O 1
ATOM 3292 N N . ALA B 1 158 ? 12.031 -8.133 4.727 1 93.75 158 ALA B N 1
ATOM 3293 C CA . ALA B 1 158 ? 13.172 -7.223 4.609 1 93.75 158 ALA B CA 1
ATOM 3294 C C . ALA B 1 158 ? 14.055 -7.281 5.852 1 93.75 158 ALA B C 1
ATOM 3296 O O . ALA B 1 158 ? 13.547 -7.281 6.977 1 93.75 158 ALA B O 1
ATOM 3297 N N . LEU B 1 159 ? 15.328 -7.328 5.695 1 92.38 159 LEU B N 1
ATOM 3298 C CA . LEU B 1 159 ? 16.266 -7.496 6.805 1 92.38 159 LEU B CA 1
ATOM 3299 C C . LEU B 1 159 ? 16.531 -6.16 7.488 1 92.38 159 LEU B C 1
ATOM 3301 O O . LEU B 1 159 ? 17.656 -5.664 7.457 1 92.38 159 LEU B O 1
ATOM 3305 N N . THR B 1 160 ? 15.547 -5.688 8.117 1 84.75 160 THR B N 1
ATOM 3306 C CA . THR B 1 160 ? 15.609 -4.465 8.906 1 84.75 160 THR B CA 1
ATOM 3307 C C . THR B 1 160 ? 15.445 -4.773 10.398 1 84.75 160 THR B C 1
ATOM 3309 O O . THR B 1 160 ? 15.188 -5.918 10.773 1 84.75 160 THR B O 1
ATOM 3312 N N . TYR B 1 161 ? 15.539 -3.805 11.219 1 78.62 161 TYR B N 1
ATOM 3313 C CA . TYR B 1 161 ? 15.469 -3.975 12.664 1 78.62 161 TYR B CA 1
ATOM 3314 C C . TYR B 1 161 ? 14.094 -4.488 13.078 1 78.62 161 TYR B C 1
ATOM 3316 O O . TYR B 1 161 ? 13.953 -5.117 14.133 1 78.62 161 TYR B O 1
ATOM 3324 N N . LEU B 1 162 ? 13.148 -4.324 12.25 1 79.81 162 LEU B N 1
ATOM 3325 C CA . LEU B 1 162 ? 11.789 -4.707 12.602 1 79.81 162 LEU B CA 1
ATOM 3326 C C . LEU B 1 162 ? 11.414 -6.043 11.961 1 79.81 162 LEU B C 1
ATOM 3328 O O . LEU B 1 162 ? 10.273 -6.496 12.078 1 79.81 162 LEU B O 1
ATOM 3332 N N . ALA B 1 163 ? 12.312 -6.613 11.422 1 85.44 163 ALA B N 1
ATOM 3333 C CA . ALA B 1 163 ? 12.07 -7.797 10.594 1 85.44 163 ALA B CA 1
ATOM 3334 C C . ALA B 1 163 ? 11.438 -8.914 11.414 1 85.44 163 ALA B C 1
ATOM 3336 O O . ALA B 1 163 ? 10.43 -9.5 11.008 1 85.44 163 ALA B O 1
ATOM 3337 N N . LEU B 1 164 ? 11.969 -9.172 12.57 1 87.56 164 LEU B N 1
ATOM 3338 C CA . LEU B 1 164 ? 11.523 -10.305 13.367 1 87.56 164 LEU B CA 1
ATOM 3339 C C . LEU B 1 164 ? 10.109 -10.086 13.891 1 87.56 164 LEU B C 1
ATOM 3341 O O . LEU B 1 164 ? 9.258 -10.977 13.797 1 87.56 164 LEU B O 1
ATOM 3345 N N . ASP B 1 165 ? 9.883 -8.969 14.375 1 85.38 165 ASP B N 1
ATOM 3346 C CA . ASP B 1 165 ? 8.555 -8.641 14.898 1 85.38 165 ASP B CA 1
ATOM 3347 C C . ASP B 1 165 ? 7.504 -8.695 13.789 1 85.38 165 ASP B C 1
ATOM 3349 O O . ASP B 1 165 ? 6.414 -9.234 13.992 1 85.38 165 ASP B O 1
ATOM 3353 N N . GLY B 1 166 ? 7.836 -8.156 12.711 1 86.62 166 GLY B N 1
ATOM 3354 C CA . GLY B 1 166 ? 6.926 -8.18 11.578 1 86.62 166 GLY B CA 1
ATOM 3355 C C . GLY B 1 166 ? 6.602 -9.586 11.102 1 86.62 166 GLY B C 1
ATOM 3356 O O . GLY B 1 166 ? 5.441 -9.898 10.828 1 86.62 166 GLY 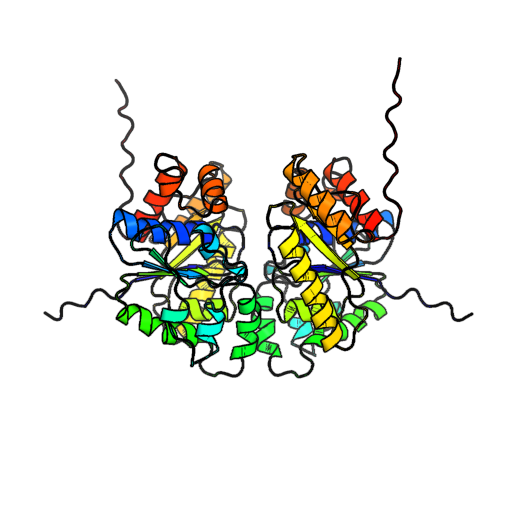B O 1
ATOM 3357 N N . CYS B 1 167 ? 7.578 -10.352 11.078 1 91 167 CYS B N 1
ATOM 3358 C CA . CYS B 1 167 ? 7.395 -11.727 10.641 1 91 167 CYS B CA 1
ATOM 3359 C C . CYS B 1 167 ? 6.527 -12.5 11.625 1 91 167 CYS B C 1
ATOM 3361 O O . CYS B 1 167 ? 5.656 -13.273 11.227 1 91 167 CYS B O 1
ATOM 3363 N N . ALA B 1 168 ? 6.773 -12.305 12.891 1 88.94 168 ALA B N 1
ATOM 3364 C CA . ALA B 1 168 ? 5.992 -12.969 13.922 1 88.94 168 ALA B CA 1
ATOM 3365 C C . ALA B 1 168 ? 4.52 -12.57 13.844 1 88.94 168 ALA B C 1
ATOM 3367 O O . ALA B 1 168 ? 3.631 -13.406 14 1 88.94 168 ALA B O 1
ATOM 3368 N N . GLU B 1 169 ? 4.316 -11.359 13.562 1 88.38 169 GLU B N 1
ATOM 3369 C CA . GLU B 1 169 ? 2.947 -10.859 13.445 1 88.38 169 GLU B CA 1
ATOM 3370 C C . GLU B 1 169 ? 2.227 -11.508 12.266 1 88.38 169 GLU B C 1
ATOM 3372 O O . GLU B 1 169 ? 1.062 -11.898 12.375 1 88.38 169 GLU B O 1
ATOM 3377 N N . VAL B 1 170 ? 2.936 -11.625 11.203 1 93.31 170 VAL B N 1
ATOM 3378 C CA . VAL B 1 170 ? 2.355 -12.25 10.023 1 93.31 170 VAL B CA 1
ATOM 3379 C C . VAL B 1 170 ? 2.014 -13.711 10.328 1 93.31 170 VAL B C 1
ATOM 3381 O O . VAL B 1 170 ? 0.911 -14.172 10.023 1 93.31 170 VAL B O 1
ATOM 3384 N N . ALA B 1 171 ? 2.916 -14.406 10.938 1 93.75 171 ALA B N 1
ATOM 3385 C CA . ALA B 1 171 ? 2.715 -15.812 11.273 1 93.75 171 ALA B CA 1
ATOM 3386 C C . ALA B 1 171 ? 1.502 -15.992 12.188 1 93.75 171 ALA B C 1
ATOM 3388 O O . ALA B 1 171 ? 0.698 -16.906 11.984 1 93.75 171 ALA B O 1
ATOM 3389 N N . ASP B 1 172 ? 1.381 -15.102 13.102 1 91.94 172 ASP B N 1
ATOM 3390 C CA . ASP B 1 172 ? 0.257 -15.148 14.031 1 91.94 172 ASP B CA 1
ATOM 3391 C C . ASP B 1 172 ? -1.065 -14.906 13.312 1 91.94 172 ASP B C 1
ATOM 3393 O O . ASP B 1 172 ? -2.051 -15.609 13.555 1 91.94 172 ASP B O 1
ATOM 3397 N N . THR B 1 173 ? -1.039 -13.969 12.453 1 91.69 173 THR B N 1
ATOM 3398 C CA . THR B 1 173 ? -2.244 -13.648 11.695 1 91.69 173 THR B CA 1
ATOM 3399 C C . THR B 1 173 ? -2.648 -14.812 10.797 1 91.69 173 THR B C 1
ATOM 3401 O O . THR B 1 173 ? -3.828 -15.156 10.711 1 91.69 173 THR B O 1
ATOM 3404 N N . VAL B 1 174 ? -1.727 -15.43 10.172 1 95.44 174 VAL B N 1
ATOM 3405 C CA . VAL B 1 174 ? -1.98 -16.578 9.312 1 95.44 174 VAL B CA 1
ATOM 3406 C C . VAL B 1 174 ? -2.621 -17.703 10.117 1 95.44 174 VAL B C 1
ATOM 3408 O O . VAL B 1 174 ? -3.611 -18.297 9.688 1 95.44 174 VAL B O 1
ATOM 3411 N N . ARG B 1 175 ? -2.127 -17.906 11.281 1 93.94 175 ARG B N 1
ATOM 3412 C CA . ARG B 1 175 ? -2.66 -18.938 12.164 1 93.94 175 ARG B CA 1
ATOM 3413 C C . ARG B 1 175 ? -4.094 -18.609 12.57 1 93.94 175 ARG B C 1
ATOM 3415 O O . ARG B 1 175 ? -4.969 -19.484 12.523 1 93.94 175 ARG B O 1
ATOM 3422 N N . GLN B 1 176 ? -4.32 -17.422 12.875 1 92.75 176 GLN B N 1
ATOM 3423 C CA . GLN B 1 176 ? -5.641 -16.984 13.328 1 92.75 176 GLN B CA 1
ATOM 3424 C C . GLN B 1 176 ? -6.676 -17.125 12.211 1 92.75 176 GLN B C 1
ATOM 3426 O O . GLN B 1 176 ? -7.789 -17.594 12.438 1 92.75 176 GLN B O 1
ATOM 3431 N N . VAL B 1 177 ? -6.289 -16.703 11.07 1 92.25 177 VAL B N 1
ATOM 3432 C CA . VAL B 1 177 ? -7.184 -16.812 9.922 1 92.25 177 VAL B CA 1
ATOM 3433 C C . VAL B 1 177 ? -7.465 -18.281 9.625 1 92.25 177 VAL B C 1
ATOM 3435 O O . VAL B 1 177 ? -8.609 -18.656 9.367 1 92.25 177 VAL B O 1
ATOM 3438 N N . GLY B 1 178 ? -6.41 -19.109 9.664 1 93.94 178 GLY B N 1
ATOM 3439 C CA . GLY B 1 178 ? -6.602 -20.531 9.461 1 93.94 178 GLY B CA 1
ATOM 3440 C C . GLY B 1 178 ? -7.598 -21.141 10.422 1 93.94 178 GLY B C 1
ATOM 3441 O O . GLY B 1 178 ? -8.5 -21.875 10.016 1 93.94 178 GLY B O 1
ATOM 3442 N N . GLU B 1 179 ? -7.492 -20.797 11.648 1 93.94 179 GLU B N 1
ATOM 3443 C CA . GLU B 1 179 ? -8.391 -21.297 12.68 1 93.94 179 GLU B CA 1
ATOM 3444 C C . GLU B 1 179 ? -9.82 -20.812 12.461 1 93.94 179 GLU B C 1
ATOM 3446 O O . GLU B 1 179 ? -10.766 -21.594 12.523 1 93.94 179 GLU B O 1
ATOM 3451 N N . ALA B 1 180 ? -9.938 -19.625 12.148 1 92.75 180 ALA B N 1
ATOM 3452 C CA . ALA B 1 180 ? -11.258 -19 11.992 1 92.75 180 ALA B CA 1
ATOM 3453 C C . ALA B 1 180 ? -11.977 -19.547 10.766 1 92.75 180 ALA B C 1
ATOM 3455 O O . ALA B 1 180 ? -13.203 -19.656 10.766 1 92.75 180 ALA B O 1
ATOM 3456 N N . GLU B 1 181 ? -11.188 -19.922 9.789 1 92.88 181 GLU B N 1
ATOM 3457 C CA . GLU B 1 181 ? -11.789 -20.312 8.516 1 92.88 181 GLU B CA 1
ATOM 3458 C C . GLU B 1 181 ? -11.773 -21.828 8.344 1 92.88 181 GLU B C 1
ATOM 3460 O O . GLU B 1 181 ? -11.961 -22.328 7.234 1 92.88 181 GLU B O 1
ATOM 3465 N N . GLY B 1 182 ? -11.461 -22.531 9.383 1 91.38 182 GLY B N 1
ATOM 3466 C CA . GLY B 1 182 ? -11.508 -23.984 9.367 1 91.38 182 GLY B CA 1
ATOM 3467 C C . GLY B 1 182 ? -10.336 -24.609 8.625 1 91.38 182 GLY B C 1
ATOM 3468 O O . GLY B 1 182 ? -10.492 -25.656 7.98 1 91.38 182 GLY B O 1
ATOM 3469 N N . ARG B 1 183 ? -9.258 -23.922 8.57 1 91.19 183 ARG B N 1
ATOM 3470 C CA . ARG B 1 183 ? -8.023 -24.406 7.961 1 91.19 183 ARG B CA 1
ATOM 3471 C C . ARG B 1 183 ? -6.883 -24.422 8.977 1 91.19 183 ARG B C 1
ATOM 3473 O O . ARG B 1 183 ? -5.898 -23.688 8.812 1 91.19 183 ARG B O 1
ATOM 3480 N N . PRO B 1 184 ? -6.922 -25.297 9.875 1 87.88 184 PRO B N 1
ATOM 3481 C CA . PRO B 1 184 ? -5.934 -25.281 10.953 1 87.88 184 PRO B CA 1
ATOM 3482 C C . PRO B 1 184 ? -4.52 -25.594 10.469 1 87.88 184 PRO B C 1
ATOM 3484 O O . PRO B 1 184 ? -3.547 -25.297 11.172 1 87.88 184 PRO B O 1
ATOM 3487 N N . ASP B 1 185 ? -4.406 -26.062 9.203 1 88.06 185 ASP B N 1
ATOM 3488 C CA . ASP B 1 185 ? -3.09 -26.422 8.688 1 88.06 185 ASP B CA 1
ATOM 3489 C C . ASP B 1 185 ? -2.441 -25.25 7.957 1 88.06 185 ASP B C 1
ATOM 3491 O O . ASP B 1 185 ? -1.277 -25.328 7.555 1 88.06 185 ASP B O 1
ATOM 3495 N N . LEU B 1 186 ? -3.246 -24.188 7.863 1 90.94 186 LEU B N 1
ATOM 3496 C CA . LEU B 1 186 ? -2.686 -23.016 7.199 1 90.94 186 LEU B CA 1
ATOM 3497 C C . LEU B 1 186 ? -1.547 -22.422 8.016 1 90.94 186 LEU B C 1
ATOM 3499 O O . LEU B 1 186 ? -1.721 -22.109 9.195 1 90.94 186 LEU B O 1
ATOM 3503 N N . ARG B 1 187 ? -0.339 -22.328 7.422 1 92.06 187 ARG B N 1
ATOM 3504 C CA . ARG B 1 187 ? 0.832 -21.781 8.094 1 92.06 187 ARG B CA 1
ATOM 3505 C C . ARG B 1 187 ? 1.799 -21.156 7.094 1 92.06 187 ARG B C 1
ATOM 3507 O O . ARG B 1 187 ? 1.689 -21.391 5.887 1 92.06 187 ARG B O 1
ATOM 3514 N N . VAL B 1 188 ? 2.682 -20.453 7.648 1 95.62 188 VAL B N 1
ATOM 3515 C CA . VAL B 1 188 ? 3.779 -19.938 6.836 1 95.62 188 VAL B CA 1
ATOM 3516 C C . VAL B 1 188 ? 4.672 -21.094 6.387 1 95.62 188 VAL B C 1
ATOM 3518 O O . VAL B 1 188 ? 5.203 -21.828 7.219 1 95.62 188 VAL B O 1
ATOM 3521 N N . THR B 1 189 ? 4.836 -21.25 5.09 1 95 189 THR B N 1
ATOM 3522 C CA . THR B 1 189 ? 5.594 -22.391 4.574 1 95 189 THR B CA 1
ATOM 3523 C C . THR B 1 189 ? 7.027 -21.984 4.246 1 95 189 THR B C 1
ATOM 3525 O O . THR B 1 189 ? 7.934 -22.812 4.258 1 95 189 THR B O 1
ATOM 3528 N N . LYS B 1 190 ? 7.219 -20.719 3.947 1 96.94 190 LYS B N 1
ATOM 3529 C CA . LYS B 1 190 ? 8.555 -20.234 3.617 1 96.94 190 LYS B CA 1
ATOM 3530 C C . LYS B 1 190 ? 8.711 -18.766 4.023 1 96.94 190 LYS B C 1
ATOM 3532 O O . LYS B 1 190 ? 7.781 -17.969 3.881 1 96.94 190 LYS B O 1
ATOM 3537 N N . VAL B 1 191 ? 9.859 -18.469 4.523 1 97.56 191 VAL B N 1
ATOM 3538 C CA . VAL B 1 191 ? 10.281 -17.094 4.789 1 97.56 191 VAL B CA 1
ATOM 3539 C C . VAL B 1 191 ? 11.453 -16.719 3.879 1 97.56 191 VAL B C 1
ATOM 3541 O O . VAL B 1 191 ? 12.477 -17.406 3.873 1 97.56 191 VAL B O 1
ATOM 3544 N N . VAL B 1 192 ? 11.312 -15.68 3.102 1 98 192 VAL B N 1
ATOM 3545 C CA . VAL B 1 192 ? 12.352 -15.289 2.156 1 98 192 VAL B CA 1
ATOM 3546 C C . VAL B 1 192 ? 12.953 -13.953 2.574 1 98 192 VAL B C 1
ATOM 3548 O O . VAL B 1 192 ? 12.289 -12.914 2.494 1 98 192 VAL B O 1
ATOM 3551 N N . PRO B 1 193 ? 14.234 -13.953 2.99 1 97.5 193 PRO B N 1
ATOM 3552 C CA . PRO B 1 193 ? 14.883 -12.664 3.264 1 97.5 193 PRO B CA 1
ATOM 3553 C C . PRO B 1 193 ? 15.047 -11.812 2.008 1 97.5 193 PRO B C 1
ATOM 3555 O O . PRO B 1 193 ? 15.438 -12.32 0.957 1 97.5 193 PRO B O 1
ATOM 3558 N N . THR B 1 194 ? 14.68 -10.57 2.135 1 97.06 194 THR B N 1
ATOM 3559 C CA . THR B 1 194 ? 14.773 -9.656 1.003 1 97.06 194 THR B CA 1
ATOM 3560 C C . THR B 1 194 ? 15.539 -8.398 1.391 1 97.06 194 THR B C 1
ATOM 3562 O O . THR B 1 194 ? 15.875 -8.203 2.561 1 97.06 194 THR B O 1
ATOM 3565 N N . LEU B 1 195 ? 15.898 -7.617 0.329 1 93.81 195 LEU B N 1
ATOM 3566 C CA . LEU B 1 195 ? 16.688 -6.402 0.497 1 93.81 195 LEU B CA 1
ATOM 3567 C C . LEU B 1 195 ? 17.984 -6.699 1.234 1 93.81 195 LEU B C 1
ATOM 3569 O O . LEU B 1 195 ? 18.359 -5.98 2.164 1 93.81 195 LEU B O 1
ATOM 3573 N N . TYR B 1 196 ? 18.562 -7.707 0.839 1 94.75 196 TYR B N 1
ATOM 3574 C CA . TYR B 1 196 ? 19.734 -8.219 1.544 1 94.75 196 TYR B CA 1
ATOM 3575 C C . TYR B 1 196 ? 21 -7.48 1.11 1 94.75 196 TYR B C 1
ATOM 3577 O O . TYR B 1 196 ? 21.266 -7.344 -0.086 1 94.75 196 TYR B O 1
ATOM 3585 N N . ARG B 1 197 ? 21.656 -6.988 2.09 1 92 197 ARG B N 1
ATOM 3586 C CA . ARG B 1 197 ? 23.047 -6.539 2.016 1 92 197 ARG B CA 1
ATOM 3587 C C . ARG B 1 197 ? 23.891 -7.184 3.107 1 92 197 ARG B C 1
ATOM 3589 O O . ARG B 1 197 ? 23.422 -7.375 4.23 1 92 197 ARG B O 1
ATOM 3596 N N . LYS B 1 198 ? 25.125 -7.441 2.713 1 91.88 198 LYS B N 1
ATOM 3597 C CA . LYS B 1 198 ? 25.984 -8.094 3.703 1 91.88 198 LYS B CA 1
ATOM 3598 C C . LYS B 1 198 ? 26.375 -7.117 4.809 1 91.88 198 LYS B C 1
ATOM 3600 O O . LYS B 1 198 ? 27.281 -6.293 4.629 1 91.88 198 LYS B O 1
ATOM 3605 N N . THR B 1 199 ? 25.75 -7.18 5.855 1 92.88 199 THR B N 1
ATOM 3606 C CA . THR B 1 199 ? 26.016 -6.375 7.047 1 92.88 199 THR B CA 1
ATOM 3607 C C . THR B 1 199 ? 25.922 -7.227 8.305 1 92.88 199 THR B C 1
ATOM 3609 O O . THR B 1 199 ? 25.406 -8.352 8.266 1 92.88 199 THR B O 1
ATOM 3612 N N . ALA B 1 200 ? 26.453 -6.684 9.336 1 93.31 200 ALA B N 1
ATOM 3613 C CA . ALA B 1 200 ? 26.359 -7.367 10.617 1 93.31 200 ALA B CA 1
ATOM 3614 C C . ALA B 1 200 ? 24.906 -7.52 11.055 1 93.31 200 ALA B C 1
ATOM 3616 O O . ALA B 1 200 ? 24.516 -8.562 11.594 1 93.31 200 ALA B O 1
ATOM 3617 N N . LEU B 1 201 ? 24.203 -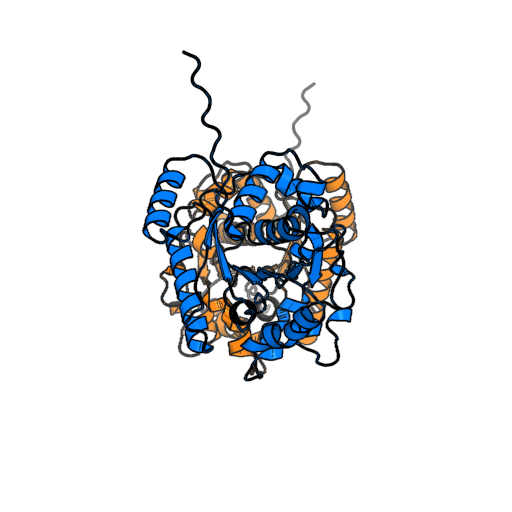6.57 10.812 1 90.62 201 LEU B N 1
ATOM 3618 C CA . LEU B 1 201 ? 22.781 -6.594 11.172 1 90.62 201 LEU B CA 1
ATOM 3619 C C . LEU B 1 201 ? 22.047 -7.684 10.398 1 90.62 201 LEU B C 1
ATOM 3621 O O . LEU B 1 201 ? 21.297 -8.461 10.992 1 90.62 201 LEU B O 1
ATOM 3625 N N . ALA B 1 202 ? 22.25 -7.68 9.133 1 94 202 ALA B N 1
ATOM 3626 C CA . ALA B 1 202 ? 21.594 -8.695 8.305 1 94 202 ALA B CA 1
ATOM 3627 C C . ALA B 1 202 ? 21.953 -10.102 8.781 1 94 202 ALA B C 1
ATOM 3629 O O . ALA B 1 202 ? 21.078 -10.969 8.859 1 94 202 ALA B O 1
ATOM 3630 N N . THR B 1 203 ? 23.172 -10.258 9.102 1 94.88 203 THR B N 1
ATOM 3631 C CA . THR B 1 203 ? 23.625 -11.555 9.586 1 94.88 203 THR B CA 1
ATOM 3632 C C . THR B 1 203 ? 22.922 -11.93 10.883 1 94.88 203 THR B C 1
ATOM 3634 O O . THR B 1 203 ? 22.453 -13.055 11.039 1 94.88 203 THR B O 1
ATOM 3637 N N . ALA B 1 204 ? 22.859 -11.039 11.719 1 95.12 204 ALA B N 1
ATOM 3638 C CA . ALA B 1 204 ? 22.203 -11.266 13.008 1 95.12 204 ALA B CA 1
ATOM 3639 C C . ALA B 1 204 ? 20.719 -11.609 12.812 1 95.12 204 ALA B C 1
ATOM 3641 O O . ALA B 1 204 ? 20.203 -12.516 13.461 1 95.12 204 ALA B O 1
ATOM 3642 N N . ILE B 1 205 ? 20.062 -10.891 11.984 1 94.81 205 ILE B N 1
ATOM 3643 C CA . ILE B 1 205 ? 18.641 -11.109 11.719 1 94.81 205 ILE B CA 1
ATOM 3644 C C . ILE B 1 205 ? 18.438 -12.492 11.102 1 94.81 205 ILE B C 1
ATOM 3646 O 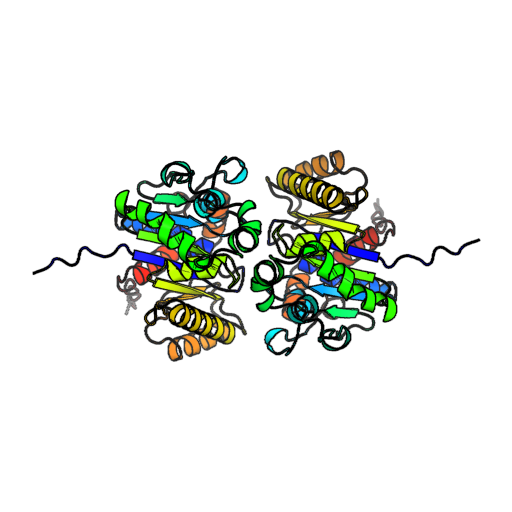O . ILE B 1 205 ? 17.516 -13.219 11.484 1 94.81 205 ILE B O 1
ATOM 3650 N N . LEU B 1 206 ? 19.297 -12.844 10.195 1 95.94 206 LEU B N 1
ATOM 3651 C CA . LEU B 1 206 ? 19.203 -14.141 9.539 1 95.94 206 LEU B CA 1
ATOM 3652 C C . LEU B 1 206 ? 19.359 -15.273 10.547 1 95.94 206 LEU B C 1
ATOM 3654 O O . LEU B 1 206 ? 18.641 -16.281 10.461 1 95.94 206 LEU B O 1
ATOM 3658 N N . GLU B 1 207 ? 20.203 -15.078 11.438 1 95.88 207 GLU B N 1
ATOM 3659 C CA . GLU B 1 207 ? 20.406 -16.094 12.477 1 95.88 207 GLU B CA 1
ATOM 3660 C C . GLU B 1 207 ? 19.156 -16.25 13.328 1 95.88 207 GLU B C 1
ATOM 3662 O O . GLU B 1 207 ? 18.75 -17.375 13.656 1 95.88 207 GLU B O 1
ATOM 3667 N N . ARG B 1 208 ? 18.562 -15.195 13.641 1 95.12 208 ARG B N 1
ATOM 3668 C CA . ARG B 1 208 ? 17.359 -15.234 14.445 1 95.12 208 ARG B CA 1
ATOM 3669 C C . ARG B 1 208 ? 16.188 -15.828 13.664 1 95.12 208 ARG B C 1
ATOM 3671 O O . ARG B 1 208 ? 15.406 -16.609 14.203 1 95.12 208 ARG B O 1
ATOM 3678 N N . LEU B 1 209 ? 16.094 -15.438 12.438 1 95.44 209 LEU B N 1
ATOM 3679 C CA . LEU B 1 209 ? 15.055 -16 11.578 1 95.44 209 LEU B CA 1
ATOM 3680 C C . LEU B 1 209 ? 15.219 -17.516 11.453 1 95.44 209 LEU B C 1
ATOM 3682 O O . LEU B 1 209 ? 14.227 -18.25 11.445 1 95.44 209 LEU B O 1
ATOM 3686 N N . LYS B 1 210 ? 16.438 -17.906 11.328 1 95.06 210 LYS B N 1
ATOM 3687 C CA . LYS B 1 210 ? 16.703 -19.344 11.227 1 95.06 210 LYS B CA 1
ATOM 3688 C C . LYS B 1 210 ? 16.266 -20.078 12.492 1 95.06 210 LYS B C 1
ATOM 3690 O O . LYS B 1 210 ? 15.75 -21.188 12.422 1 95.06 210 LYS B O 1
ATOM 3695 N N . ALA B 1 211 ? 16.469 -19.453 13.586 1 93.94 211 ALA B N 1
ATOM 3696 C CA . ALA B 1 211 ? 16.062 -20.047 14.859 1 93.94 211 ALA B CA 1
ATOM 3697 C C . ALA B 1 211 ? 14.547 -20.125 14.969 1 93.94 211 ALA B C 1
ATOM 3699 O O . ALA B 1 211 ? 14.008 -21.109 15.477 1 93.94 211 ALA B O 1
ATOM 3700 N N . TYR B 1 212 ? 13.875 -19.156 14.492 1 90.5 212 TYR B N 1
ATOM 3701 C CA . TYR B 1 212 ? 12.43 -19.062 14.609 1 90.5 212 TYR B CA 1
ATOM 3702 C C . TYR B 1 212 ? 11.742 -19.922 13.547 1 90.5 212 TYR B C 1
ATOM 3704 O O . TYR B 1 212 ? 10.648 -20.438 13.781 1 90.5 212 TYR B O 1
ATOM 3712 N N . PHE B 1 213 ? 12.422 -19.969 12.391 1 92.19 213 PHE B N 1
ATOM 3713 C CA . PHE B 1 213 ? 11.883 -20.719 11.266 1 92.19 213 PHE B CA 1
ATOM 3714 C C . PHE B 1 213 ? 12.922 -21.688 10.711 1 92.19 213 PHE B C 1
ATOM 3716 O O . PHE B 1 213 ? 13.297 -21.594 9.539 1 92.19 213 PHE B O 1
ATOM 3723 N N . PRO B 1 214 ? 13.312 -22.656 11.414 1 91.62 214 PRO B N 1
ATOM 3724 C CA . PRO B 1 214 ? 14.43 -23.531 11.023 1 91.62 214 PRO B CA 1
ATOM 3725 C C . PRO B 1 214 ? 14.148 -24.297 9.734 1 91.62 214 PRO B C 1
ATOM 3727 O O . PRO B 1 214 ? 15.055 -24.516 8.922 1 91.62 214 PRO B O 1
ATOM 3730 N N . ASP B 1 215 ? 12.914 -24.609 9.453 1 91.19 215 ASP B N 1
ATOM 3731 C CA . ASP B 1 215 ? 12.617 -25.438 8.289 1 91.19 215 ASP B CA 1
ATOM 3732 C C . ASP B 1 215 ? 12 -24.609 7.164 1 91.19 215 ASP B C 1
ATOM 3734 O O . ASP B 1 215 ? 11.797 -25.109 6.055 1 91.19 215 ASP B O 1
ATOM 3738 N N . ALA B 1 216 ? 11.766 -23.328 7.492 1 94.06 216 ALA B N 1
ATOM 3739 C CA . ALA B 1 216 ? 10.984 -22.547 6.535 1 94.06 216 ALA B CA 1
ATOM 3740 C C . ALA B 1 216 ? 11.82 -21.406 5.953 1 94.06 216 ALA B C 1
ATOM 3742 O O . ALA B 1 216 ? 11.438 -20.812 4.941 1 94.06 216 ALA B O 1
ATOM 3743 N N . LEU B 1 217 ? 12.969 -21.156 6.504 1 96.38 217 LEU B N 1
ATOM 3744 C CA . LEU B 1 217 ? 13.766 -20.031 6.023 1 96.38 217 LEU B CA 1
ATOM 3745 C C . LEU B 1 217 ? 14.461 -20.375 4.707 1 96.38 217 LEU B C 1
ATOM 3747 O O . LEU B 1 217 ? 15.141 -21.406 4.613 1 96.38 217 LEU B O 1
ATOM 3751 N N . ALA B 1 218 ? 14.258 -19.578 3.748 1 96.69 218 ALA B N 1
ATOM 3752 C CA . ALA B 1 218 ? 14.938 -19.781 2.471 1 96.69 218 ALA B CA 1
ATOM 3753 C C . ALA B 1 218 ? 16.438 -19.625 2.621 1 96.69 218 ALA B C 1
ATOM 3755 O O . ALA B 1 218 ? 16.906 -18.734 3.336 1 96.69 218 ALA B O 1
ATOM 3756 N N . ALA B 1 219 ? 17.156 -20.406 1.938 1 94.81 219 ALA B N 1
ATOM 3757 C CA . ALA B 1 219 ? 18.609 -20.359 1.971 1 94.81 219 ALA B CA 1
ATOM 3758 C C . ALA B 1 219 ? 19.141 -19.156 1.181 1 94.81 219 ALA B C 1
ATOM 3760 O O . ALA B 1 219 ? 20.188 -18.609 1.52 1 94.81 219 ALA B O 1
ATOM 3761 N N . THR B 1 220 ? 18.453 -18.812 0.152 1 95.69 220 THR B N 1
ATOM 3762 C CA . THR B 1 220 ? 18.891 -17.734 -0.73 1 95.69 220 THR B CA 1
ATOM 3763 C C . THR B 1 220 ? 18.125 -16.453 -0.426 1 95.69 220 THR B C 1
ATOM 3765 O O . THR B 1 220 ? 16.906 -16.391 -0.611 1 95.69 220 THR B O 1
ATOM 3768 N N . PRO B 1 221 ? 18.828 -15.391 0.011 1 96.62 221 PRO B N 1
ATOM 3769 C CA . PRO B 1 221 ? 18.188 -14.086 0.145 1 96.62 221 PRO B CA 1
ATOM 3770 C C . PRO B 1 221 ? 18.125 -13.32 -1.178 1 96.62 221 PRO B C 1
ATOM 3772 O O . PRO B 1 221 ? 18.938 -13.555 -2.068 1 96.62 221 PRO B O 1
ATOM 3775 N N . LEU B 1 222 ? 17.109 -12.516 -1.28 1 97.31 222 LEU B N 1
ATOM 3776 C CA . LEU B 1 222 ? 17.047 -11.633 -2.438 1 97.31 222 LEU B CA 1
ATOM 3777 C C . LEU B 1 222 ? 17.781 -10.32 -2.166 1 97.31 222 LEU B C 1
ATOM 3779 O O . LEU B 1 222 ? 17.344 -9.523 -1.331 1 97.31 222 LEU B O 1
ATOM 3783 N N . GLY B 1 223 ? 18.859 -10.156 -2.855 1 95.62 223 GLY B N 1
ATOM 3784 C CA . GLY B 1 223 ? 19.609 -8.922 -2.748 1 95.62 223 GLY B CA 1
ATOM 3785 C C . GLY B 1 223 ? 19.156 -7.859 -3.732 1 95.62 223 GLY B C 1
ATOM 3786 O O . GLY B 1 223 ? 18.203 -8.062 -4.477 1 95.62 223 GLY B O 1
ATOM 3787 N N . TYR B 1 224 ? 19.859 -6.797 -3.67 1 90.56 224 TYR B N 1
ATOM 3788 C CA . TYR B 1 224 ? 19.578 -5.703 -4.594 1 90.56 224 TYR B CA 1
ATOM 3789 C C . TYR B 1 224 ? 20.125 -6.008 -5.98 1 90.56 224 TYR B C 1
ATOM 3791 O O . TYR B 1 224 ? 21.25 -6.488 -6.117 1 90.56 224 TYR B O 1
ATOM 3799 N N . ASP B 1 225 ? 19.281 -5.801 -6.965 1 93.56 225 ASP B N 1
ATOM 3800 C CA . ASP B 1 225 ? 19.719 -5.945 -8.352 1 93.56 225 ASP B CA 1
ATOM 3801 C C . ASP B 1 225 ? 18.938 -5.008 -9.266 1 93.56 225 ASP B C 1
ATOM 3803 O O . ASP B 1 225 ? 17.719 -5.148 -9.43 1 93.56 225 ASP B O 1
ATOM 3807 N N . VAL B 1 226 ? 19.578 -4.121 -9.93 1 91.38 226 VAL B N 1
ATOM 3808 C CA . VAL B 1 226 ? 18.969 -3.064 -10.734 1 91.38 226 VAL B CA 1
ATOM 3809 C C . VAL B 1 226 ? 18.234 -3.682 -11.914 1 91.38 226 VAL B C 1
ATOM 3811 O O . VAL B 1 226 ? 17.234 -3.123 -12.391 1 91.38 226 VAL B O 1
ATOM 3814 N N . LYS B 1 227 ? 18.734 -4.805 -12.406 1 94.94 227 LYS B N 1
ATOM 3815 C CA . LYS B 1 227 ? 18.109 -5.43 -13.57 1 94.94 227 LYS B CA 1
ATOM 3816 C C . LYS B 1 227 ? 16.719 -5.945 -13.242 1 94.94 227 LYS B C 1
ATOM 3818 O O . LYS B 1 227 ? 15.844 -5.988 -14.117 1 94.94 227 LYS B O 1
ATOM 3823 N N . VAL B 1 228 ? 16.516 -6.32 -12 1 94.56 228 VAL B N 1
ATOM 3824 C CA . VAL B 1 228 ? 15.195 -6.77 -11.578 1 94.56 228 VAL B CA 1
ATOM 3825 C C . VAL B 1 228 ? 14.203 -5.609 -11.664 1 94.56 228 VAL B C 1
ATOM 3827 O O . VAL B 1 228 ? 13.102 -5.762 -12.203 1 94.56 228 VAL B O 1
ATOM 3830 N N . ASP B 1 229 ? 14.633 -4.449 -11.227 1 90.25 229 ASP B N 1
ATOM 3831 C CA . ASP B 1 229 ? 13.805 -3.25 -11.281 1 90.25 229 ASP B CA 1
ATOM 3832 C C . ASP B 1 229 ? 13.523 -2.838 -12.727 1 90.25 229 ASP B C 1
ATOM 3834 O O . ASP B 1 229 ? 12.398 -2.477 -13.07 1 90.25 229 ASP B O 1
ATOM 3838 N N . GLU B 1 230 ? 14.531 -2.902 -13.523 1 91.81 230 GLU B N 1
ATOM 3839 C CA . GLU B 1 230 ? 14.406 -2.535 -14.93 1 91.81 230 GLU B CA 1
ATOM 3840 C C . GLU B 1 230 ? 13.43 -3.455 -15.656 1 91.81 230 GLU B C 1
ATOM 3842 O O . GLU B 1 230 ? 12.586 -2.99 -16.422 1 91.81 230 GLU B O 1
ATOM 3847 N N . ALA B 1 231 ? 13.555 -4.699 -15.383 1 94.38 231 ALA B N 1
ATOM 3848 C CA . ALA B 1 231 ? 12.672 -5.672 -16.016 1 94.38 231 ALA B CA 1
ATOM 3849 C C . ALA B 1 231 ? 11.211 -5.359 -15.727 1 94.38 231 ALA B C 1
ATOM 3851 O O . ALA B 1 231 ? 10.375 -5.344 -16.641 1 94.38 231 ALA B O 1
ATOM 3852 N N . GLN B 1 232 ? 10.93 -5.082 -14.516 1 90.94 232 GLN B N 1
ATOM 3853 C CA . GLN B 1 232 ? 9.562 -4.785 -14.102 1 90.94 232 GLN B CA 1
ATOM 3854 C C . GLN B 1 232 ? 9.047 -3.512 -14.766 1 90.94 232 GLN B C 1
ATOM 3856 O O . GLN B 1 232 ? 7.895 -3.453 -15.195 1 90.94 232 GLN B O 1
ATOM 3861 N N . SER B 1 233 ? 9.891 -2.529 -14.922 1 87 233 SER B N 1
ATOM 3862 C CA . SER B 1 233 ? 9.508 -1.264 -15.539 1 87 233 SER B CA 1
ATOM 3863 C C . SER B 1 233 ? 9.227 -1.439 -17.031 1 87 233 SER B C 1
ATOM 3865 O O . SER B 1 233 ? 8.469 -0.662 -17.609 1 87 233 SER B O 1
ATOM 3867 N N . HIS B 1 234 ? 9.781 -2.51 -17.594 1 91.25 234 HIS B N 1
ATOM 3868 C CA . HIS B 1 234 ? 9.602 -2.777 -19.016 1 91.25 234 HIS B CA 1
ATOM 3869 C C . HIS B 1 234 ? 8.469 -3.764 -19.25 1 91.25 234 HIS B C 1
ATOM 3871 O O . HIS B 1 234 ? 8.211 -4.16 -20.391 1 91.25 234 HIS B O 1
ATOM 3877 N N . GLY B 1 235 ? 7.863 -4.18 -18.125 1 93 235 GLY B N 1
ATOM 3878 C CA . GLY B 1 235 ? 6.777 -5.141 -18.266 1 93 235 GLY B CA 1
ATOM 3879 C C . GLY B 1 235 ? 7.246 -6.516 -18.688 1 93 235 GLY B C 1
ATOM 3880 O O . GLY B 1 235 ? 6.562 -7.195 -19.453 1 93 235 GLY B O 1
ATOM 3881 N N . GLN B 1 236 ? 8.469 -6.84 -18.266 1 93.56 236 GLN B N 1
ATOM 3882 C CA . GLN B 1 236 ? 9.078 -8.117 -18.625 1 93.56 236 GLN B CA 1
ATOM 3883 C C . GLN B 1 236 ? 9.586 -8.844 -17.375 1 93.56 236 GLN B C 1
ATOM 3885 O O . GLN B 1 236 ? 9.93 -8.211 -16.375 1 93.56 236 GLN B O 1
ATOM 3890 N N . THR B 1 237 ? 9.641 -10.164 -17.484 1 93.38 237 THR B N 1
ATOM 3891 C CA . THR B 1 237 ? 10.305 -10.922 -16.438 1 93.38 237 THR B CA 1
ATOM 3892 C C . THR B 1 237 ? 11.82 -10.773 -16.547 1 93.38 237 THR B C 1
ATOM 3894 O O . THR B 1 237 ? 12.344 -10.352 -17.578 1 93.38 237 THR B O 1
ATOM 3897 N N . ILE B 1 238 ? 12.477 -11.102 -15.484 1 95.25 238 ILE B N 1
ATOM 3898 C CA . ILE B 1 238 ? 13.922 -10.953 -15.438 1 95.25 238 ILE B CA 1
ATOM 3899 C C . ILE B 1 238 ? 14.57 -11.859 -16.484 1 95.25 238 ILE B C 1
ATOM 3901 O O . ILE B 1 238 ? 15.617 -11.523 -17.047 1 95.25 238 ILE B O 1
ATOM 3905 N N . TRP B 1 239 ? 13.938 -12.969 -16.875 1 94.81 239 TRP B N 1
ATOM 3906 C CA . TRP B 1 239 ? 14.523 -13.914 -17.828 1 94.81 239 TRP B CA 1
ATOM 3907 C C . TRP B 1 239 ? 14.328 -13.43 -19.25 1 94.81 239 TRP B C 1
ATOM 3909 O O . TRP B 1 239 ? 15.086 -13.812 -20.156 1 94.81 239 TRP B O 1
ATOM 3919 N N . GLU B 1 240 ? 13.305 -12.656 -19.531 1 93.5 240 GLU B N 1
ATOM 3920 C CA . GLU B 1 240 ? 13.133 -12 -20.812 1 93.5 240 GLU B CA 1
ATOM 3921 C C . GLU B 1 240 ? 14.086 -10.812 -20.953 1 93.5 240 GLU B C 1
ATOM 3923 O O . GLU B 1 240 ? 14.625 -10.57 -22.047 1 93.5 240 GLU B O 1
ATOM 3928 N N . TYR B 1 241 ? 14.289 -10.156 -19.891 1 95.25 241 TYR B N 1
ATOM 3929 C CA . TYR B 1 241 ? 15 -8.883 -19.906 1 95.25 241 TYR B CA 1
ATOM 3930 C C . TYR B 1 241 ? 16.5 -9.094 -19.75 1 95.25 241 TYR B C 1
ATOM 3932 O O . TYR B 1 241 ? 17.297 -8.547 -20.516 1 95.25 241 TYR B O 1
ATOM 3940 N N . ALA B 1 242 ? 16.938 -9.898 -18.75 1 97.19 242 ALA B N 1
ATOM 3941 C CA . ALA B 1 242 ? 18.344 -10.117 -18.422 1 97.19 242 ALA B CA 1
ATOM 3942 C C . ALA B 1 242 ? 18.562 -11.523 -17.844 1 97.19 242 ALA B C 1
ATOM 3944 O O . ALA B 1 242 ? 18.906 -11.672 -16.672 1 97.19 242 ALA B O 1
ATOM 3945 N N . PRO B 1 243 ? 18.5 -12.516 -18.672 1 95.44 243 PRO B N 1
ATOM 3946 C CA . PRO B 1 243 ? 18.516 -13.914 -18.234 1 95.44 243 PRO B CA 1
ATOM 3947 C C . PRO B 1 243 ? 19.828 -14.312 -17.562 1 95.44 243 PRO B C 1
ATOM 3949 O O . PRO B 1 243 ? 19.859 -15.266 -16.766 1 95.44 243 PRO B O 1
ATOM 3952 N N . ARG B 1 244 ? 20.922 -13.602 -17.75 1 95.94 244 ARG B N 1
ATOM 3953 C CA . ARG B 1 244 ? 22.219 -14 -17.219 1 95.94 244 ARG B CA 1
ATOM 3954 C C . ARG B 1 244 ? 22.625 -13.102 -16.047 1 95.94 244 ARG B C 1
ATOM 3956 O O . ARG B 1 244 ? 23.75 -13.203 -15.555 1 95.94 244 ARG B O 1
ATOM 3963 N N . SER B 1 245 ? 21.719 -12.289 -15.602 1 96.81 245 SER B N 1
ATOM 3964 C CA . SER B 1 245 ? 22.016 -11.344 -14.523 1 96.81 245 SER B CA 1
ATOM 3965 C C . SER B 1 245 ? 22.062 -12.055 -13.172 1 96.81 245 SER B C 1
ATOM 3967 O O . SER B 1 245 ? 21.578 -13.172 -13.031 1 96.81 245 SER B O 1
ATOM 3969 N N . ARG B 1 246 ? 22.719 -11.375 -12.25 1 95.94 246 ARG B N 1
ATOM 3970 C CA . ARG B 1 246 ? 22.734 -11.859 -10.875 1 95.94 246 ARG B CA 1
ATOM 3971 C C . ARG B 1 246 ? 21.328 -11.953 -10.312 1 95.94 246 ARG B C 1
ATOM 3973 O O . ARG B 1 246 ? 21 -12.883 -9.57 1 95.94 246 ARG B O 1
ATOM 3980 N N . GLY B 1 247 ? 20.484 -11.047 -10.703 1 96.31 247 GLY B N 1
ATOM 3981 C CA . GLY B 1 247 ? 19.094 -11.062 -10.289 1 96.31 247 GLY B CA 1
ATOM 3982 C C . GLY B 1 247 ? 18.344 -12.297 -10.758 1 96.31 247 GLY B C 1
ATOM 3983 O O . GLY B 1 247 ? 17.594 -12.898 -9.992 1 96.31 247 GLY B O 1
ATOM 3984 N N . ALA B 1 248 ? 18.641 -12.641 -11.984 1 97.44 248 ALA B N 1
ATOM 3985 C CA . ALA B 1 248 ? 18 -13.836 -12.539 1 97.44 248 ALA B CA 1
ATOM 3986 C C . ALA B 1 248 ? 18.438 -15.086 -11.781 1 97.44 248 ALA B C 1
ATOM 3988 O O . ALA B 1 248 ? 17.609 -15.961 -11.492 1 97.44 248 ALA B O 1
ATOM 3989 N N . GLN B 1 249 ? 19.672 -15.109 -11.422 1 97.06 249 GLN B N 1
ATOM 3990 C CA . GLN B 1 249 ? 20.203 -16.266 -10.695 1 97.06 249 GLN B CA 1
ATOM 3991 C C . GLN B 1 249 ? 19.609 -16.344 -9.297 1 97.06 249 GLN B C 1
ATOM 3993 O O . GLN B 1 249 ? 19.203 -17.422 -8.859 1 97.06 249 GLN B O 1
ATOM 3998 N N . MET B 1 250 ? 19.531 -15.273 -8.625 1 96.88 250 MET B N 1
ATOM 3999 C CA . MET B 1 250 ? 18.984 -15.242 -7.273 1 96.88 250 MET B CA 1
ATOM 4000 C C . MET B 1 250 ? 17.516 -15.656 -7.27 1 96.88 250 MET B C 1
ATOM 4002 O O . MET B 1 250 ? 17.094 -16.484 -6.461 1 96.88 250 MET B O 1
ATOM 4006 N N . LEU B 1 251 ? 16.766 -15.094 -8.172 1 98.06 251 LEU B N 1
ATOM 4007 C CA . LEU B 1 251 ? 15.336 -15.359 -8.227 1 98.06 251 LEU B CA 1
ATOM 4008 C C . LEU B 1 251 ? 15.07 -16.812 -8.625 1 98.06 251 LEU B C 1
ATOM 4010 O O . LEU B 1 251 ? 14.133 -17.438 -8.125 1 98.06 251 LEU B O 1
ATOM 4014 N N . ALA B 1 252 ? 15.93 -17.344 -9.516 1 97.81 252 ALA B N 1
ATOM 4015 C CA . ALA B 1 252 ? 15.805 -18.75 -9.883 1 97.81 252 ALA B CA 1
ATOM 4016 C C . ALA B 1 252 ? 16.062 -19.656 -8.688 1 97.81 252 ALA B C 1
ATOM 4018 O O . ALA B 1 252 ? 15.336 -20.625 -8.469 1 97.81 252 ALA B O 1
ATOM 4019 N N . ALA B 1 253 ? 17.078 -19.328 -7.953 1 97.38 253 ALA B N 1
ATOM 4020 C CA . ALA B 1 253 ? 17.406 -20.125 -6.77 1 97.38 253 ALA B CA 1
ATOM 4021 C C . ALA B 1 253 ? 16.266 -20.094 -5.75 1 97.38 253 ALA B C 1
ATOM 4023 O O . ALA B 1 253 ? 15.906 -21.125 -5.188 1 97.38 253 ALA B O 1
ATOM 4024 N N . ILE B 1 254 ? 15.703 -18.953 -5.547 1 97.88 254 ILE B N 1
ATOM 4025 C CA . ILE B 1 254 ? 14.602 -18.797 -4.602 1 97.88 254 ILE B CA 1
ATOM 4026 C C . ILE B 1 254 ? 13.383 -19.578 -5.086 1 97.88 254 ILE B C 1
ATOM 4028 O O . ILE B 1 254 ? 12.758 -20.297 -4.312 1 97.88 254 ILE B O 1
ATOM 4032 N N . ALA B 1 255 ? 13.086 -19.453 -6.355 1 97.69 255 ALA B N 1
ATOM 4033 C CA . ALA B 1 255 ? 11.945 -20.156 -6.93 1 97.69 255 ALA B CA 1
ATOM 4034 C C . ALA B 1 255 ? 12.133 -21.672 -6.824 1 97.69 255 ALA B C 1
ATOM 4036 O O . ALA B 1 255 ? 11.18 -22.391 -6.535 1 97.69 255 ALA B O 1
ATOM 4037 N N . ALA B 1 256 ? 13.328 -22.078 -7.074 1 96.75 256 ALA B N 1
ATOM 4038 C CA . ALA B 1 256 ? 13.633 -23.5 -6.969 1 96.75 256 ALA B CA 1
ATOM 4039 C C . ALA B 1 256 ? 13.406 -24.016 -5.547 1 96.75 256 ALA B C 1
ATOM 4041 O O . ALA B 1 256 ? 12.859 -25.094 -5.344 1 96.75 256 ALA B O 1
ATOM 4042 N N . GLU B 1 257 ? 13.805 -23.234 -4.578 1 95.44 257 GLU B N 1
ATOM 4043 C CA . GLU B 1 257 ? 13.586 -23.594 -3.178 1 95.44 257 GLU B CA 1
ATOM 4044 C C . GLU B 1 257 ? 12.102 -23.672 -2.852 1 95.44 257 GLU B C 1
ATOM 4046 O O . GLU B 1 257 ? 11.656 -24.594 -2.158 1 95.44 257 GLU B O 1
ATOM 4051 N N . LEU B 1 258 ? 11.359 -22.719 -3.33 1 95.44 258 LEU B N 1
ATOM 4052 C CA . LEU B 1 258 ? 9.922 -22.672 -3.09 1 95.44 258 LEU B CA 1
ATOM 4053 C C . LEU B 1 258 ? 9.234 -23.875 -3.727 1 95.44 258 LEU B C 1
ATOM 4055 O O . LEU B 1 258 ? 8.234 -24.375 -3.203 1 95.44 258 LEU B O 1
ATOM 4059 N N . HIS B 1 259 ? 9.766 -24.297 -4.859 1 92.12 259 HIS B N 1
ATOM 4060 C CA . HIS B 1 259 ? 9.195 -25.422 -5.586 1 92.12 259 HIS B CA 1
ATOM 4061 C C . HIS B 1 259 ? 9.602 -26.75 -4.953 1 92.12 259 HIS B C 1
ATOM 4063 O O . HIS B 1 259 ? 8.969 -27.781 -5.203 1 92.12 259 HIS B O 1
ATOM 4069 N N . GLY B 1 260 ? 10.5 -26.75 -3.959 1 83.62 260 GLY B N 1
ATOM 4070 C CA . GLY B 1 260 ? 10.906 -27.969 -3.264 1 83.62 260 GLY B CA 1
ATOM 4071 C C . GLY B 1 260 ? 12.18 -28.578 -3.816 1 83.62 260 GLY B C 1
ATOM 4072 O O . GLY B 1 260 ? 12.516 -29.719 -3.514 1 83.62 260 GLY B O 1
ATOM 4073 N N . GLU B 1 261 ? 12.852 -27.875 -4.793 1 66.19 261 GLU B N 1
ATOM 4074 C CA . GLU B 1 261 ? 14.156 -28.344 -5.273 1 66.19 261 GLU B CA 1
ATOM 4075 C C . GLU B 1 261 ? 15.281 -27.812 -4.398 1 66.19 261 GLU B C 1
ATOM 4077 O O . GLU B 1 261 ? 15.172 -26.719 -3.824 1 66.19 261 GLU B O 1
ATOM 4082 N N . PRO B 1 262 ? 16.188 -28.672 -3.873 1 54.06 262 PRO B N 1
ATOM 4083 C CA . PRO B 1 262 ? 17.312 -28.172 -3.074 1 54.06 262 PRO B CA 1
ATOM 4084 C C . PRO B 1 262 ? 18.062 -27.047 -3.768 1 54.06 262 PRO B C 1
ATOM 4086 O O . PRO B 1 262 ? 18.078 -26.953 -4.996 1 54.06 262 PRO B O 1
ATOM 4089 N N . ALA B 1 263 ? 18.344 -25.875 -3.123 1 49.5 263 ALA B N 1
ATOM 4090 C CA . ALA B 1 263 ? 19.156 -24.781 -3.645 1 49.5 263 ALA B CA 1
ATOM 4091 C C . ALA B 1 263 ? 20.375 -25.312 -4.402 1 49.5 263 ALA B C 1
ATOM 4093 O O . ALA B 1 263 ? 20.922 -26.359 -4.051 1 49.5 263 ALA B O 1
ATOM 4094 N N . PRO B 1 264 ? 20.719 -24.781 -5.625 1 44.28 264 PRO B N 1
ATOM 4095 C CA . PRO B 1 264 ? 21.953 -25.266 -6.238 1 44.28 264 PRO B CA 1
ATOM 4096 C C . PRO B 1 264 ? 23.141 -25.203 -5.281 1 44.28 264 PRO B C 1
ATOM 4098 O O . PRO B 1 264 ? 23.203 -24.344 -4.402 1 44.28 264 PRO B O 1
ATOM 4101 N N . LYS B 1 265 ? 23.734 -26.297 -5.066 1 39.09 265 LYS B N 1
ATOM 4102 C CA . LYS B 1 265 ? 24.984 -26.328 -4.309 1 39.09 265 LYS B CA 1
ATOM 4103 C C . LYS B 1 265 ? 25.953 -25.25 -4.785 1 39.09 265 LYS B C 1
ATOM 4105 O O . LYS B 1 265 ? 26.094 -25.031 -5.988 1 39.09 265 LYS B O 1
ATOM 4110 N N . ARG B 1 266 ? 26.281 -24.188 -4.074 1 39.66 266 ARG B N 1
ATOM 4111 C CA . ARG B 1 266 ? 27.391 -23.312 -4.418 1 39.66 266 ARG B CA 1
ATOM 4112 C C . ARG B 1 266 ? 28.562 -24.109 -4.965 1 39.66 266 ARG B C 1
ATOM 4114 O O . ARG B 1 266 ? 29.016 -25.078 -4.34 1 39.66 266 ARG B O 1
ATOM 4121 N N . ARG B 1 267 ? 28.828 -24.109 -6.215 1 36.22 267 ARG B N 1
ATOM 4122 C CA . ARG B 1 267 ? 30.094 -24.641 -6.676 1 36.22 267 ARG B CA 1
ATOM 4123 C C . ARG B 1 267 ? 31.25 -24.125 -5.816 1 36.22 267 ARG B C 1
ATOM 4125 O O . ARG B 1 267 ? 31.406 -22.906 -5.645 1 36.22 267 ARG B O 1
ATOM 4132 N N . ARG B 1 268 ? 31.812 -24.828 -4.855 1 34.78 268 ARG B N 1
ATOM 4133 C CA . ARG B 1 268 ? 33.094 -24.562 -4.18 1 34.78 268 ARG B CA 1
ATOM 4134 C C . ARG B 1 268 ? 34.156 -24.094 -5.164 1 34.78 268 ARG B C 1
ATOM 4136 O O . ARG B 1 268 ? 34.406 -24.75 -6.168 1 34.78 268 ARG B O 1
ATOM 4143 N N . ALA B 1 269 ? 34.469 -22.781 -5.246 1 34.59 269 ALA B N 1
ATOM 4144 C CA . ALA B 1 269 ? 35.656 -22.328 -5.934 1 34.59 269 ALA B CA 1
ATOM 4145 C C . ALA B 1 269 ? 36.875 -23.172 -5.551 1 34.59 269 ALA B C 1
ATOM 4147 O O . ALA B 1 269 ? 37.125 -23.406 -4.367 1 34.59 269 ALA B O 1
ATOM 4148 N N . SER B 1 270 ? 37.438 -23.906 -6.391 1 35.91 270 SER B N 1
ATOM 4149 C CA . SER B 1 270 ? 38.688 -24.625 -6.289 1 35.91 270 SER B CA 1
ATOM 4150 C C . SER B 1 270 ? 39.812 -23.719 -5.789 1 35.91 270 SER B C 1
ATOM 4152 O O . SER B 1 270 ? 39.969 -22.609 -6.285 1 35.91 270 SER B O 1
ATOM 4154 N N . GLN B 1 271 ? 40.25 -23.734 -4.547 1 27.88 271 GLN B N 1
ATOM 4155 C CA . GLN B 1 271 ? 41.5 -23.219 -3.99 1 27.88 271 GLN B CA 1
ATOM 4156 C C . GLN B 1 271 ? 42.688 -23.641 -4.844 1 27.88 271 GLN B C 1
ATOM 4158 O O . GLN B 1 271 ? 43.031 -24.828 -4.926 1 27.88 271 GLN B O 1
ATOM 4163 N N . LYS B 1 272 ? 43.094 -23.047 -5.941 1 35.03 272 LYS B N 1
ATOM 4164 C CA . LYS B 1 272 ? 44.438 -23.188 -6.43 1 35.03 272 LYS B CA 1
ATOM 4165 C C . LYS B 1 272 ? 45.469 -22.781 -5.367 1 35.03 272 LYS B C 1
ATOM 4167 O O . LYS B 1 272 ? 45.406 -21.656 -4.855 1 35.03 272 LYS B O 1
ATOM 4172 N N . ALA B 1 273 ? 46.406 -23.672 -4.941 1 24.58 273 ALA B N 1
ATOM 4173 C CA . ALA B 1 273 ? 47.781 -23.453 -4.469 1 24.58 273 ALA B CA 1
ATOM 4174 C C . ALA B 1 273 ? 48.625 -22.766 -5.539 1 24.58 273 ALA B C 1
ATOM 4176 O O . ALA B 1 273 ? 48.562 -23.125 -6.719 1 24.58 273 ALA B O 1
#

Secondary structure (DSSP, 8-state):
--------EEEEE--SSTTSSHHHHHHHHHHHHHHHH---EEEEE-STT-HHHHHTT--GGG-S--HHHHHH-TT--HHHH-EE-SSTTEEEE---GGGGGHHHHHTT-TTGGGHHHHHTHHHHHTT-SEEEEE--SS-SHHHHHHHHH-SEEEEEEE-STTHHHHHHHHHHHHHHHHHHTT-TT--EEEEEEEEE---HHHHHHHHHHHHH-TTTB-SS-EE--HHHHHHHHTT--HHHH-TTSHHHHHHHHHHHHHHT-------------/--------EEEEE--SSTTSSHHHHHHHHHHHHHHHH---EEEEE-STT-HHHHHTT--GGG-S--HHHHHH-TT--HHHH-EE-SSTTEEEE---GGGGGHHHHTTT-TTGGGHHHHHTHHHHHTT-SEEEEE--SS-SHHHHHHHHH-SEEEEEEE-STTHHHHHHHHHHHHHHHHHHTT-TT--EEEEEEEEE---HHHHHHHHHHHHH-TTTB-SS-EE--HHHHHHHHTT--HHHH-TTSHHHHHHHHHHHHHHT-------------

Radius of gyration: 24.01 Å; Cα contacts (8 Å, |Δi|>4): 1114; chains: 2; bounding box: 73×90×47 Å

pLDDT: mean 90.99, std 14.64, range [24.58, 98.88]

Foldseek 3Di:
DPPPPQPAAEEEEAFLDPPLCLLLLLLQLQLLCCPVVVFQEEEEELAQQFLNQLLQPHPLVPQPDAVLCLLQPVPDAPVNQKADGPRPRYIYRTHHNSSVCLCVSCVVPPCLLQSLLVRCVVVVVVRGRYYGYRDDNRDDSSVSNSLNNHPEYEYRFELDPCRVVRVVVVQVSSCVSCVVNVNNVGGHQAYAYEQDDDDPSSVVSLVVCCVVPVRHYQPFHHHDDVLSVVSSNVSHHSCVRPCPDPNNLRSSQRSCVVVVHHRPDPPPPPPDD/DPPPPQPAAEEEEAFLDPPLCLLLLLLQLQLLCCPVVVFQEEEEELDQQQLNQLLQPHPLVPQPDAVLCLLQPVPDAPVSQKADGPRPRYIYRTHHNSSVCLCVSCVPPPVLLQSLLVRCVVVVVVRGRYYGYRDDNRDDSSVSNSLNNHPEYEYRFELDPCRVVRVVVVQVSSCVSCVVNVNNVGGHQAYAYEQDDDDPSSVVSLVVCCVVPVRHYQPFHHHDDVLSVVSSNVSHHSCVRPCPDPNNLRSSQRSCVVVVHHRPDPPPDDPDD

Solvent-accessible surface area (backbone atoms only — not comparable to full-atom values): 28680 Å² total; per-residue (Å²): 131,82,75,71,67,80,73,63,47,22,41,28,27,46,41,54,58,72,90,31,49,42,49,61,50,33,51,48,35,41,47,44,41,12,67,78,66,68,32,33,24,36,35,36,29,62,24,42,73,20,58,54,31,32,24,45,56,41,68,58,88,74,52,93,51,31,44,49,44,50,63,73,33,90,84,47,50,68,80,73,32,51,38,81,41,87,49,73,43,33,33,30,33,28,17,29,62,66,44,39,45,48,43,43,74,37,49,83,44,92,59,49,46,45,40,54,40,62,59,47,53,56,44,57,76,71,58,42,48,32,36,31,30,27,50,38,50,42,82,22,57,69,38,44,13,48,59,64,47,33,78,34,29,32,32,45,35,39,64,52,95,56,30,65,63,52,50,52,51,49,49,52,50,42,40,51,50,15,52,74,68,74,32,75,81,45,48,74,55,31,34,34,44,15,73,44,58,99,42,72,63,34,52,53,50,50,53,51,45,36,70,77,29,70,87,26,47,50,88,54,54,39,53,81,42,70,62,47,57,50,13,39,75,66,18,29,48,37,64,78,63,41,58,85,37,71,46,32,51,44,50,49,42,39,35,35,43,75,72,68,42,81,59,78,75,75,77,73,76,78,75,80,128,131,82,74,73,70,81,72,62,46,22,39,29,28,46,44,53,58,70,90,32,50,40,52,61,49,33,51,47,34,41,47,44,42,11,68,78,66,67,33,33,25,37,37,36,29,62,23,42,74,20,59,53,31,33,24,45,55,41,68,56,87,73,52,93,50,29,43,50,45,52,64,74,32,91,85,48,50,68,79,74,31,52,38,80,42,87,48,73,43,34,32,32,32,29,17,30,63,66,44,41,44,48,42,43,74,38,49,85,45,92,58,49,47,44,39,54,40,61,60,47,51,55,44,55,77,72,59,42,48,29,36,32,31,27,50,39,49,41,79,21,56,68,41,45,14,48,58,65,46,33,76,34,29,33,33,46,33,39,62,51,96,57,30,65,64,52,51,52,51,49,47,52,49,42,40,50,51,14,53,76,68,75,33,76,80,44,48,74,56,31,34,34,42,15,70,44,59,98,43,72,64,34,51,53,50,51,52,51,45,36,71,77,30,70,88,25,46,50,87,55,53,39,54,81,43,70,63,46,57,50,13,38,77,68,18,29,48,36,65,78,64,41,58,84,38,72,46,31,51,45,50,48,40,40,35,36,41,76,73,70,41,79,59,76,73,78,76,76,76,78,82,79,131